Protein AF-0000000070206834 (afdb_homodimer)

Solvent-accessible surface area (backbone atoms only — not comparable to full-atom values): 23716 Å² total; per-residue (Å²): 130,81,77,75,75,77,73,76,48,59,49,72,49,73,28,61,36,50,74,66,52,49,50,52,51,53,52,44,51,50,52,51,44,54,54,47,24,67,75,68,72,43,91,69,55,54,39,55,49,50,52,51,34,44,48,56,50,52,51,48,48,48,26,37,64,65,35,57,58,58,77,47,66,47,73,37,70,48,45,49,89,51,64,81,55,55,39,31,39,29,30,53,70,26,56,42,44,48,32,44,49,50,34,56,47,37,54,41,37,90,42,33,49,36,78,74,45,80,43,76,58,26,35,23,34,41,31,37,31,27,28,74,73,41,72,84,42,52,31,49,41,30,28,31,32,23,36,74,90,72,38,47,44,58,40,52,31,46,51,48,2,43,71,44,18,71,58,47,72,68,31,49,50,35,23,25,61,43,38,49,35,43,57,72,50,72,66,53,49,50,55,52,43,60,58,40,50,66,48,48,71,63,49,73,73,56,82,60,85,53,66,46,58,47,45,40,51,51,44,54,52,42,50,34,54,52,36,96,131,80,76,74,75,77,73,76,48,59,47,73,48,74,28,60,38,50,74,66,52,49,51,53,51,53,52,44,52,50,52,50,44,52,52,48,23,66,74,67,72,44,90,70,56,53,39,55,50,51,51,50,34,45,47,56,49,52,51,45,47,48,36,31,63,69,34,52,63,57,78,47,64,48,72,36,70,46,44,49,88,51,65,80,54,55,39,31,40,29,29,54,69,27,54,44,41,49,32,45,48,50,35,56,47,38,53,31,36,90,43,33,50,37,79,72,45,80,43,75,58,26,33,23,34,41,31,37,30,27,28,76,72,42,72,83,40,51,33,49,42,32,28,32,33,23,38,84,88,70,39,45,45,57,41,52,32,43,49,48,2,42,70,44,18,74,57,46,72,68,30,50,51,35,24,25,62,42,38,49,35,41,56,72,49,73,68,54,50,50,54,50,43,59,57,41,51,62,48,48,71,64,50,70,77,56,81,61,84,54,67,48,60,46,44,40,50,52,45,54,52,40,50,32,53,56,36,98

Secondary structure (DSSP, 8-state):
---------EEEEEEE--HHHHHHHHHHHHHHHHHHHHHHTS---HHHHHHHHHHHHHHHHHHHHS------B---BPPGGGTT--EEEEEHHHHHHHHHHHHHHHTT-SSPEEEEEEEEETTEEEEEEEESS-TT-EEEEESS-EETTTEEHHHHHHHHHHHHHT--HHHHHHHHHHHTB----HHHHHHHHHHHHHHHHHHTTS--SSHHHHHHHHHHHHHHHHH-/---------EEEEEEE--HHHHHHHHHHHHHHHHHHHHHHSS---HHHHHHHHHHHHHHHHHHHHS------B---BPPGGGTT--EEEEEHHHHHHHHHHHHHHHTT-SSPEEEEEEEEETTEEEEEEEESS-TT-EEEEESS-B-TTS-BHHHHHHHHHHHHHT--HHHHHHHHHHHTB----HHHHHHHHHHHHHHHHHHTT---SSHHHHHHHHHHHHHHHHH-

Organism: Mizuhopecten yessoensis (NCBI:txid6573)

Radius of gyration: 29.91 Å; Cα contacts (8 Å, |Δi|>4): 744; chains: 2; bounding box: 56×99×61 Å

Nearest PDB structures (foldseek):
  6dcf-assembly1_F  TM=2.349E-01  e=7.722E+00  Mycolicibacterium smegmatis MC2 155
  6dcf-assembly1_F  TM=2.349E-01  e=6.683E+00  Mycolicibacterium smegmatis MC2 155

pLDDT: mean 78.11, std 15.44, range [38.94, 97.62]

Sequence (456 aa):
MEKARKKTPNFRIQIPGDENAKRNILDGLQKVRDILCRNLRHPVNNCDIMESLLHNYLHDKEKEKDNTIPNFCTFKQTEKKDVDQKIFLTAESSVTRLCEVAGDHSKICEGKLAMKKITLKGHATSIRLSCTKDKHHSIFWSSSPYLPDNYFFVNYRVFHGKECSGILPIQYKRFTEGTGLGQLTKDKRKTYFDKYKNLVSMKTKCPLPMRWMRNVLAMNNKMKELTSMEKARKKTPNFRIQIPGDENAKRNILDGLQKVRDILCRNLRHPVNNCDIMESLLHNYLHDKEKEKDNTIPNFCTFKQTEKKDVDQKIFLTAESSVTRLCEVAGDHSKICEGKLAMKKITLKGHATSIRLSCTKDKHHSIFWSSSPYLPDNYFFVNYRVFHGKECSGILPIQYKRFTEGTGLGQLTKDKRKTYFDKYKNLVSMKTKCPLPMRWMRNVLAMNNKMKELTS

Foldseek 3Di:
DPPPPPPDDDDDDDDDDDPVVVVVVVVVLVVLQVVCCVVVVHGDDPVRSVVVVVCVVVVVVVCVVVPPVPVPPPDDDDDPVCPLPAAAAADPVLVVVVVVVQVVVVVPDVFGWDWDDWADDARKIWTWIATPVDRVRIDIGIRADAFPVGHGPVNLVVLLCCVLVPQDPVNQVVVCVVVNGGHDDPVRSVVSVVVVVVQCVVQVVPPDPDSSVSSVVSVVVVSVVRRD/DPPPPPPDDDDDDDDDDDPVVVVVVVVVLVVLQVVCCVVVVHGDDPVRSVVVVVCVVVVVVVCVVVPPVPVPPVDDDDDPVCPLPADAAADPVLVVVVVVVQVVVVVPDVFGWDWDDWADDARKIWTWIATPVDRVRIDIGIRADAFPVRHGPVNLVVLLCCVLVPQDPVNQVVVCVVVNGGHDDPVRSVVSVVVLVVQCVVQVVDPDDDSSVSSVVSVVVVSVVRRD

Structure (mmCIF, N/CA/C/O backbone):
data_AF-0000000070206834-model_v1
#
loop_
_entity.id
_entity.type
_entity.pdbx_description
1 polymer 'Uncharacterized protein'
#
loop_
_atom_site.group_PDB
_atom_site.id
_atom_site.type_symbol
_atom_site.label_atom_id
_atom_site.label_alt_id
_atom_site.label_comp_id
_atom_site.label_asym_id
_atom_site.label_entity_id
_atom_site.label_seq_id
_atom_site.pdbx_PDB_ins_code
_atom_site.Cartn_x
_atom_site.Cartn_y
_atom_site.Cartn_z
_atom_site.occupancy
_atom_site.B_iso_or_equiv
_atom_site.auth_seq_id
_atom_site.auth_comp_id
_atom_site.auth_asym_id
_atom_site.auth_atom_id
_atom_site.pdbx_PDB_model_num
ATOM 1 N N . MET A 1 1 ? -32.125 59.125 25.828 1 41.66 1 MET A N 1
ATOM 2 C CA . MET A 1 1 ? -31.094 58.25 26.406 1 41.66 1 MET A CA 1
ATOM 3 C C . MET A 1 1 ? -30.5 57.344 25.344 1 41.66 1 MET A C 1
ATOM 5 O O . MET A 1 1 ? -31.188 56.5 24.797 1 41.66 1 MET A O 1
ATOM 9 N N . GLU A 1 2 ? -29.531 57.812 24.594 1 49.88 2 GLU A N 1
ATOM 10 C CA . GLU A 1 2 ? -28.875 57.094 23.484 1 49.88 2 GLU A CA 1
ATOM 11 C C . GLU A 1 2 ? -28.297 55.781 23.953 1 49.88 2 GLU A C 1
ATOM 13 O O . GLU A 1 2 ? -27.609 55.719 24.969 1 49.88 2 GLU A O 1
ATOM 18 N N . LYS A 1 3 ? -29 54.75 23.703 1 54.59 3 LYS A N 1
ATOM 19 C CA . LYS A 1 3 ? -28.578 53.375 24.031 1 54.59 3 LYS A CA 1
ATOM 20 C C . LYS A 1 3 ? -27.078 53.188 23.781 1 54.59 3 LYS A C 1
ATOM 22 O O . LYS A 1 3 ? -26.609 53.438 22.656 1 54.59 3 LYS A O 1
ATOM 27 N N . ALA A 1 4 ? -26.219 53.312 24.75 1 56.44 4 ALA A N 1
ATOM 28 C CA . ALA A 1 4 ? -24.766 53.094 24.734 1 56.44 4 ALA A CA 1
ATOM 29 C C . ALA A 1 4 ? -24.422 51.812 23.953 1 56.44 4 ALA A C 1
ATOM 31 O O . ALA A 1 4 ? -25 50.75 24.188 1 56.44 4 ALA A O 1
ATOM 32 N N . ARG A 1 5 ? -24.109 51.906 22.797 1 57.12 5 ARG A N 1
ATOM 33 C CA . ARG A 1 5 ? -23.672 50.812 21.922 1 57.12 5 ARG A CA 1
ATOM 34 C C . ARG A 1 5 ? -22.672 49.938 22.656 1 57.12 5 ARG A C 1
ATOM 36 O O . ARG A 1 5 ? -21.641 50.406 23.141 1 57.12 5 ARG A O 1
ATOM 43 N N . LYS A 1 6 ? -23.078 48.875 23.266 1 57.34 6 LYS A N 1
ATOM 44 C CA . LYS A 1 6 ? -22.266 47.906 24 1 57.34 6 LYS A CA 1
ATOM 45 C C . LYS A 1 6 ? -21.031 47.531 23.203 1 57.34 6 LYS A C 1
ATOM 47 O O . LYS A 1 6 ? -21.125 47.094 22.047 1 57.34 6 LYS A O 1
ATOM 52 N N . LYS A 1 7 ? -19.922 48.188 23.484 1 66.56 7 LYS A N 1
ATOM 53 C CA . LYS A 1 7 ? -18.641 47.938 22.844 1 66.56 7 LYS A CA 1
ATOM 54 C C . LYS A 1 7 ? -18.281 46.469 22.891 1 66.56 7 LYS A C 1
ATOM 56 O O . LYS A 1 7 ? -18.406 45.812 23.938 1 66.56 7 LYS A O 1
ATOM 61 N N . THR A 1 8 ? -18.234 45.844 21.766 1 72.31 8 THR A N 1
ATOM 62 C CA . THR A 1 8 ? -17.828 44.438 21.672 1 72.31 8 THR A CA 1
ATOM 63 C C . THR A 1 8 ? -16.5 44.188 22.375 1 72.31 8 THR A C 1
ATOM 65 O O . THR A 1 8 ? -15.523 44.906 22.125 1 72.31 8 THR A O 1
ATOM 68 N N . PRO A 1 9 ? -16.469 43.5 23.5 1 84.38 9 PRO A N 1
ATOM 69 C CA . PRO A 1 9 ? -15.227 43.219 24.219 1 84.38 9 PRO A CA 1
ATOM 70 C C . PRO A 1 9 ? -14.086 42.844 23.281 1 84.38 9 PRO A C 1
ATOM 72 O O . PRO A 1 9 ? -14.312 42.188 22.25 1 84.38 9 PRO A O 1
ATOM 75 N N . ASN A 1 10 ? -12.961 43.562 23.391 1 86.62 10 ASN A N 1
ATOM 76 C CA . ASN A 1 10 ? -11.758 43.219 22.641 1 86.62 10 ASN A CA 1
ATOM 77 C C . ASN A 1 10 ? -10.523 43.188 23.531 1 86.62 10 ASN A C 1
ATOM 79 O O . ASN A 1 10 ? -10.562 43.656 24.672 1 86.62 10 ASN A O 1
ATOM 83 N N . PHE A 1 11 ? -9.562 42.469 23.266 1 88.88 11 PHE A N 1
ATOM 84 C CA . PHE A 1 11 ? -8.258 42.438 23.906 1 88.88 11 PHE A CA 1
ATOM 85 C C . PHE A 1 11 ? -7.141 42.562 22.875 1 88.88 11 PHE A C 1
ATOM 87 O O . PHE A 1 11 ? -7.398 42.5 21.672 1 88.88 11 PHE A O 1
ATOM 94 N N . ARG A 1 12 ? -5.918 42.938 23.344 1 90.81 12 ARG A N 1
ATOM 95 C CA . ARG A 1 12 ? -4.797 43.188 22.438 1 90.81 12 ARG A CA 1
ATOM 96 C C . ARG A 1 12 ? -3.633 42.25 22.75 1 90.81 12 ARG A C 1
ATOM 98 O O . ARG A 1 12 ? -3.375 41.938 23.922 1 90.81 12 ARG A O 1
ATOM 105 N N . ILE A 1 13 ? -3.023 41.75 21.703 1 90.25 13 ILE A N 1
ATOM 106 C CA . ILE A 1 13 ? -1.771 41 21.828 1 90.25 13 ILE A CA 1
ATOM 107 C C . ILE A 1 13 ? -0.612 41.875 21.328 1 90.25 13 ILE A C 1
ATOM 109 O O . ILE A 1 13 ? -0.645 42.375 20.203 1 90.25 13 ILE A O 1
ATOM 113 N N . GLN A 1 14 ? 0.398 42.156 22.281 1 91 14 GLN A N 1
ATOM 114 C CA . GLN A 1 14 ? 1.595 42.906 21.922 1 91 14 GLN A CA 1
ATOM 115 C C . GLN A 1 14 ? 2.627 42 21.234 1 91 14 GLN A C 1
ATOM 117 O O . GLN A 1 14 ? 2.947 40.938 21.734 1 91 14 GLN A O 1
ATOM 122 N N . ILE A 1 15 ? 3.115 42.406 20.062 1 89.5 15 ILE A N 1
ATOM 123 C CA . ILE A 1 15 ? 4.094 41.656 19.297 1 89.5 15 ILE A CA 1
ATOM 124 C C . ILE A 1 15 ? 5.352 42.5 19.094 1 89.5 15 ILE A C 1
ATOM 126 O O . ILE A 1 15 ? 5.305 43.562 18.469 1 89.5 15 ILE A O 1
ATOM 130 N N . PRO A 1 16 ? 6.457 42.094 19.719 1 87.06 16 PRO A N 1
ATOM 131 C CA . PRO A 1 16 ? 7.703 42.812 19.438 1 87.06 16 PRO A CA 1
ATOM 132 C C . PRO A 1 16 ? 8.156 42.625 17.984 1 87.06 16 PRO A C 1
ATOM 134 O O . PRO A 1 16 ? 7.988 41.562 17.391 1 87.06 16 PRO A O 1
ATOM 137 N N . GLY A 1 17 ? 8.609 43.656 17.25 1 84.69 17 GLY A N 1
ATOM 138 C CA . GLY A 1 17 ? 9.086 43.562 15.875 1 84.69 17 GLY A CA 1
ATOM 139 C C . GLY A 1 17 ? 9.164 44.906 15.18 1 84.69 17 GLY A C 1
ATOM 140 O O . GLY A 1 17 ? 8.461 45.844 15.555 1 84.69 17 GLY A O 1
ATOM 141 N N . ASP A 1 18 ? 10.07 44.969 14.234 1 87 18 ASP A N 1
ATOM 142 C CA . ASP A 1 18 ? 10.203 46.188 13.43 1 87 18 ASP A CA 1
ATOM 143 C C . ASP A 1 18 ? 9.125 46.25 12.359 1 87 18 ASP A C 1
ATOM 145 O O . ASP A 1 18 ? 8.172 45.469 12.375 1 87 18 ASP A O 1
ATOM 149 N N . GLU A 1 19 ? 9.203 47.312 11.555 1 88.75 19 GLU A N 1
ATOM 150 C CA . GLU A 1 19 ? 8.172 47.531 10.547 1 88.75 19 GLU A CA 1
ATOM 151 C C . GLU A 1 19 ? 8.086 46.375 9.57 1 88.75 19 GLU A C 1
ATOM 153 O O . GLU A 1 19 ? 7 46.031 9.07 1 88.75 19 GLU A O 1
ATOM 158 N N . ASN A 1 20 ? 9.219 45.719 9.289 1 85.38 20 ASN A N 1
ATOM 159 C CA . ASN A 1 20 ? 9.219 44.562 8.398 1 85.38 20 ASN A CA 1
ATOM 160 C C . ASN A 1 20 ? 8.484 43.375 9.023 1 85.38 20 ASN A C 1
ATOM 162 O O . ASN A 1 20 ? 7.684 42.719 8.359 1 85.38 20 ASN A O 1
ATOM 166 N N . ALA A 1 21 ? 8.742 43.156 10.32 1 85.25 21 ALA A N 1
ATOM 167 C CA . ALA A 1 21 ? 8.055 42.062 11.031 1 85.25 21 ALA A CA 1
ATOM 168 C C . ALA A 1 21 ? 6.547 42.344 11.086 1 85.25 21 ALA A C 1
ATOM 170 O O . ALA A 1 21 ? 5.75 41.406 10.891 1 85.25 21 ALA A O 1
ATOM 171 N N . LYS A 1 22 ? 6.258 43.562 11.352 1 92 22 LYS A N 1
ATOM 172 C CA . LYS A 1 22 ? 4.855 43.969 11.375 1 92 22 LYS A CA 1
ATOM 173 C C . LYS A 1 22 ? 4.176 43.688 10.039 1 92 22 LYS A C 1
ATOM 175 O O . LYS A 1 22 ? 3.098 43.094 10 1 92 22 LYS A O 1
ATOM 180 N N . ARG A 1 23 ? 4.758 44.094 8.945 1 90.06 23 ARG A N 1
ATOM 181 C CA . ARG A 1 23 ? 4.203 43.875 7.613 1 90.06 23 ARG A CA 1
ATOM 182 C C . ARG A 1 23 ? 4.035 42.406 7.312 1 90.06 23 ARG A C 1
ATOM 184 O O . ARG A 1 23 ? 3.002 41.969 6.789 1 90.06 23 ARG A O 1
ATOM 191 N N . ASN A 1 24 ? 5.016 41.625 7.625 1 87 24 ASN A N 1
ATOM 192 C CA . ASN A 1 24 ? 4.977 40.188 7.359 1 87 24 ASN A CA 1
ATOM 193 C C . ASN A 1 24 ? 3.834 39.5 8.102 1 87 24 ASN A C 1
ATOM 195 O O . ASN A 1 24 ? 3.105 38.688 7.531 1 87 24 ASN A O 1
ATOM 199 N N . ILE A 1 25 ? 3.643 39.812 9.367 1 91 25 ILE A N 1
ATOM 200 C CA . ILE A 1 25 ? 2.623 39.188 10.195 1 91 25 ILE A CA 1
ATOM 201 C C . ILE A 1 25 ? 1.236 39.625 9.734 1 91 25 ILE A C 1
ATOM 203 O O . ILE A 1 25 ? 0.329 38.781 9.602 1 91 25 ILE A O 1
ATOM 207 N N . LEU A 1 26 ? 1.144 40.969 9.477 1 94.5 26 LEU A N 1
ATOM 208 C CA . LEU A 1 26 ? -0.154 41.469 9.039 1 94.5 26 LEU A CA 1
ATOM 209 C C . LEU A 1 26 ? -0.529 40.875 7.684 1 94.5 26 LEU A C 1
ATOM 211 O O . LEU A 1 26 ? -1.691 40.531 7.449 1 94.5 26 LEU A O 1
ATOM 215 N N . ASP A 1 27 ? 0.457 40.75 6.754 1 91.56 27 ASP A N 1
ATOM 216 C CA . ASP A 1 27 ? 0.228 40.094 5.465 1 91.56 27 ASP A CA 1
ATOM 217 C C . ASP A 1 27 ? -0.183 38.625 5.652 1 91.56 27 ASP A C 1
ATOM 219 O O . ASP A 1 27 ? -1.087 38.156 4.969 1 91.56 27 ASP A O 1
ATOM 223 N N . GLY A 1 28 ? 0.488 37.938 6.543 1 92 28 GLY A N 1
ATOM 224 C CA . GLY A 1 28 ? 0.123 36.594 6.848 1 92 28 GLY A CA 1
ATOM 225 C C . GLY A 1 28 ? -1.292 36.438 7.375 1 92 28 GLY A C 1
ATOM 226 O O . GLY A 1 28 ? -2.039 35.562 6.941 1 92 28 GLY A O 1
ATOM 227 N N . LEU A 1 29 ? -1.668 37.312 8.281 1 93.5 29 LEU A N 1
ATOM 228 C CA . LEU A 1 29 ? -3.01 37.281 8.852 1 93.5 29 LEU A CA 1
ATOM 229 C C . LEU A 1 29 ? -4.062 37.531 7.777 1 93.5 29 LEU A C 1
ATOM 231 O O . LEU A 1 29 ? -5.133 36.906 7.793 1 93.5 29 LEU A O 1
ATOM 235 N N . GLN A 1 30 ? -3.688 38.438 6.844 1 93.81 30 GLN A N 1
ATOM 236 C CA . GLN A 1 30 ? -4.613 38.719 5.75 1 93.81 30 GLN A CA 1
ATOM 237 C C . GLN A 1 30 ? -4.805 37.5 4.863 1 93.81 30 GLN A C 1
ATOM 239 O O . GLN A 1 30 ? -5.922 37.188 4.441 1 93.81 30 GLN A O 1
ATOM 244 N N . LYS A 1 31 ? -3.75 36.812 4.559 1 91 31 LYS A N 1
ATOM 245 C CA . LYS A 1 31 ? -3.84 35.594 3.773 1 91 31 LYS A CA 1
ATOM 246 C C . LYS A 1 31 ? -4.715 34.562 4.473 1 91 31 LYS A C 1
ATOM 248 O O . LYS A 1 31 ? -5.551 33.906 3.834 1 91 31 LYS A O 1
ATOM 253 N N . VAL A 1 32 ? -4.551 34.344 5.75 1 89.19 32 VAL A N 1
ATOM 254 C CA . VAL A 1 32 ? -5.344 33.406 6.523 1 89.19 32 VAL A CA 1
ATOM 255 C C . VAL A 1 32 ? -6.812 33.812 6.508 1 89.19 32 VAL A C 1
ATOM 257 O O . VAL A 1 32 ? -7.703 32.969 6.352 1 89.19 32 VAL A O 1
ATOM 260 N N . ARG A 1 33 ? -6.992 35.125 6.645 1 90.75 33 ARG A N 1
ATOM 261 C CA . ARG A 1 33 ? -8.352 35.656 6.586 1 90.75 33 ARG A CA 1
ATOM 262 C C . ARG A 1 33 ? -9.031 35.281 5.273 1 90.75 33 ARG A C 1
ATOM 264 O O . ARG A 1 33 ? -10.164 34.812 5.273 1 90.75 33 ARG A O 1
ATOM 271 N N . ASP A 1 34 ? -8.328 35.406 4.137 1 87.81 34 ASP A N 1
ATOM 272 C CA . ASP A 1 34 ? -8.883 35.094 2.82 1 87.81 34 ASP A CA 1
ATOM 273 C C . ASP A 1 34 ? -9.227 33.625 2.701 1 87.81 34 ASP A C 1
ATOM 275 O O . ASP A 1 34 ? -10.289 33.281 2.182 1 87.81 34 ASP A O 1
ATOM 279 N N . ILE A 1 35 ? -8.367 32.875 3.213 1 81.06 35 ILE A N 1
ATOM 280 C CA . ILE A 1 35 ? -8.562 31.422 3.158 1 81.06 35 ILE A CA 1
ATOM 281 C C . ILE A 1 35 ? -9.781 31.031 3.994 1 81.06 35 ILE A C 1
ATOM 283 O O . ILE A 1 35 ? -10.648 30.281 3.535 1 81.06 35 ILE A O 1
ATOM 287 N N . LEU A 1 36 ? -9.891 31.531 5.188 1 80.88 36 LEU A N 1
ATOM 288 C CA . LEU A 1 36 ? -10.977 31.203 6.098 1 80.88 36 LEU A CA 1
ATOM 289 C C . LEU A 1 36 ? -12.312 31.703 5.562 1 80.88 36 LEU A C 1
ATOM 291 O O . LEU A 1 36 ? -13.32 31 5.629 1 80.88 36 LEU A O 1
ATOM 295 N N . CYS A 1 37 ? -12.258 32.938 5.012 1 81.75 37 CYS A N 1
ATOM 296 C CA . CYS A 1 37 ? -13.477 33.5 4.449 1 81.75 37 CYS A CA 1
ATOM 297 C C . CYS A 1 37 ? -13.984 32.656 3.297 1 81.75 37 CYS A C 1
ATOM 299 O O . CYS A 1 37 ? -15.195 32.406 3.176 1 81.75 37 CYS A O 1
ATOM 301 N N . ARG A 1 38 ? -13.062 32.156 2.449 1 77 38 ARG A N 1
ATOM 302 C CA . ARG A 1 38 ? -13.414 31.312 1.327 1 77 38 ARG A CA 1
ATOM 303 C C . ARG A 1 38 ? -13.992 29.984 1.816 1 77 38 ARG A C 1
ATOM 305 O O . ARG A 1 38 ? -14.984 29.5 1.28 1 77 38 ARG A O 1
ATOM 312 N N . ASN A 1 39 ? -13.445 29.453 2.822 1 67.94 39 ASN A N 1
ATOM 313 C CA . ASN A 1 39 ? -13.844 28.141 3.324 1 67.94 39 ASN A CA 1
ATOM 314 C C . ASN A 1 39 ? -15.156 28.203 4.086 1 67.94 39 ASN A C 1
ATOM 316 O O . ASN A 1 39 ? -15.984 27.297 3.979 1 67.94 39 ASN A O 1
ATOM 320 N N . LEU A 1 40 ? -15.25 29.281 4.914 1 65.75 40 LEU A N 1
ATOM 321 C CA . LEU A 1 40 ? -16.391 29.375 5.812 1 65.75 40 LEU A CA 1
ATOM 322 C C . LEU A 1 40 ? -17.531 30.156 5.16 1 65.75 40 LEU A C 1
ATOM 324 O O . LEU A 1 40 ? -18.672 30.109 5.637 1 65.75 40 LEU A O 1
ATOM 328 N N . ARG A 1 41 ? -17.281 30.891 4.102 1 70.25 41 ARG A N 1
ATOM 329 C CA . ARG A 1 41 ? -18.266 31.656 3.32 1 70.25 41 ARG A CA 1
ATOM 330 C C . ARG A 1 41 ? -18.891 32.75 4.156 1 70.25 41 ARG A C 1
ATOM 332 O O . ARG A 1 41 ? -20.078 33.062 4.012 1 70.25 41 ARG A O 1
ATOM 339 N N . HIS A 1 42 ? -18.188 33.156 5.172 1 74 42 HIS A N 1
ATOM 340 C CA . HIS A 1 42 ? -18.578 34.312 5.953 1 74 42 HIS A CA 1
ATOM 341 C C . HIS A 1 42 ? -17.344 35.094 6.422 1 74 42 HIS A C 1
ATOM 343 O O . HIS A 1 42 ? -16.234 34.562 6.469 1 74 42 HIS A O 1
ATOM 349 N N . PRO A 1 43 ? -17.516 36.375 6.648 1 82.25 43 PRO A N 1
ATOM 350 C CA . PRO A 1 43 ? -16.375 37.156 7.129 1 82.25 43 PRO A CA 1
ATOM 351 C C . PRO A 1 43 ? -15.852 36.688 8.477 1 82.25 43 PRO A C 1
ATOM 353 O O . PRO A 1 43 ? -16.625 36.219 9.312 1 82.25 43 PRO A O 1
ATOM 356 N N . VAL A 1 44 ? -14.531 36.656 8.609 1 86.06 44 VAL A N 1
ATOM 357 C CA . VAL A 1 44 ? -13.898 36.219 9.852 1 86.06 44 VAL A CA 1
ATOM 358 C C . VAL A 1 44 ? -13.133 37.375 10.484 1 86.06 44 VAL A C 1
ATOM 360 O O . VAL A 1 44 ? -12.688 38.281 9.781 1 86.06 44 VAL A O 1
ATOM 363 N N . ASN A 1 45 ? -13.102 37.469 11.844 1 86.19 45 ASN A N 1
ATOM 364 C CA . ASN A 1 45 ? -12.336 38.469 12.57 1 86.19 45 ASN A CA 1
ATOM 365 C C . ASN A 1 45 ? -11.047 37.875 13.141 1 86.19 45 ASN A C 1
ATOM 367 O O . ASN A 1 45 ? -10.734 36.719 12.914 1 86.19 45 ASN A O 1
ATOM 371 N N . ASN A 1 46 ? -10.234 38.625 13.781 1 89.5 46 ASN A N 1
ATOM 372 C CA . ASN A 1 46 ? -8.93 38.219 14.281 1 89.5 46 ASN A CA 1
ATOM 373 C C . ASN A 1 46 ? -9.062 37.094 15.32 1 89.5 46 ASN A C 1
ATOM 375 O O . ASN A 1 46 ? -8.141 36.312 15.5 1 89.5 46 ASN A O 1
ATOM 379 N N . CYS A 1 47 ? -10.203 37.062 16.062 1 86.94 47 CYS A N 1
ATOM 380 C CA . CYS A 1 47 ? -10.422 36 17 1 86.94 47 CYS A CA 1
ATOM 381 C C . CYS A 1 47 ? -10.523 34.656 16.281 1 86.94 47 CYS A C 1
ATOM 383 O O . CYS A 1 47 ? -9.875 33.688 16.672 1 86.94 47 CYS A O 1
ATOM 385 N N . ASP A 1 48 ? -11.305 34.656 15.242 1 84.25 48 ASP A N 1
ATOM 386 C CA . ASP A 1 48 ? -11.461 33.469 14.414 1 84.25 48 ASP A CA 1
ATOM 387 C C . ASP A 1 48 ? -10.117 33 13.867 1 84.25 48 ASP A C 1
ATOM 389 O O . ASP A 1 48 ? -9.82 31.797 13.867 1 84.25 48 ASP A O 1
ATOM 393 N N . ILE A 1 49 ? -9.367 33.906 13.359 1 89.81 49 ILE A N 1
ATOM 394 C CA . ILE A 1 49 ? -8.07 33.625 12.75 1 89.81 49 ILE A CA 1
ATOM 395 C C . ILE A 1 49 ? -7.141 33 13.781 1 89.81 49 ILE A C 1
ATOM 397 O O . ILE A 1 49 ? -6.547 31.938 13.531 1 89.81 49 ILE A O 1
ATOM 401 N N . MET A 1 50 ? -7.043 33.656 14.977 1 91.44 50 MET A N 1
ATOM 402 C CA . MET A 1 50 ? -6.156 33.156 16.031 1 91.44 50 MET A CA 1
ATOM 403 C C . MET A 1 50 ? -6.566 31.766 16.484 1 91.44 50 MET A C 1
ATOM 405 O O . MET A 1 50 ? -5.715 30.906 16.688 1 91.44 50 MET A O 1
ATOM 409 N N . GLU A 1 51 ? -7.852 31.578 16.656 1 86.25 51 GLU A N 1
ATOM 410 C CA . GLU A 1 51 ? -8.344 30.266 17.062 1 86.25 51 GLU A CA 1
ATOM 411 C C . GLU A 1 51 ? -8.008 29.203 16.016 1 86.25 51 GLU A C 1
ATOM 413 O O . GLU A 1 51 ? -7.594 28.094 16.359 1 86.25 51 GLU A O 1
ATOM 418 N N . SER A 1 52 ? -8.133 29.562 14.742 1 85.56 52 SER A N 1
ATOM 419 C CA . SER A 1 52 ? -7.82 28.641 13.664 1 85.56 52 SER A CA 1
ATOM 420 C C . SER A 1 52 ? -6.328 28.312 13.625 1 85.56 52 SER A C 1
ATOM 422 O O . SER A 1 52 ? -5.941 27.156 13.445 1 85.56 52 SER A O 1
ATOM 424 N N . LEU A 1 53 ? -5.543 29.328 13.773 1 89.75 53 LEU A N 1
ATOM 425 C CA . LEU A 1 53 ? -4.098 29.156 13.781 1 89.75 53 LEU A CA 1
ATOM 426 C C . LEU A 1 53 ? -3.666 28.266 14.945 1 89.75 53 LEU A C 1
ATOM 428 O O . LEU A 1 53 ? -2.891 27.328 14.758 1 89.75 53 LEU A O 1
ATOM 432 N N . LEU A 1 54 ? -4.18 28.562 16.141 1 89.62 54 LEU A N 1
ATOM 433 C CA . LEU A 1 54 ? -3.84 27.812 17.344 1 89.62 54 LEU A CA 1
ATOM 434 C C . LEU A 1 54 ? -4.316 26.375 17.234 1 89.62 54 LEU A C 1
ATOM 436 O O . LEU A 1 54 ? -3.574 25.438 17.547 1 89.62 54 LEU A O 1
ATOM 440 N N . HIS A 1 55 ? -5.508 26.234 16.797 1 85 55 HIS A N 1
ATOM 441 C CA . HIS A 1 55 ? -6.055 24.891 16.641 1 85 55 HIS A CA 1
ATOM 442 C C . HIS A 1 55 ? -5.211 24.078 15.672 1 85 55 HIS A C 1
ATOM 444 O O . HIS A 1 55 ? -4.828 22.938 15.977 1 85 55 HIS A O 1
ATOM 450 N N . ASN A 1 56 ? -4.941 24.609 14.477 1 82.38 56 ASN A N 1
ATOM 451 C CA . ASN A 1 56 ? -4.148 23.922 13.461 1 82.38 56 ASN A CA 1
ATOM 452 C C . ASN A 1 56 ? -2.779 23.516 14 1 82.38 56 ASN A C 1
ATOM 454 O O . ASN A 1 56 ? -2.355 22.375 13.836 1 82.38 56 ASN A O 1
ATOM 458 N N . TYR A 1 57 ? -2.105 24.406 14.664 1 86.56 57 TYR A N 1
ATOM 459 C CA . TYR A 1 57 ? -0.758 24.188 15.172 1 86.56 57 TYR A CA 1
ATOM 460 C C . TYR A 1 57 ? -0.761 23.141 16.281 1 86.56 57 TYR A C 1
ATOM 462 O O . TYR A 1 57 ? 0.037 22.188 16.266 1 86.56 57 TYR A O 1
ATOM 470 N N . LEU A 1 58 ? -1.599 23.328 17.312 1 82.06 58 LEU A N 1
ATOM 471 C CA . LEU A 1 58 ? -1.623 22.438 18.469 1 82.06 58 LEU A CA 1
ATOM 472 C C . LEU A 1 58 ? -2.111 21.047 18.078 1 82.06 58 LEU A C 1
ATOM 474 O O . LEU A 1 58 ? -1.635 20.047 18.609 1 82.06 58 LEU A O 1
ATOM 478 N N . HIS A 1 59 ? -3.062 21.047 17.188 1 76.38 59 HIS A N 1
ATOM 479 C CA . HIS A 1 59 ? -3.521 19.766 16.656 1 76.38 59 HIS A CA 1
ATOM 480 C C . HIS A 1 59 ? -2.387 19.016 15.969 1 76.38 59 HIS A C 1
ATOM 482 O O . HIS A 1 59 ? -2.223 17.812 16.172 1 76.38 59 HIS A O 1
ATOM 488 N N . ASP A 1 60 ? -1.615 19.719 15.188 1 67.06 60 ASP A N 1
ATOM 489 C CA . ASP A 1 60 ? -0.468 19.141 14.492 1 67.06 60 ASP A CA 1
ATOM 490 C C . ASP A 1 60 ? 0.561 18.609 15.484 1 67.06 60 ASP A C 1
ATOM 492 O O . ASP A 1 60 ? 1.11 17.516 15.297 1 67.06 60 ASP A O 1
ATOM 496 N N . LYS A 1 61 ? 0.794 19.344 16.531 1 72.5 61 LYS A N 1
ATOM 497 C CA . LYS A 1 61 ? 1.81 18.969 17.516 1 72.5 61 LYS A CA 1
ATOM 498 C C . LYS A 1 61 ? 1.339 17.797 18.375 1 72.5 61 LYS A C 1
ATOM 500 O O . LYS A 1 61 ? 2.148 16.984 18.812 1 72.5 61 LYS A O 1
ATOM 505 N N . GLU A 1 62 ? 0.062 17.781 18.781 1 62.66 62 GLU A N 1
ATOM 506 C CA . GLU A 1 62 ? -0.491 16.641 19.5 1 62.66 62 GLU A CA 1
ATOM 507 C C . GLU A 1 62 ? -0.354 15.359 18.672 1 62.66 62 GLU A C 1
ATOM 509 O O . GLU A 1 62 ? -0.041 14.297 19.203 1 62.66 62 GLU A O 1
ATOM 514 N N . LYS A 1 63 ? -0.641 15.57 17.5 1 57.88 63 LYS A N 1
ATOM 515 C CA . LYS A 1 63 ? -0.468 14.438 16.594 1 57.88 63 LYS A CA 1
ATOM 516 C C . LYS A 1 63 ? 0.981 13.953 16.594 1 57.88 63 LYS A C 1
ATOM 518 O O . LYS A 1 63 ? 1.244 12.758 16.484 1 57.88 63 LYS A O 1
ATOM 523 N N . GLU A 1 64 ? 1.804 14.93 16.719 1 54.41 64 GLU A N 1
ATOM 524 C CA . GLU A 1 64 ? 3.227 14.609 16.781 1 54.41 64 GLU A CA 1
ATOM 525 C C . GLU A 1 64 ? 3.568 13.836 18.047 1 54.41 64 GLU A C 1
ATOM 527 O O . GLU A 1 64 ? 4.422 12.953 18.031 1 54.41 64 GLU A O 1
ATOM 532 N N . LYS A 1 65 ? 3.105 14.344 19.234 1 52.59 65 LYS A N 1
ATOM 533 C CA . LYS A 1 65 ? 3.355 13.688 20.516 1 52.59 65 LYS A CA 1
ATOM 534 C C . LYS A 1 65 ? 2.775 12.281 20.531 1 52.59 65 LYS A C 1
ATOM 536 O O . LYS A 1 65 ? 3.363 11.367 21.109 1 52.59 65 LYS A O 1
ATOM 541 N N . ASP A 1 66 ? 1.489 12.375 20.406 1 45.19 66 ASP A N 1
ATOM 542 C CA . ASP A 1 66 ? 0.827 11.078 20.391 1 45.19 66 ASP A CA 1
ATOM 543 C C . ASP A 1 66 ? 1.456 10.156 19.359 1 45.19 66 ASP A C 1
ATOM 545 O O . ASP A 1 66 ? 1.038 9.008 19.203 1 45.19 66 ASP A O 1
ATOM 549 N N . ASN A 1 67 ? 2.154 10.75 18.719 1 44.44 67 ASN A N 1
ATOM 550 C CA . ASN A 1 67 ? 2.68 10.047 17.562 1 44.44 67 ASN A CA 1
ATOM 551 C C . ASN A 1 67 ? 3.604 8.906 17.969 1 44.44 67 ASN A C 1
ATOM 553 O O . ASN A 1 67 ? 4.723 8.797 17.469 1 44.44 67 ASN A O 1
ATOM 557 N N . THR A 1 68 ? 3.611 8.68 19.219 1 41.72 68 THR A N 1
ATOM 558 C CA . THR A 1 68 ? 4.133 7.32 19.328 1 41.72 68 THR A CA 1
ATOM 559 C C . THR A 1 68 ? 3.533 6.422 18.25 1 41.72 68 THR A C 1
ATOM 561 O O . THR A 1 68 ? 2.309 6.336 18.125 1 41.72 68 THR A O 1
ATOM 564 N N . ILE A 1 69 ? 4.086 6.539 17.219 1 45.78 69 ILE A N 1
ATOM 565 C CA . ILE A 1 69 ? 3.717 5.609 16.156 1 45.78 69 ILE A CA 1
ATOM 566 C C . ILE A 1 69 ? 3.256 4.289 16.766 1 45.78 69 ILE A C 1
ATOM 568 O O . ILE A 1 69 ? 4.039 3.588 17.406 1 45.78 69 ILE A O 1
ATOM 572 N N . PRO A 1 70 ? 2.068 4.234 17.156 1 45.06 70 PRO A N 1
ATOM 573 C CA . PRO A 1 70 ? 1.663 2.891 17.578 1 45.06 70 PRO A CA 1
ATOM 574 C C . PRO A 1 70 ? 2.299 1.791 16.734 1 45.06 70 PRO A C 1
ATOM 576 O O . PRO A 1 70 ? 2.654 2.025 15.57 1 45.06 70 PRO A O 1
ATOM 579 N N . ASN A 1 71 ? 3.066 1.004 17.375 1 44.78 71 ASN A N 1
ATOM 580 C CA . ASN A 1 71 ? 3.398 -0.243 16.688 1 44.78 71 ASN A CA 1
ATOM 581 C C . ASN A 1 71 ? 2.281 -0.677 15.742 1 44.78 71 ASN A C 1
ATOM 583 O O . ASN A 1 71 ? 1.28 -1.25 16.172 1 44.78 71 ASN A O 1
ATOM 587 N N . PHE A 1 72 ? 2.094 0.14 14.719 1 48.44 72 PHE A N 1
ATOM 588 C CA . PHE A 1 72 ? 1.031 -0.158 13.766 1 48.44 72 PHE A CA 1
ATOM 589 C C . PHE A 1 72 ? 1.16 -1.583 13.234 1 48.44 72 PHE A C 1
ATOM 591 O O . PHE A 1 72 ? 2.053 -1.878 12.438 1 48.44 72 PHE A O 1
ATOM 598 N N . CYS A 1 73 ? 1.014 -2.592 14.148 1 48.31 73 CYS A N 1
ATOM 599 C CA . CYS A 1 73 ? 0.966 -3.957 13.641 1 48.31 73 CYS A CA 1
ATOM 600 C C . CYS A 1 73 ? -0.141 -4.113 12.602 1 48.31 73 CYS A C 1
ATOM 602 O O . CYS A 1 73 ? -1.297 -3.781 12.867 1 48.31 73 CYS A O 1
ATOM 604 N N . THR A 1 74 ? 0.266 -4.109 11.344 1 62.12 74 THR A N 1
ATOM 605 C CA . THR A 1 74 ? -0.655 -4.285 10.227 1 62.12 74 THR A CA 1
ATOM 606 C C . THR A 1 74 ? -1.126 -5.734 10.141 1 62.12 74 THR A C 1
ATOM 608 O O . THR A 1 74 ? -1.848 -6.102 9.211 1 62.12 74 THR A O 1
ATOM 611 N N . PHE A 1 75 ? -0.767 -6.59 11.273 1 60.62 75 PHE A N 1
ATOM 612 C CA . PHE A 1 75 ? -1.173 -7.984 11.172 1 60.62 75 PHE A CA 1
ATOM 613 C C . PHE A 1 75 ? -2.629 -8.156 11.586 1 60.62 75 PHE A C 1
ATOM 615 O O . PHE A 1 75 ? -3.037 -7.699 12.648 1 60.62 75 PHE A O 1
ATOM 622 N N . LYS A 1 76 ? -3.381 -8.5 10.672 1 70.75 76 LYS A N 1
ATOM 623 C CA . LYS A 1 76 ? -4.777 -8.766 11.008 1 70.75 76 LYS A CA 1
ATOM 624 C C . LYS A 1 76 ? -5.145 -10.219 10.719 1 70.75 76 LYS A C 1
ATOM 626 O O . LYS A 1 76 ? -4.656 -10.805 9.742 1 70.75 76 LYS A O 1
ATOM 631 N N . GLN A 1 77 ? -5.863 -10.727 11.625 1 75.5 77 GLN A N 1
ATOM 632 C CA . GLN A 1 77 ? -6.41 -12.055 11.375 1 75.5 77 GLN A CA 1
ATOM 633 C C . GLN A 1 77 ? -7.535 -12 10.344 1 75.5 77 GLN A C 1
ATOM 635 O O . GLN A 1 77 ? -8.336 -11.062 10.336 1 75.5 77 GLN A O 1
ATOM 640 N N . THR A 1 78 ? -7.566 -12.977 9.539 1 78 78 THR A N 1
ATOM 641 C CA . THR A 1 78 ? -8.633 -13.062 8.547 1 78 78 THR A CA 1
ATOM 642 C C . THR A 1 78 ? -9.977 -13.328 9.219 1 78 78 THR A C 1
ATOM 644 O O . THR A 1 78 ? -10.086 -14.195 10.094 1 78 78 THR A O 1
ATOM 647 N N . GLU A 1 79 ? -10.883 -12.555 8.828 1 75.5 79 GLU A N 1
ATOM 648 C CA . GLU A 1 79 ? -12.25 -12.773 9.289 1 75.5 79 GLU A CA 1
ATOM 649 C C . GLU A 1 79 ? -13.023 -13.664 8.32 1 75.5 79 GLU A C 1
ATOM 651 O O . GLU A 1 79 ? -12.664 -13.773 7.148 1 75.5 79 GLU A O 1
ATOM 656 N N . LYS A 1 80 ? -14.062 -14.328 8.797 1 75.94 80 LYS A N 1
ATOM 657 C CA . LYS A 1 80 ? -14.883 -15.227 7.988 1 75.94 80 LYS A CA 1
ATOM 658 C C . LYS A 1 80 ? -15.391 -14.523 6.73 1 75.94 80 LYS A C 1
ATOM 660 O O . LYS A 1 80 ? -15.406 -15.117 5.648 1 75.94 80 LYS A O 1
ATOM 665 N N . LYS A 1 81 ? -15.727 -13.305 6.934 1 75.88 81 LYS A N 1
ATOM 666 C CA . LYS A 1 81 ? -16.312 -12.555 5.828 1 75.88 81 LYS A CA 1
ATOM 667 C C . LYS A 1 81 ? -15.258 -12.219 4.773 1 75.88 81 LYS A C 1
ATOM 669 O O . LYS A 1 81 ? -15.594 -11.875 3.639 1 75.88 81 LYS A O 1
ATOM 674 N N . ASP A 1 82 ? -13.969 -12.453 5.148 1 78.75 82 ASP A N 1
ATOM 675 C CA . ASP A 1 82 ? -12.898 -12.016 4.262 1 78.75 82 ASP A CA 1
ATOM 676 C C . ASP A 1 82 ? -12.211 -13.211 3.605 1 78.75 82 ASP A C 1
ATOM 678 O O . ASP A 1 82 ? -11.164 -13.055 2.963 1 78.75 82 ASP A O 1
ATOM 682 N N . VAL A 1 83 ? -12.797 -14.422 3.727 1 79.38 83 VAL A N 1
ATOM 683 C CA . VAL A 1 83 ? -12.164 -15.617 3.191 1 79.38 83 VAL A CA 1
ATOM 684 C C . VAL A 1 83 ? -12.195 -15.586 1.666 1 79.38 83 VAL A C 1
ATOM 686 O O . VAL A 1 83 ? -11.312 -16.141 1.006 1 79.38 83 VAL A O 1
ATOM 689 N N . ASP A 1 84 ? -13.211 -14.859 1.101 1 81.38 84 ASP A N 1
ATOM 690 C CA . ASP A 1 84 ? -13.367 -14.836 -0.351 1 81.38 84 ASP A CA 1
ATOM 691 C C . ASP A 1 84 ? -12.727 -13.578 -0.945 1 81.38 84 ASP A C 1
ATOM 693 O O . ASP A 1 84 ? -12.953 -13.258 -2.113 1 81.38 84 ASP A O 1
ATOM 697 N N . GLN A 1 85 ? -11.945 -12.984 -0.181 1 87.94 85 GLN A N 1
ATOM 698 C CA . GLN A 1 85 ? -11.312 -11.766 -0.676 1 87.94 85 GLN A CA 1
ATOM 699 C C . GLN A 1 85 ? -10.391 -12.062 -1.855 1 87.94 85 GLN A C 1
ATOM 701 O O . GLN A 1 85 ? -9.867 -13.172 -1.973 1 87.94 85 GLN A O 1
ATOM 706 N N . LYS A 1 86 ? -10.172 -11.055 -2.604 1 90.75 86 LYS A N 1
ATOM 707 C CA . LYS A 1 86 ? -9.312 -11.195 -3.775 1 90.75 86 LYS A CA 1
ATOM 708 C C . LYS A 1 86 ? -7.84 -11.203 -3.381 1 90.75 86 LYS A C 1
ATOM 710 O O . LYS A 1 86 ? -7.453 -10.555 -2.406 1 90.75 86 LYS A O 1
ATOM 715 N N . ILE A 1 87 ? -7.148 -12.016 -4.066 1 94.75 87 ILE A N 1
ATOM 716 C CA . ILE A 1 87 ? -5.691 -12.008 -3.955 1 94.75 87 ILE A CA 1
ATOM 717 C C . ILE A 1 87 ? -5.07 -11.766 -5.328 1 94.75 87 ILE A C 1
ATOM 719 O O . ILE A 1 87 ? -5.66 -12.117 -6.355 1 94.75 87 ILE A O 1
ATOM 723 N N . PHE A 1 88 ? -3.971 -11.094 -5.363 1 96.94 88 PHE A N 1
ATOM 724 C CA . PHE A 1 88 ? -3.293 -10.734 -6.602 1 96.94 88 PHE A CA 1
ATOM 725 C C . PHE A 1 88 ? -1.792 -10.602 -6.379 1 96.94 88 PHE A C 1
ATOM 727 O O . PHE A 1 88 ? -1.324 -10.617 -5.238 1 96.94 88 PHE A O 1
ATOM 734 N N . LEU A 1 89 ? -1.087 -10.523 -7.41 1 97.62 89 LEU A N 1
ATOM 735 C CA . LEU A 1 89 ? 0.359 -10.352 -7.328 1 97.62 89 LEU A CA 1
ATOM 736 C C . LEU A 1 89 ? 0.721 -8.867 -7.227 1 97.62 89 LEU A C 1
ATOM 738 O O . LEU A 1 89 ? 0.123 -8.031 -7.906 1 97.62 89 LEU A O 1
ATOM 742 N N . THR A 1 90 ? 1.69 -8.641 -6.422 1 97 90 THR A N 1
ATOM 743 C CA . THR A 1 90 ? 2.178 -7.281 -6.219 1 97 90 THR A CA 1
ATOM 744 C C . THR A 1 90 ? 3.695 -7.227 -6.355 1 97 90 THR A C 1
ATOM 746 O O . THR A 1 90 ? 4.402 -8.102 -5.848 1 97 90 THR A O 1
ATOM 749 N N . ALA A 1 91 ? 4.152 -6.238 -7.09 1 94.88 91 ALA A N 1
ATOM 750 C CA . ALA A 1 91 ? 5.586 -5.973 -7.172 1 94.88 91 ALA A CA 1
ATOM 751 C C . ALA A 1 91 ? 6.043 -5.062 -6.035 1 94.88 91 ALA A C 1
ATOM 753 O O . ALA A 1 91 ? 5.293 -4.195 -5.586 1 94.88 91 ALA A O 1
ATOM 754 N N . GLU A 1 92 ? 7.203 -5.234 -5.652 1 93.38 92 GLU A N 1
ATOM 755 C CA . GLU A 1 92 ? 7.785 -4.438 -4.574 1 93.38 92 GLU A CA 1
ATOM 756 C C . GLU A 1 92 ? 7.703 -2.947 -4.887 1 93.38 92 GLU A C 1
ATOM 758 O O . GLU A 1 92 ? 7.371 -2.145 -4.012 1 93.38 92 GLU A O 1
ATOM 763 N N . SER A 1 93 ? 8.031 -2.555 -6.082 1 90.88 93 SER A N 1
ATOM 764 C CA . SER A 1 93 ? 8.016 -1.149 -6.473 1 90.88 93 SER A CA 1
ATOM 765 C C . SER A 1 93 ? 6.613 -0.564 -6.371 1 90.88 93 SER A C 1
ATOM 767 O O . SER A 1 93 ? 6.449 0.633 -6.129 1 90.88 93 SER A O 1
ATOM 769 N N . SER A 1 94 ? 5.637 -1.375 -6.562 1 93.19 94 SER A N 1
ATOM 770 C CA . SER A 1 94 ? 4.258 -0.9 -6.477 1 93.19 94 SER A CA 1
ATOM 771 C C . SER A 1 94 ? 3.875 -0.571 -5.039 1 93.19 94 SER A C 1
ATOM 773 O O . SER A 1 94 ? 3.062 0.322 -4.797 1 93.19 94 SER A O 1
ATOM 775 N N . VAL A 1 95 ? 4.402 -1.35 -4.074 1 93.25 95 VAL A N 1
ATOM 776 C CA . VAL A 1 95 ? 4.168 -1.034 -2.67 1 93.25 95 VAL A CA 1
ATOM 777 C C . VAL A 1 95 ? 4.785 0.321 -2.334 1 93.25 95 VAL A C 1
ATOM 779 O O . VAL A 1 95 ? 4.156 1.151 -1.674 1 93.25 95 VAL A O 1
ATOM 782 N N . THR A 1 96 ? 5.957 0.51 -2.824 1 89.75 96 THR A N 1
ATOM 783 C CA . THR A 1 96 ? 6.637 1.782 -2.619 1 89.75 96 THR A CA 1
ATOM 784 C C . THR A 1 96 ? 5.816 2.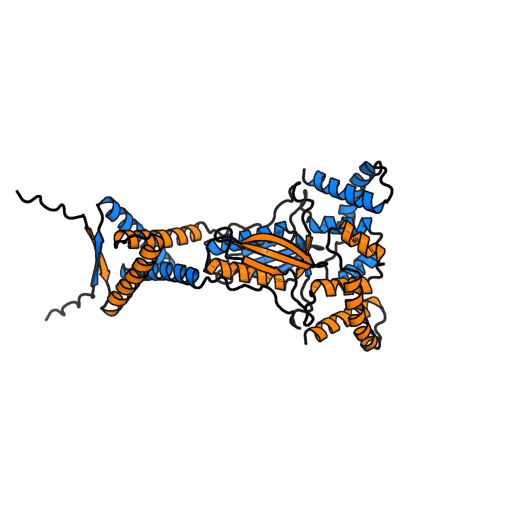938 -3.184 1 89.75 96 THR A C 1
ATOM 786 O O . THR A 1 96 ? 5.664 3.973 -2.533 1 89.75 96 THR A O 1
ATOM 789 N N . ARG A 1 97 ? 5.355 2.707 -4.309 1 90.12 97 ARG A N 1
ATOM 790 C CA . ARG A 1 97 ? 4.559 3.744 -4.957 1 90.12 97 ARG A CA 1
ATOM 791 C C . ARG A 1 97 ? 3.301 4.051 -4.152 1 90.12 97 ARG A C 1
ATOM 793 O O . ARG A 1 97 ? 2.885 5.207 -4.059 1 90.12 97 ARG A O 1
ATOM 800 N N . LEU A 1 98 ? 2.682 3.041 -3.604 1 91.94 98 LEU A N 1
ATOM 801 C CA . LEU A 1 98 ? 1.489 3.254 -2.791 1 91.94 98 LEU A CA 1
ATOM 802 C C . LEU A 1 98 ? 1.812 4.09 -1.559 1 91.94 98 LEU A C 1
ATOM 804 O O . LEU A 1 98 ? 1.066 5.008 -1.214 1 91.94 98 LEU A O 1
ATOM 808 N N . CYS A 1 99 ? 2.865 3.77 -0.94 1 89.81 99 CYS A N 1
ATOM 809 C CA . CYS A 1 99 ? 3.293 4.531 0.228 1 89.81 99 CYS A CA 1
ATOM 810 C C . CYS A 1 99 ? 3.57 5.984 -0.138 1 89.81 99 CYS A C 1
ATOM 812 O O . CYS A 1 99 ? 3.207 6.895 0.606 1 89.81 99 CYS A O 1
ATOM 814 N N . GLU A 1 100 ? 4.207 6.18 -1.258 1 86.31 100 GLU A N 1
ATOM 815 C CA . GLU A 1 100 ? 4.508 7.531 -1.727 1 86.31 100 GLU A CA 1
ATOM 816 C C . GLU A 1 100 ? 3.23 8.336 -1.953 1 86.31 100 GLU A C 1
ATOM 818 O O . GLU A 1 100 ? 3.125 9.484 -1.515 1 86.31 100 GLU A O 1
ATOM 823 N N . VAL A 1 101 ? 2.361 7.707 -2.633 1 86.12 101 VAL A N 1
ATOM 824 C CA . VAL A 1 101 ? 1.116 8.391 -2.977 1 86.12 101 VAL A CA 1
ATOM 825 C C . VAL A 1 101 ? 0.316 8.672 -1.708 1 86.12 101 VAL A C 1
ATOM 827 O O . VAL A 1 101 ? -0.302 9.734 -1.584 1 86.12 101 VAL A O 1
ATOM 830 N N . ALA A 1 102 ? 0.229 7.738 -0.818 1 86.88 102 ALA A N 1
ATOM 831 C CA . ALA A 1 102 ? -0.453 7.961 0.454 1 86.88 102 ALA A CA 1
ATOM 832 C C . ALA A 1 102 ? 0.181 9.117 1.221 1 86.88 102 ALA A C 1
ATOM 834 O O . ALA A 1 102 ? -0.524 9.938 1.807 1 86.88 102 ALA A O 1
ATOM 835 N N . GLY A 1 103 ? 1.525 9.07 1.211 1 84.12 103 GLY A N 1
ATOM 836 C CA . GLY A 1 103 ? 2.232 10.172 1.842 1 84.12 103 GLY A CA 1
ATOM 837 C C . GLY A 1 103 ? 1.938 11.516 1.2 1 84.12 103 GLY A C 1
ATOM 838 O O . GLY A 1 103 ? 1.743 12.516 1.897 1 84.12 103 GLY A O 1
ATOM 839 N N . ASP A 1 104 ? 1.947 11.508 -0.086 1 83.44 104 ASP A N 1
ATOM 840 C CA . ASP A 1 104 ? 1.64 12.742 -0.81 1 83.44 104 ASP A CA 1
ATOM 841 C C . ASP A 1 104 ? 0.221 13.219 -0.506 1 83.44 104 ASP A C 1
ATOM 843 O O . ASP A 1 104 ? -0.017 14.414 -0.349 1 83.44 104 ASP A O 1
ATOM 847 N N . HIS A 1 105 ? -0.741 12.305 -0.529 1 84.94 105 HIS A N 1
ATOM 848 C CA . HIS A 1 105 ? -2.123 12.625 -0.191 1 84.94 105 HIS A CA 1
ATOM 849 C C . HIS A 1 105 ? -2.221 13.25 1.197 1 84.94 105 HIS A C 1
ATOM 851 O O . HIS A 1 105 ? -2.969 14.211 1.401 1 84.94 105 HIS A O 1
ATOM 857 N N . SER A 1 106 ? -1.466 12.695 2.104 1 79.56 106 SER A N 1
ATOM 858 C CA . SER A 1 106 ? -1.556 13.125 3.494 1 79.56 106 SER A CA 1
ATOM 859 C C . SER A 1 106 ? -1.051 14.555 3.666 1 79.56 106 SER A C 1
ATOM 861 O O . SER A 1 106 ? -1.332 15.203 4.676 1 79.56 106 SER A O 1
ATOM 863 N N . LYS A 1 107 ? -0.325 15.008 2.762 1 76.69 107 LYS A N 1
ATOM 864 C CA . LYS A 1 107 ? 0.168 16.391 2.807 1 76.69 107 LYS A CA 1
ATOM 865 C C . LYS A 1 107 ? -0.955 17.375 2.537 1 76.69 107 LYS A C 1
ATOM 867 O O . LYS A 1 107 ? -0.875 18.547 2.947 1 76.69 107 LYS A O 1
ATOM 872 N N . ILE A 1 108 ? -1.951 16.922 1.869 1 74.31 108 ILE A N 1
ATOM 873 C CA . ILE A 1 108 ? -2.953 17.875 1.419 1 74.31 108 ILE A CA 1
ATOM 874 C C . ILE A 1 108 ? -4.285 17.594 2.113 1 74.31 108 ILE A C 1
ATOM 876 O O . ILE A 1 108 ? -5.195 18.422 2.076 1 74.31 108 ILE A O 1
ATOM 880 N N . CYS A 1 109 ? -4.492 16.453 2.6 1 76.06 109 CYS A N 1
ATOM 881 C CA . CYS A 1 109 ? -5.766 16.047 3.186 1 76.06 109 CYS A CA 1
ATOM 882 C C . CYS A 1 109 ? -5.547 15.117 4.379 1 76.06 109 CYS A C 1
ATOM 884 O O . CYS A 1 109 ? -4.691 14.234 4.332 1 76.06 109 CYS A O 1
ATOM 886 N N . GLU A 1 110 ? -6.328 15.328 5.434 1 76.62 110 GLU A N 1
ATOM 887 C CA . GLU A 1 110 ? -6.199 14.516 6.641 1 76.62 110 GLU A CA 1
ATOM 888 C C . GLU A 1 110 ? -6.98 13.211 6.512 1 76.62 110 GLU A C 1
ATOM 890 O O . GLU A 1 110 ? -6.949 12.375 7.418 1 76.62 110 GLU A O 1
ATOM 895 N N . GLY A 1 111 ? -7.668 13.133 5.465 1 80.88 111 GLY A N 1
ATOM 896 C CA . GLY A 1 111 ? -8.422 11.906 5.234 1 80.88 111 GLY A CA 1
ATOM 897 C C . GLY A 1 111 ? -7.543 10.719 4.898 1 80.88 111 GLY A C 1
ATOM 898 O O . GLY A 1 111 ? -6.363 10.883 4.582 1 80.88 111 GLY A O 1
ATOM 899 N N . LYS A 1 112 ? -8.055 9.547 5.086 1 84.19 112 LYS A N 1
ATOM 900 C CA . LYS A 1 112 ? -7.367 8.312 4.727 1 84.19 112 LYS A CA 1
ATOM 901 C C . LYS A 1 112 ? -7.809 7.82 3.352 1 84.19 112 LYS A C 1
ATOM 903 O O . LYS A 1 112 ? -8.898 8.156 2.887 1 84.19 112 LYS A O 1
ATOM 908 N N . LEU A 1 113 ? -6.895 7.145 2.748 1 89 113 LEU A N 1
ATOM 909 C CA . LEU A 1 113 ? -7.277 6.48 1.507 1 89 113 LEU A CA 1
ATOM 910 C C . LEU A 1 113 ? -7.957 5.148 1.793 1 89 113 LEU A C 1
ATOM 912 O O . LEU A 1 113 ? -7.543 4.414 2.691 1 89 113 LEU A O 1
ATOM 916 N N . ALA A 1 114 ? -9.008 4.941 1.107 1 90.19 114 ALA A N 1
ATOM 917 C CA . ALA A 1 114 ? -9.742 3.684 1.213 1 90.19 114 ALA A CA 1
ATOM 918 C C . ALA A 1 114 ? -9.969 3.064 -0.162 1 90.19 114 ALA A C 1
ATOM 920 O O . ALA A 1 114 ? -10.148 3.781 -1.15 1 90.19 114 ALA A O 1
ATOM 921 N N . MET A 1 115 ? -9.961 1.748 -0.125 1 90.62 115 MET A N 1
ATOM 922 C CA . MET A 1 115 ? -10.211 1.038 -1.377 1 90.62 115 MET A CA 1
ATOM 923 C C . MET A 1 115 ? -11.664 1.173 -1.805 1 90.62 115 MET A C 1
ATOM 925 O O . MET A 1 115 ? -12.57 0.882 -1.025 1 90.62 115 MET A O 1
ATOM 929 N N . LYS A 1 116 ? -11.867 1.569 -3.053 1 85.88 116 LYS A N 1
ATOM 930 C CA . LYS A 1 116 ? -13.219 1.74 -3.572 1 85.88 116 LYS A CA 1
ATOM 931 C C . LYS A 1 116 ? -13.57 0.636 -4.566 1 85.88 116 LYS A C 1
ATOM 933 O O . LYS A 1 116 ? -14.703 0.155 -4.594 1 85.88 116 LYS A O 1
ATOM 938 N N . LYS A 1 117 ? -12.625 0.352 -5.383 1 85.94 117 LYS A N 1
ATOM 939 C CA . LYS A 1 117 ? -12.867 -0.627 -6.438 1 85.94 117 LYS A CA 1
ATOM 940 C C . LYS A 1 117 ? -11.586 -1.38 -6.797 1 85.94 117 LYS A C 1
ATOM 942 O O . LYS A 1 117 ? -10.516 -0.779 -6.91 1 85.94 117 LYS A O 1
ATOM 947 N N . ILE A 1 118 ? -11.758 -2.662 -6.875 1 91.44 118 ILE A N 1
ATOM 948 C CA . ILE A 1 118 ? -10.656 -3.525 -7.277 1 91.44 118 ILE A CA 1
ATOM 949 C C . ILE A 1 118 ? -10.969 -4.168 -8.625 1 91.44 118 ILE A C 1
ATOM 951 O O . ILE A 1 118 ? -12.062 -4.703 -8.828 1 91.44 118 ILE A O 1
ATOM 955 N N . THR A 1 119 ? -10.07 -4.031 -9.594 1 86.75 119 THR A N 1
ATOM 956 C CA . THR A 1 119 ? -10.203 -4.645 -10.906 1 86.75 119 THR A CA 1
ATOM 957 C C . THR A 1 119 ? -9.023 -5.562 -11.203 1 86.75 119 THR A C 1
ATOM 959 O O . THR A 1 119 ? -7.898 -5.098 -11.391 1 86.75 119 THR A O 1
ATOM 962 N N . LEU A 1 120 ? -9.336 -6.84 -11.312 1 90.25 120 LEU A N 1
ATOM 963 C CA . LEU A 1 120 ? -8.289 -7.801 -11.633 1 90.25 120 LEU A CA 1
ATOM 964 C C . LEU A 1 120 ? -7.938 -7.742 -13.117 1 90.25 120 LEU A C 1
ATOM 966 O O . LEU A 1 120 ? -8.828 -7.707 -13.969 1 90.25 120 LEU A O 1
ATOM 970 N N . LYS A 1 121 ? -6.734 -7.637 -13.43 1 88.56 121 LYS A N 1
ATOM 971 C CA . LYS A 1 121 ? -6.168 -7.68 -14.773 1 88.56 121 LYS A CA 1
ATOM 972 C C . LYS A 1 121 ? -5.133 -8.789 -14.906 1 88.56 121 LYS A C 1
ATOM 974 O O . LYS A 1 121 ? -3.932 -8.523 -14.945 1 88.56 121 LYS A O 1
ATOM 979 N N . GLY A 1 122 ? -5.656 -10.039 -15.117 1 93.69 122 GLY A N 1
ATOM 980 C CA . GLY A 1 122 ? -4.801 -11.211 -14.945 1 93.69 122 GLY A CA 1
ATOM 981 C C . GLY A 1 122 ? -4.387 -11.438 -13.508 1 93.69 122 GLY A C 1
ATOM 982 O O . GLY A 1 122 ? -5.234 -11.523 -12.617 1 93.69 122 GLY A O 1
ATOM 983 N N . HIS A 1 123 ? -3.094 -11.453 -13.32 1 96.56 123 HIS A N 1
ATOM 984 C CA . HIS A 1 123 ? -2.57 -11.672 -11.977 1 96.56 123 HIS A CA 1
ATOM 985 C C . HIS A 1 123 ? -2.338 -10.352 -11.25 1 96.56 123 HIS A C 1
ATOM 987 O O . HIS A 1 123 ? -2.104 -10.336 -10.047 1 96.56 123 HIS A O 1
ATOM 993 N N . ALA A 1 124 ? -2.381 -9.266 -11.969 1 95.06 124 ALA A N 1
ATOM 994 C CA . ALA A 1 124 ? -2.252 -7.918 -11.422 1 95.06 124 ALA A CA 1
ATOM 995 C C . ALA A 1 124 ? -3.621 -7.309 -11.125 1 95.06 124 ALA A C 1
ATOM 997 O O . ALA A 1 124 ? -4.652 -7.914 -11.43 1 95.06 124 ALA A O 1
ATOM 998 N N . THR A 1 125 ? -3.602 -6.215 -10.438 1 93.31 125 THR A N 1
ATOM 999 C CA . THR A 1 125 ? -4.855 -5.516 -10.18 1 93.31 125 THR A CA 1
ATOM 1000 C C . THR A 1 125 ? -4.664 -4.004 -10.281 1 93.31 125 THR A C 1
ATOM 1002 O O . THR A 1 125 ? -3.543 -3.506 -10.164 1 93.31 125 THR A O 1
ATOM 1005 N N . SER A 1 126 ? -5.684 -3.371 -10.664 1 88.38 126 SER A N 1
ATOM 1006 C CA . SER A 1 126 ? -5.84 -1.929 -10.508 1 88.38 126 SER A CA 1
ATOM 1007 C C . SER A 1 126 ? -6.879 -1.595 -9.445 1 88.38 126 SER A C 1
ATOM 1009 O O . SER A 1 126 ? -7.984 -2.143 -9.453 1 88.38 126 SER A O 1
ATOM 1011 N N . ILE A 1 127 ? -6.473 -0.747 -8.555 1 90.94 127 ILE A N 1
ATOM 1012 C CA . ILE A 1 127 ? -7.355 -0.397 -7.445 1 90.94 127 ILE A CA 1
ATOM 1013 C C . ILE A 1 127 ? -7.633 1.104 -7.461 1 90.94 127 I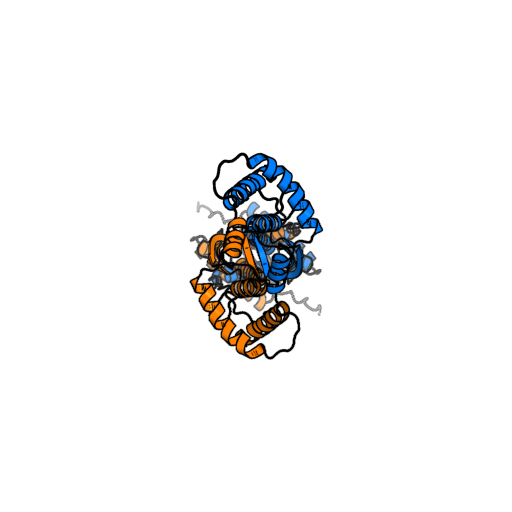LE A C 1
ATOM 1015 O O . ILE A 1 127 ? -6.703 1.911 -7.562 1 90.94 127 ILE A O 1
ATOM 1019 N N . ARG A 1 128 ? -8.883 1.389 -7.406 1 88.12 128 ARG A N 1
ATOM 1020 C CA . ARG A 1 128 ? -9.258 2.779 -7.164 1 88.12 128 ARG A CA 1
ATOM 1021 C C . ARG A 1 128 ? -9.328 3.074 -5.668 1 88.12 128 ARG A C 1
ATOM 1023 O O . ARG A 1 128 ? -10.094 2.441 -4.941 1 88.12 128 ARG A O 1
ATOM 1030 N N . LEU A 1 129 ? -8.461 3.977 -5.258 1 89.31 129 LEU A N 1
ATOM 1031 C CA . LEU A 1 129 ? -8.453 4.469 -3.885 1 89.31 129 LEU A CA 1
ATOM 1032 C C . LEU A 1 129 ? -9.102 5.848 -3.797 1 89.31 129 LEU A C 1
ATOM 1034 O O . LEU A 1 129 ? -8.93 6.676 -4.695 1 89.31 129 LEU A O 1
ATOM 1038 N N . SER A 1 130 ? -9.852 6.016 -2.783 1 86.06 130 SER A N 1
ATOM 1039 C CA . SER A 1 130 ? -10.477 7.32 -2.584 1 86.06 130 SER A CA 1
ATOM 1040 C C . SER A 1 130 ? -10.312 7.801 -1.147 1 86.06 130 SER A C 1
ATOM 1042 O O . SER A 1 130 ? -10.32 7 -0.213 1 86.06 130 SER A O 1
ATOM 1044 N N . CYS A 1 131 ? -10.203 9.086 -1.067 1 86.56 131 CYS A N 1
ATOM 1045 C CA . CYS A 1 131 ? -10.094 9.711 0.249 1 86.56 131 CYS A CA 1
ATOM 1046 C C . CYS A 1 131 ? -11.406 9.586 1.015 1 86.56 131 CYS A C 1
ATOM 1048 O O . CYS A 1 131 ? -12.484 9.758 0.442 1 86.56 131 CYS A O 1
ATOM 1050 N N . THR A 1 132 ? -11.336 9.305 2.299 1 86.75 132 THR A N 1
ATOM 1051 C CA . THR A 1 132 ? -12.523 9.133 3.129 1 86.75 132 THR A CA 1
ATOM 1052 C C . THR A 1 132 ? -13.156 10.477 3.463 1 86.75 132 THR A C 1
ATOM 1054 O O . THR A 1 132 ? -14.32 10.539 3.869 1 86.75 132 THR A O 1
ATOM 1057 N N . LYS A 1 133 ? -12.453 11.562 3.289 1 82.5 133 LYS A N 1
ATOM 1058 C CA . LYS A 1 133 ? -12.945 12.891 3.635 1 82.5 133 LYS A CA 1
ATOM 1059 C C . LYS A 1 133 ? -13.367 13.664 2.389 1 82.5 133 LYS A C 1
ATOM 1061 O O . LYS A 1 133 ? -14.297 14.469 2.438 1 82.5 133 LYS A O 1
ATOM 1066 N N . ASP A 1 134 ? -12.719 13.445 1.323 1 79.81 134 ASP A N 1
ATOM 1067 C CA . ASP A 1 134 ? -12.977 14.133 0.063 1 79.81 134 ASP A CA 1
ATOM 1068 C C . ASP A 1 134 ? -12.969 13.156 -1.109 1 79.81 134 ASP A C 1
ATOM 1070 O O . ASP A 1 134 ? -11.906 12.75 -1.582 1 79.81 134 ASP A O 1
ATOM 1074 N N . LYS A 1 135 ? -14.062 12.906 -1.589 1 76.06 135 LYS A N 1
ATOM 1075 C CA . LYS A 1 135 ? -14.219 11.914 -2.646 1 76.06 135 LYS A CA 1
ATOM 1076 C C . LYS A 1 135 ? -13.5 12.344 -3.92 1 76.06 135 LYS A C 1
ATOM 1078 O O . LYS A 1 135 ? -13.281 11.531 -4.82 1 76.06 135 LYS A O 1
ATOM 1083 N N . HIS A 1 136 ? -13.227 13.57 -3.965 1 76.19 136 HIS A N 1
ATOM 1084 C CA . HIS A 1 136 ? -12.562 14.07 -5.16 1 76.19 136 HIS A CA 1
ATOM 1085 C C . HIS A 1 136 ? -11.086 13.695 -5.168 1 76.19 136 HIS A C 1
ATOM 1087 O O . HIS A 1 136 ? -10.43 13.75 -6.211 1 76.19 136 HIS A O 1
ATOM 1093 N N . HIS A 1 137 ? -10.625 13.336 -3.99 1 83.06 137 HIS A N 1
ATOM 1094 C CA . HIS A 1 137 ? -9.281 12.766 -3.924 1 83.06 137 HIS A CA 1
ATOM 1095 C C . HIS A 1 137 ? -9.297 11.281 -4.262 1 83.06 137 HIS A C 1
ATOM 1097 O O . HIS A 1 137 ? -9.633 10.453 -3.41 1 83.06 137 HIS A O 1
ATOM 1103 N N . SER A 1 138 ? -9.102 11.023 -5.586 1 81.31 138 SER A N 1
ATOM 1104 C CA . SER A 1 138 ? -9.133 9.648 -6.066 1 81.31 138 SER A CA 1
ATOM 1105 C C . SER A 1 138 ? -7.824 9.273 -6.758 1 81.31 138 SER A C 1
ATOM 1107 O O . SER A 1 138 ? -7.27 10.07 -7.52 1 81.31 138 SER A O 1
ATOM 1109 N N . ILE A 1 139 ? -7.367 8.094 -6.395 1 82.75 139 ILE A N 1
ATOM 1110 C CA . ILE A 1 139 ? -6.086 7.613 -6.902 1 82.75 139 ILE A CA 1
ATOM 1111 C C . ILE A 1 139 ? -6.258 6.215 -7.492 1 82.75 139 ILE A C 1
ATOM 1113 O O . ILE A 1 139 ? -7.004 5.395 -6.957 1 82.75 139 ILE A O 1
ATOM 1117 N N . PHE A 1 140 ? -5.578 6.062 -8.648 1 85.81 140 PHE A N 1
ATOM 1118 C CA . PHE A 1 140 ? -5.492 4.715 -9.195 1 85.81 140 PHE A CA 1
ATOM 1119 C C . PHE A 1 140 ? -4.125 4.102 -8.914 1 85.81 140 PHE A C 1
ATOM 1121 O O . PHE A 1 140 ? -3.098 4.676 -9.281 1 85.81 140 PHE A O 1
ATOM 1128 N N . TRP A 1 141 ? -4.211 2.988 -8.211 1 90.62 141 TRP A N 1
ATOM 1129 C CA . TRP A 1 141 ? -2.99 2.256 -7.898 1 90.62 141 TRP A CA 1
ATOM 1130 C C . TRP A 1 141 ? -2.961 0.91 -8.617 1 90.62 141 TRP A C 1
ATOM 1132 O O . TRP A 1 141 ? -3.975 0.21 -8.672 1 90.62 141 TRP A O 1
ATOM 1142 N N . SER A 1 142 ? -1.77 0.632 -9.172 1 90.12 142 SER A N 1
ATOM 1143 C CA . SER A 1 142 ? -1.566 -0.672 -9.797 1 90.12 142 SER A CA 1
ATOM 1144 C C . SER A 1 142 ? -0.604 -1.529 -8.977 1 90.12 142 SER A C 1
ATOM 1146 O O . SER A 1 142 ? 0.42 -1.038 -8.5 1 90.12 142 SER A O 1
ATOM 1148 N N . SER A 1 143 ? -0.973 -2.805 -8.844 1 94.81 143 SER A N 1
ATOM 1149 C CA . SER A 1 143 ? -0.136 -3.725 -8.078 1 94.81 143 SER A CA 1
ATOM 1150 C C . SER A 1 143 ? 1.134 -4.082 -8.844 1 94.81 143 SER A C 1
ATOM 1152 O O . SER A 1 143 ? 2.025 -4.742 -8.305 1 94.81 143 SER A O 1
ATOM 1154 N N . SER A 1 144 ? 1.188 -3.689 -10.062 1 93.56 144 SER A N 1
ATOM 1155 C CA . SER A 1 144 ? 2.328 -3.982 -10.922 1 93.56 144 SER A CA 1
ATOM 1156 C C . SER A 1 144 ? 2.742 -2.758 -11.727 1 93.56 144 SER A C 1
ATOM 1158 O O . SER A 1 144 ? 1.89 -2.006 -12.211 1 93.56 144 SER A O 1
ATOM 1160 N N . PRO A 1 145 ? 4.059 -2.566 -11.781 1 89.5 145 PRO A N 1
ATOM 1161 C CA . PRO A 1 145 ? 4.48 -1.642 -12.836 1 89.5 145 PRO A CA 1
ATOM 1162 C C . PRO A 1 145 ? 4.227 -2.189 -14.242 1 89.5 145 PRO A C 1
ATOM 1164 O O . PRO A 1 145 ? 3.768 -3.324 -14.391 1 89.5 145 PRO A O 1
ATOM 1167 N N . TYR A 1 146 ? 4.52 -1.358 -15.211 1 83.44 146 TYR A N 1
ATOM 1168 C CA . TYR A 1 146 ? 4.223 -1.73 -16.594 1 83.44 146 TYR A CA 1
ATOM 1169 C C . TYR A 1 146 ? 5.504 -1.946 -17.391 1 83.44 146 TYR A C 1
ATOM 1171 O O . TYR A 1 146 ? 6.512 -1.28 -17.141 1 83.44 146 TYR A O 1
ATOM 1179 N N . LEU A 1 147 ? 5.492 -2.979 -18.234 1 81.38 147 LEU A N 1
ATOM 1180 C CA . LEU A 1 147 ? 6.523 -3.152 -19.25 1 81.38 147 LEU A CA 1
ATOM 1181 C C . LEU A 1 147 ? 6.258 -2.248 -20.453 1 81.38 147 LEU A C 1
ATOM 1183 O O . LEU A 1 147 ? 5.176 -1.671 -20.578 1 81.38 147 LEU A O 1
ATOM 1187 N N . PRO A 1 148 ? 7.383 -2.238 -21.328 1 67.5 148 PRO A N 1
ATOM 1188 C CA . PRO A 1 148 ? 7.109 -1.495 -22.562 1 67.5 148 PRO A CA 1
ATOM 1189 C C . PRO A 1 148 ? 5.918 -2.051 -23.344 1 67.5 148 PRO A C 1
ATOM 1191 O O . PRO A 1 148 ? 5.656 -3.256 -23.297 1 67.5 148 PRO A O 1
ATOM 1194 N N . ASP A 1 149 ? 4.863 -1.317 -23.703 1 68.31 149 ASP A N 1
ATOM 1195 C CA . ASP A 1 149 ? 3.646 -1.637 -24.453 1 68.31 149 ASP A CA 1
ATOM 1196 C C . ASP A 1 149 ? 2.449 -1.771 -23.516 1 68.31 149 ASP A C 1
ATOM 1198 O O . ASP A 1 149 ? 1.443 -2.387 -23.859 1 68.31 149 ASP A O 1
ATOM 1202 N N . ASN A 1 150 ? 2.693 -1.62 -22.297 1 72.81 150 ASN A N 1
ATOM 1203 C CA . ASN A 1 150 ? 1.618 -1.441 -21.328 1 72.81 150 ASN A CA 1
ATOM 1204 C C . ASN A 1 150 ? 1.162 -2.775 -20.734 1 72.81 150 ASN A C 1
ATOM 1206 O O . ASN A 1 150 ? -0.012 -2.943 -20.406 1 72.81 150 ASN A O 1
ATOM 1210 N N . TYR A 1 151 ? 2.154 -3.674 -20.719 1 79.5 151 TYR A N 1
ATOM 1211 C CA . TYR A 1 151 ? 1.872 -4.934 -20.047 1 79.5 151 TYR A CA 1
ATOM 1212 C C . TYR A 1 151 ? 2.277 -4.863 -18.578 1 79.5 151 TYR A C 1
ATOM 1214 O O . TYR A 1 151 ? 3.299 -4.266 -18.234 1 79.5 151 TYR A O 1
ATOM 1222 N N . PHE A 1 152 ? 1.455 -5.484 -17.844 1 88.31 152 PHE A N 1
ATOM 1223 C CA . PHE A 1 152 ? 1.841 -5.57 -16.438 1 88.31 152 PHE A CA 1
ATOM 1224 C C . PHE A 1 152 ? 3.059 -6.473 -16.266 1 88.31 152 PHE A C 1
ATOM 1226 O O . PHE A 1 152 ? 3.068 -7.609 -16.75 1 88.31 152 PHE A O 1
ATOM 1233 N N . PHE A 1 153 ? 4.035 -6.016 -15.562 1 89.62 153 PHE A N 1
ATOM 1234 C CA . PHE A 1 153 ? 5.273 -6.738 -15.289 1 89.62 153 PHE A CA 1
ATOM 1235 C C . PHE A 1 153 ? 4.98 -8.086 -14.641 1 89.62 153 PHE A C 1
ATOM 1237 O O . PHE A 1 153 ? 5.5 -9.117 -15.07 1 89.62 153 PHE A O 1
ATOM 1244 N N . VAL A 1 154 ? 4.105 -8.156 -13.703 1 93.25 154 VAL A N 1
ATOM 1245 C CA . VAL A 1 154 ? 3.854 -9.375 -12.938 1 93.25 154 VAL A CA 1
ATOM 1246 C C . VAL A 1 154 ? 3.152 -10.398 -13.828 1 93.25 154 VAL A C 1
ATOM 1248 O O . VAL A 1 154 ? 3.381 -11.602 -13.695 1 93.25 154 VAL A O 1
ATOM 1251 N N . ASN A 1 155 ? 2.285 -9.938 -14.703 1 92 155 ASN A N 1
ATOM 1252 C CA . ASN A 1 155 ? 1.635 -10.852 -15.633 1 92 155 ASN A CA 1
ATOM 1253 C C . ASN A 1 155 ? 2.648 -11.555 -16.531 1 92 155 ASN A C 1
ATOM 1255 O O . ASN A 1 155 ? 2.553 -12.758 -16.781 1 92 155 ASN A O 1
ATOM 1259 N N . TYR A 1 156 ? 3.508 -10.789 -16.938 1 87.69 156 TYR A N 1
ATOM 1260 C CA . TYR A 1 156 ? 4.539 -11.336 -17.812 1 87.69 156 TYR A CA 1
ATOM 1261 C C . TYR A 1 156 ? 5.422 -12.328 -17.062 1 87.69 156 TYR A C 1
ATOM 1263 O O . TYR A 1 156 ? 5.793 -13.375 -17.594 1 87.69 156 TYR A O 1
ATOM 1271 N N . ARG A 1 157 ? 5.762 -12.031 -15.891 1 89.06 157 ARG A N 1
ATOM 1272 C CA . ARG A 1 157 ? 6.566 -12.914 -15.047 1 89.06 157 ARG A CA 1
ATOM 1273 C C . ARG A 1 157 ? 5.863 -14.242 -14.82 1 89.06 157 ARG A C 1
ATOM 1275 O O . ARG A 1 157 ? 6.5 -15.297 -14.852 1 89.06 157 ARG A O 1
ATOM 1282 N N . VAL A 1 158 ? 4.566 -14.172 -14.562 1 92.19 158 VAL A N 1
ATOM 1283 C CA . VAL A 1 158 ? 3.801 -15.391 -14.328 1 92.19 158 VAL A CA 1
ATOM 1284 C C . VAL A 1 158 ? 3.732 -16.219 -15.617 1 92.19 158 VAL A C 1
ATOM 1286 O O . VAL A 1 158 ? 3.854 -17.438 -15.578 1 92.19 158 VAL A O 1
ATOM 1289 N N . PHE A 1 159 ? 3.527 -15.492 -16.656 1 90.06 159 PHE A N 1
ATOM 1290 C CA . PHE A 1 159 ? 3.512 -16.188 -17.938 1 90.06 159 PHE A CA 1
ATOM 1291 C C . PHE A 1 159 ? 4.82 -16.938 -18.172 1 90.06 159 PHE A C 1
ATOM 1293 O O . PHE A 1 159 ? 4.82 -18.094 -18.578 1 90.06 159 PHE A O 1
ATOM 1300 N N . HIS A 1 160 ? 5.824 -16.266 -17.891 1 86.38 160 HIS A N 1
ATOM 1301 C CA . HIS A 1 160 ? 7.145 -16.875 -18.016 1 86.38 160 HIS A CA 1
ATOM 1302 C C . HIS A 1 160 ? 7.266 -18.125 -17.141 1 86.38 160 HIS A C 1
ATOM 1304 O O . HIS A 1 160 ? 7.723 -19.172 -17.594 1 86.38 160 HIS A O 1
ATOM 1310 N N . GLY A 1 161 ? 6.926 -18 -15.922 1 88.25 161 GLY A N 1
ATOM 1311 C CA . GLY A 1 161 ? 6.965 -19.141 -15.008 1 88.25 161 GLY A CA 1
ATOM 1312 C C . GLY A 1 161 ? 6.133 -20.312 -15.484 1 88.25 161 GLY A C 1
ATOM 1313 O O . GLY A 1 161 ? 6.562 -21.469 -15.391 1 88.25 161 GLY A O 1
ATOM 1314 N N . LYS A 1 162 ? 5.023 -20 -16 1 89.69 162 LYS A N 1
ATOM 1315 C CA . LYS A 1 162 ? 4.145 -21.047 -16.516 1 89.69 162 LYS A CA 1
ATOM 1316 C C . LYS A 1 162 ? 4.793 -21.797 -17.688 1 89.69 162 LYS A C 1
ATOM 1318 O O . LYS A 1 162 ? 4.801 -23.031 -17.719 1 89.69 162 LYS A O 1
ATOM 1323 N N . GLU A 1 163 ? 5.414 -21.094 -18.531 1 84.19 163 GLU A N 1
ATOM 1324 C CA . GLU A 1 163 ? 5.992 -21.688 -19.734 1 84.19 163 GLU A CA 1
ATOM 1325 C C . GLU A 1 163 ? 7.23 -22.516 -19.391 1 84.19 163 GLU A C 1
ATOM 1327 O O . GLU A 1 163 ? 7.516 -23.516 -20.062 1 84.19 163 GLU A O 1
ATOM 1332 N N . CYS A 1 164 ? 7.898 -22.156 -18.359 1 81.12 164 CYS A N 1
ATOM 1333 C CA . CYS A 1 164 ? 9.133 -22.844 -17.984 1 81.12 164 CYS A CA 1
ATOM 1334 C C . CYS A 1 164 ? 8.852 -24 -17.047 1 81.12 164 CYS A C 1
ATOM 1336 O O . CYS A 1 164 ? 9.719 -24.859 -16.828 1 81.12 164 CYS A O 1
ATOM 1338 N N . SER A 1 165 ? 7.719 -24.094 -16.562 1 88.5 165 SER A N 1
ATOM 1339 C CA . SER A 1 165 ? 7.461 -25 -15.445 1 88.5 165 SER A CA 1
ATOM 1340 C C . SER A 1 165 ? 6.992 -26.375 -15.945 1 88.5 165 SER A C 1
ATOM 1342 O O . SER A 1 165 ? 7.047 -27.359 -15.211 1 88.5 165 SER A O 1
ATOM 1344 N N . GLY A 1 166 ? 6.457 -26.422 -17.203 1 87.75 166 GLY A N 1
ATOM 1345 C CA . GLY A 1 166 ? 5.859 -27.656 -17.703 1 87.75 166 GLY A CA 1
ATOM 1346 C C . GLY A 1 166 ? 4.402 -27.812 -17.312 1 87.75 166 GLY A C 1
ATOM 1347 O O . GLY A 1 166 ? 3.791 -28.844 -17.562 1 87.75 166 GLY A O 1
ATOM 1348 N N . ILE A 1 167 ? 3.852 -26.812 -16.688 1 91.62 167 ILE A N 1
ATOM 1349 C CA . ILE A 1 167 ? 2.443 -26.828 -16.312 1 91.62 167 ILE A CA 1
ATOM 1350 C C . ILE A 1 167 ? 1.573 -26.75 -17.562 1 91.62 167 ILE A C 1
ATOM 1352 O O . ILE A 1 167 ? 1.806 -25.922 -18.438 1 91.62 167 ILE A O 1
ATOM 1356 N N . LEU A 1 168 ? 0.588 -27.594 -17.609 1 91 168 LEU A N 1
ATOM 1357 C CA . LEU A 1 168 ? -0.335 -27.625 -18.75 1 91 168 LEU A CA 1
ATOM 1358 C C . LEU A 1 168 ? -1.364 -26.5 -18.625 1 91 168 LEU A C 1
ATOM 1360 O O . LEU A 1 168 ? -1.652 -26.031 -17.531 1 91 168 LEU A O 1
ATOM 1364 N N . PRO A 1 169 ? -1.941 -26.094 -19.766 1 88.81 169 PRO A N 1
ATOM 1365 C CA . PRO A 1 169 ? -2.938 -25.031 -19.734 1 88.81 169 PRO A CA 1
ATOM 1366 C C . PRO A 1 169 ? -4.102 -25.328 -18.797 1 88.81 169 PRO A C 1
ATOM 1368 O O . PRO A 1 169 ? -4.562 -24.453 -18.062 1 88.81 169 PRO A O 1
ATOM 1371 N N . ILE A 1 170 ? -4.523 -26.562 -18.781 1 90.31 170 ILE A N 1
ATOM 1372 C CA . ILE A 1 170 ? -5.656 -26.922 -17.938 1 90.31 170 ILE A CA 1
ATOM 1373 C C . ILE A 1 170 ? -5.246 -26.875 -16.469 1 90.31 170 ILE A C 1
ATOM 1375 O O . ILE A 1 170 ? -6.043 -26.5 -15.602 1 90.31 170 ILE A O 1
ATOM 1379 N N . GLN A 1 171 ? -4.047 -27.312 -16.109 1 92.12 171 GLN A N 1
ATOM 1380 C CA . GLN A 1 171 ? -3.529 -27.234 -14.758 1 92.12 171 GLN A CA 1
ATOM 1381 C C . GLN A 1 171 ? -3.408 -25.781 -14.289 1 92.12 171 GLN A C 1
ATOM 1383 O O . GLN A 1 171 ? -3.732 -25.469 -13.141 1 92.12 171 GLN A O 1
ATOM 1388 N N . TYR A 1 172 ? -2.943 -24.969 -15.273 1 92.81 172 TYR A N 1
ATOM 1389 C CA . TYR A 1 172 ? -2.84 -23.547 -14.992 1 92.81 172 TYR A CA 1
ATOM 1390 C C . TYR A 1 172 ? -4.207 -22.953 -14.664 1 92.81 172 TYR A C 1
ATOM 1392 O O . TYR A 1 172 ? -4.348 -22.203 -13.703 1 92.81 172 TYR A O 1
ATOM 1400 N N . LYS A 1 173 ? -5.164 -23.266 -15.469 1 90.62 173 LYS A N 1
ATOM 1401 C CA . LYS A 1 173 ? -6.523 -22.797 -15.242 1 90.62 173 LYS A CA 1
ATOM 1402 C C . LYS A 1 173 ? -7.051 -23.25 -13.891 1 90.62 173 LYS A C 1
ATOM 1404 O O . LYS A 1 173 ? -7.617 -22.453 -13.133 1 90.62 173 LYS A O 1
ATOM 1409 N N . ARG A 1 174 ? -6.883 -24.469 -13.539 1 87.88 174 ARG A N 1
ATOM 1410 C CA . ARG A 1 174 ? -7.355 -25.016 -12.273 1 87.88 174 ARG A CA 1
ATOM 1411 C C . ARG A 1 174 ? -6.633 -24.375 -11.094 1 87.88 174 ARG A C 1
ATOM 1413 O O . ARG A 1 174 ? -7.238 -24.109 -10.055 1 87.88 174 ARG A O 1
ATOM 1420 N N . PHE A 1 175 ? -5.332 -24.172 -11.32 1 92.38 175 PHE A N 1
ATOM 1421 C CA . PHE A 1 175 ? -4.527 -23.547 -10.273 1 92.38 175 PHE A CA 1
ATOM 1422 C C . PHE A 1 175 ? -5.047 -22.141 -9.969 1 92.38 175 PHE A C 1
ATOM 1424 O O . PHE A 1 175 ? -5.254 -21.797 -8.805 1 92.38 175 PHE A O 1
ATOM 1431 N N . THR A 1 176 ? -5.211 -21.328 -10.984 1 92.81 176 THR A N 1
ATOM 1432 C CA . THR A 1 176 ? -5.652 -19.953 -10.789 1 92.81 176 THR A CA 1
ATOM 1433 C C . THR A 1 176 ? -7.082 -19.906 -10.258 1 92.81 176 THR A C 1
ATOM 1435 O O . THR A 1 176 ? -7.41 -19.078 -9.414 1 92.81 176 THR A O 1
ATOM 1438 N N . GLU A 1 177 ? -7.918 -20.828 -10.695 1 87.44 177 GLU A N 1
ATOM 1439 C CA . GLU A 1 177 ? -9.281 -20.906 -10.18 1 87.44 177 GLU A CA 1
ATOM 1440 C C . GLU A 1 177 ? -9.297 -21.328 -8.719 1 87.44 177 GLU A C 1
ATOM 1442 O O . GLU A 1 177 ? -10.031 -20.766 -7.906 1 87.44 177 GLU A O 1
ATOM 1447 N N . GLY A 1 178 ? -8.539 -22.312 -8.391 1 85.19 178 GLY A N 1
ATOM 1448 C CA . GLY A 1 178 ? -8.461 -22.797 -7.02 1 85.19 178 GLY A CA 1
ATOM 1449 C C . GLY A 1 178 ? -7.895 -21.781 -6.051 1 85.19 178 GLY A C 1
ATOM 1450 O O . GLY A 1 178 ? -8.297 -21.719 -4.887 1 85.19 178 GLY A O 1
ATOM 1451 N N . THR A 1 179 ? -6.902 -21.062 -6.5 1 89.19 179 THR A N 1
ATOM 1452 C CA . THR A 1 179 ? -6.258 -20.062 -5.656 1 89.19 179 THR A CA 1
ATOM 1453 C C . THR A 1 179 ? -7.098 -18.797 -5.594 1 89.19 179 THR A C 1
ATOM 1455 O O . THR A 1 179 ? -6.98 -18.016 -4.648 1 89.19 179 THR A O 1
ATOM 1458 N N . GLY A 1 180 ? -7.91 -18.531 -6.578 1 87 180 GLY A N 1
ATOM 1459 C CA . GLY A 1 180 ? -8.594 -17.266 -6.719 1 87 180 GLY A CA 1
ATOM 1460 C C . GLY A 1 180 ? -7.707 -16.172 -7.297 1 87 180 GLY A C 1
ATOM 1461 O O . GLY A 1 180 ? -8.016 -14.984 -7.168 1 87 180 GLY A O 1
ATOM 1462 N N . LEU A 1 181 ? -6.676 -16.625 -7.895 1 89.75 181 LEU A N 1
ATOM 1463 C CA . LEU A 1 181 ? -5.773 -15.695 -8.562 1 89.75 181 LEU A CA 1
ATOM 1464 C C . LEU A 1 181 ? -6.281 -15.344 -9.953 1 89.75 181 LEU A C 1
ATOM 1466 O O . LEU A 1 181 ? -6.879 -16.188 -10.633 1 89.75 181 LEU A O 1
ATOM 1470 N N . GLY A 1 182 ? -6.422 -14.086 -10.344 1 88.62 182 GLY A N 1
ATOM 1471 C CA . GLY A 1 182 ? -6.742 -13.734 -11.719 1 88.62 182 GLY A CA 1
ATOM 1472 C C . GLY A 1 182 ? -6 -14.578 -12.734 1 88.62 182 GLY A C 1
ATOM 1473 O O . GLY A 1 182 ? -5.047 -15.289 -12.391 1 88.62 182 GLY A O 1
ATOM 1474 N N . GLN A 1 183 ? -6.523 -14.695 -13.891 1 91.75 183 GLN A N 1
ATOM 1475 C CA . GLN A 1 183 ? -5.969 -15.539 -14.945 1 91.75 183 GLN A CA 1
ATOM 1476 C C . GLN A 1 183 ? -5.668 -14.727 -16.203 1 91.75 183 GLN A C 1
ATOM 1478 O O . GLN A 1 183 ? -6.41 -13.805 -16.547 1 91.75 183 GLN A O 1
ATOM 1483 N N . LEU A 1 184 ? -4.551 -15.078 -16.75 1 91.94 184 LEU A N 1
ATOM 1484 C CA . LEU A 1 184 ? -4.309 -14.516 -18.078 1 91.94 184 LEU A CA 1
ATOM 1485 C C . LEU A 1 184 ? -5.223 -15.148 -19.125 1 91.94 184 LEU A C 1
ATOM 1487 O O . LEU A 1 184 ? -5.344 -16.375 -19.188 1 91.94 184 LEU A O 1
ATOM 1491 N N . THR A 1 185 ? -5.863 -14.312 -19.891 1 85.19 185 THR A N 1
ATOM 1492 C CA . THR A 1 185 ? -6.719 -14.828 -20.953 1 85.19 185 THR A CA 1
ATOM 1493 C C . THR A 1 185 ? -5.887 -15.555 -22.016 1 85.19 185 THR A C 1
ATOM 1495 O O . THR A 1 185 ? -4.672 -15.367 -22.078 1 85.19 185 THR A O 1
ATOM 1498 N N . LYS A 1 186 ? -6.598 -16.375 -22.781 1 87 186 LYS A N 1
ATOM 1499 C CA . LYS A 1 186 ? -5.918 -17.094 -23.844 1 87 186 LYS A CA 1
ATOM 1500 C C . LYS A 1 186 ? -5.242 -16.125 -24.812 1 87 186 LYS A C 1
ATOM 1502 O O . LYS A 1 186 ? -4.113 -16.359 -25.25 1 87 186 LYS A O 1
ATOM 1507 N N . ASP A 1 187 ? -5.926 -15.031 -25.094 1 80.69 187 ASP A N 1
ATOM 1508 C CA . ASP A 1 187 ? -5.406 -14.039 -26.031 1 80.69 187 ASP A CA 1
ATOM 1509 C C . ASP A 1 187 ? -4.148 -13.375 -25.5 1 80.69 187 ASP A C 1
ATOM 1511 O O . ASP A 1 187 ? -3.174 -13.18 -26.234 1 80.69 187 ASP A O 1
ATOM 1515 N N . LYS A 1 188 ? -4.164 -13.125 -24.297 1 85 188 LYS A N 1
ATOM 1516 C CA . LYS A 1 188 ? -2.988 -12.5 -23.688 1 85 188 LYS A CA 1
ATOM 1517 C C . LYS A 1 188 ? -1.811 -13.469 -23.656 1 85 188 LYS A C 1
ATOM 1519 O O . LYS A 1 188 ? -0.668 -13.078 -23.891 1 85 188 LYS A O 1
ATOM 1524 N N . ARG A 1 189 ? -2.107 -14.648 -23.359 1 86.69 189 ARG A N 1
ATOM 1525 C CA . ARG A 1 189 ? -1.043 -15.641 -23.344 1 86.69 189 ARG A CA 1
ATOM 1526 C C . ARG A 1 189 ? -0.429 -15.812 -24.734 1 86.69 189 ARG A C 1
ATOM 1528 O O . ARG A 1 189 ? 0.791 -15.922 -24.875 1 86.69 189 ARG A O 1
ATOM 1535 N N . LYS A 1 190 ? -1.288 -15.789 -25.688 1 83.75 190 LYS A N 1
ATOM 1536 C CA . LYS A 1 190 ? -0.79 -15.883 -27.062 1 83.75 190 LYS A CA 1
ATOM 1537 C C . LYS A 1 190 ? 0.097 -14.688 -27.406 1 83.75 190 LYS A C 1
ATOM 1539 O O . LYS A 1 190 ? 1.164 -14.852 -28 1 83.75 190 LYS A O 1
ATOM 1544 N N . THR A 1 191 ? -0.359 -13.57 -27.047 1 78.69 191 THR A N 1
ATOM 1545 C CA . THR A 1 191 ? 0.4 -12.344 -27.281 1 78.69 191 THR A CA 1
ATOM 1546 C C . THR A 1 191 ? 1.769 -12.414 -26.609 1 78.69 191 THR A C 1
ATOM 1548 O O . THR A 1 191 ? 2.783 -12.07 -27.219 1 78.69 191 THR A O 1
ATOM 1551 N N . TYR A 1 192 ? 1.761 -12.891 -25.359 1 81 192 TYR A N 1
ATOM 1552 C CA . TYR A 1 192 ? 3.023 -13 -24.641 1 81 192 TYR A CA 1
ATOM 1553 C C . TYR A 1 192 ? 3.932 -14.039 -25.297 1 81 192 TYR A C 1
ATOM 1555 O O . TYR A 1 192 ? 5.145 -13.828 -25.391 1 81 192 TYR A O 1
ATOM 1563 N N . PHE A 1 193 ? 3.348 -15.094 -25.703 1 79.94 193 PHE A N 1
ATOM 1564 C CA . PHE A 1 193 ? 4.109 -16.172 -26.328 1 79.94 193 PHE A CA 1
ATOM 1565 C C . PHE A 1 193 ? 4.793 -15.68 -27.609 1 79.94 193 PHE A C 1
ATOM 1567 O O . PHE A 1 193 ? 5.957 -16 -27.844 1 79.94 193 PHE A O 1
ATOM 1574 N N . ASP A 1 194 ? 4.113 -14.992 -28.344 1 74.88 194 ASP A N 1
ATOM 1575 C CA . ASP A 1 194 ? 4.66 -14.477 -29.594 1 74.88 194 ASP A CA 1
ATOM 1576 C C . ASP A 1 194 ? 5.848 -13.555 -29.344 1 74.88 194 ASP A C 1
ATOM 1578 O O . ASP A 1 194 ? 6.809 -13.539 -30.109 1 74.88 194 ASP A O 1
ATOM 1582 N N . LYS A 1 195 ? 5.758 -12.938 -28.281 1 68.69 195 LYS A N 1
ATOM 1583 C CA . LYS A 1 195 ? 6.875 -12.078 -27.906 1 68.69 195 LYS A CA 1
ATOM 1584 C C . LYS A 1 195 ? 8.039 -12.898 -27.344 1 68.69 195 LYS A C 1
ATOM 1586 O O . LYS A 1 195 ? 9.203 -12.523 -27.516 1 68.69 195 LYS A O 1
ATOM 1591 N N . TYR A 1 196 ? 7.605 -13.945 -26.781 1 64.56 196 TYR A N 1
ATOM 1592 C CA . TYR A 1 196 ? 8.586 -14.844 -26.156 1 64.56 196 TYR A CA 1
ATOM 1593 C C . TYR A 1 196 ? 9.328 -15.648 -27.219 1 64.56 196 TYR A C 1
ATOM 1595 O O . TYR A 1 1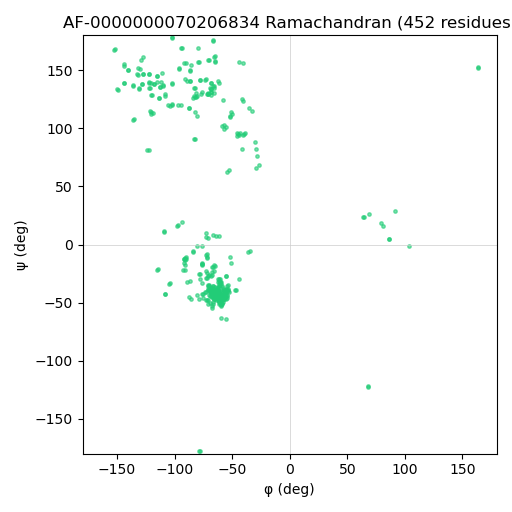96 ? 10.539 -15.844 -27.125 1 64.56 196 TYR A O 1
ATOM 1603 N N . LYS A 1 197 ? 8.555 -16.172 -28.141 1 61.81 197 LYS A N 1
ATOM 1604 C CA . LYS A 1 197 ? 9.141 -17 -29.188 1 61.81 197 LYS A CA 1
ATOM 1605 C C . LYS A 1 197 ? 10.281 -16.281 -29.891 1 61.81 197 LYS A C 1
ATOM 1607 O O . LYS A 1 197 ? 11.312 -16.891 -30.203 1 61.81 197 LYS A O 1
ATOM 1612 N N . ASN A 1 198 ? 10.031 -15.102 -30.094 1 57.34 198 ASN A N 1
ATOM 1613 C CA . ASN A 1 198 ? 11.062 -14.336 -30.781 1 57.34 198 ASN A CA 1
ATOM 1614 C C . ASN A 1 198 ? 12.32 -14.195 -29.938 1 57.34 198 ASN A C 1
ATOM 1616 O O . ASN A 1 198 ? 13.43 -14.117 -30.453 1 57.34 198 ASN A O 1
ATOM 1620 N N . LEU A 1 199 ? 12.031 -14.344 -28.703 1 50.5 199 LEU A N 1
ATOM 1621 C CA . LEU A 1 199 ? 13.148 -14.172 -27.766 1 50.5 199 LEU A CA 1
ATOM 1622 C C . LEU A 1 199 ? 13.883 -15.484 -27.562 1 50.5 199 LEU A C 1
ATOM 1624 O O . LEU A 1 199 ? 15.117 -15.508 -27.469 1 50.5 199 LEU A O 1
ATOM 1628 N N . VAL A 1 200 ? 13.172 -16.578 -27.359 1 50.09 200 VAL A N 1
ATOM 1629 C CA . VAL A 1 200 ? 13.742 -17.906 -27.141 1 50.09 200 VAL A CA 1
ATOM 1630 C C . VAL A 1 200 ? 14.539 -18.328 -28.375 1 50.09 200 VAL A C 1
ATOM 1632 O O . VAL A 1 200 ? 15.617 -18.922 -28.25 1 50.09 200 VAL A O 1
ATOM 1635 N N . SER A 1 201 ? 14.062 -18.156 -29.531 1 49.34 201 SER A N 1
ATOM 1636 C CA . SER A 1 201 ? 14.805 -18.562 -30.719 1 49.34 201 SER A CA 1
ATOM 1637 C C . SER A 1 201 ? 16.188 -17.922 -30.734 1 49.34 201 SER A C 1
ATOM 1639 O O . SER A 1 201 ? 17.141 -18.516 -31.234 1 49.34 201 SER A O 1
ATOM 1641 N N . MET A 1 202 ? 16.234 -16.875 -30.125 1 42.81 202 MET A N 1
ATOM 1642 C CA . MET A 1 202 ? 17.531 -16.234 -30.156 1 42.81 202 MET A CA 1
ATOM 1643 C C . MET A 1 202 ? 18.484 -16.891 -29.156 1 42.81 202 MET A C 1
ATOM 1645 O O . MET A 1 202 ? 19.672 -17.031 -29.422 1 42.81 202 MET A O 1
ATOM 1649 N N . LYS A 1 203 ? 18.125 -17.172 -27.875 1 44.09 203 LYS A N 1
ATOM 1650 C CA . LYS A 1 203 ? 19.047 -17.578 -26.828 1 44.09 203 LYS A CA 1
ATOM 1651 C C . LYS A 1 203 ? 19.25 -19.094 -26.844 1 44.09 203 LYS A C 1
ATOM 1653 O O . LYS A 1 203 ? 20.078 -19.625 -26.094 1 44.09 203 LYS A O 1
ATOM 1658 N N . THR A 1 204 ? 18.312 -19.984 -27.219 1 44.56 204 THR A N 1
ATOM 1659 C CA . THR A 1 204 ? 18.578 -21.422 -27.297 1 44.56 204 THR A CA 1
ATOM 1660 C C . THR A 1 204 ? 20 -21.672 -27.781 1 44.56 204 THR A C 1
ATOM 1662 O O . THR A 1 204 ? 20.469 -22.812 -27.781 1 44.56 204 THR A O 1
ATOM 1665 N N . LYS A 1 205 ? 20.656 -20.672 -28.141 1 43.19 205 LYS A N 1
ATOM 1666 C CA . LYS A 1 205 ? 22.031 -21.078 -28.422 1 43.19 205 LYS A CA 1
ATOM 1667 C C . LYS A 1 205 ? 22.844 -21.203 -27.141 1 43.19 205 LYS A C 1
ATOM 1669 O O . LYS A 1 205 ? 24.062 -21.375 -27.188 1 43.19 205 LYS A O 1
ATOM 1674 N N . CYS A 1 206 ? 22.188 -20.891 -25.953 1 38.94 206 CYS A N 1
ATOM 1675 C CA . CYS A 1 206 ? 23.031 -20.969 -24.766 1 38.94 206 CYS A CA 1
ATOM 1676 C C . CYS A 1 206 ? 23.094 -22.406 -24.25 1 38.94 206 CYS A C 1
ATOM 1678 O O . CYS A 1 206 ? 22.062 -23.094 -24.172 1 38.94 206 CYS A O 1
ATOM 1680 N N . PRO A 1 207 ? 24.266 -23.047 -24.047 1 43.03 207 PRO A N 1
ATOM 1681 C CA . PRO A 1 207 ? 24.578 -24.422 -23.656 1 43.03 207 PRO A CA 1
ATOM 1682 C C . PRO A 1 207 ? 24.031 -24.797 -22.297 1 43.03 207 PRO A C 1
ATOM 1684 O O . PRO A 1 207 ? 24.453 -25.797 -21.703 1 43.03 207 PRO A O 1
ATOM 1687 N N . LEU A 1 208 ? 23.266 -24.016 -21.672 1 46.5 208 LEU A N 1
ATOM 1688 C CA . LEU A 1 208 ? 23 -24.469 -20.312 1 46.5 208 LEU A CA 1
ATOM 1689 C C . LEU A 1 208 ? 22.203 -25.766 -20.328 1 46.5 208 LEU A C 1
ATOM 1691 O O . LEU A 1 208 ? 21.297 -25.938 -21.156 1 46.5 208 LEU A O 1
ATOM 1695 N N . PRO A 1 209 ? 22.594 -26.734 -19.516 1 46.66 209 PRO A N 1
ATOM 1696 C CA . PRO A 1 209 ? 22.125 -28.125 -19.562 1 46.66 209 PRO A CA 1
ATOM 1697 C C . PRO A 1 209 ? 20.625 -28.234 -19.328 1 46.66 209 PRO A C 1
ATOM 1699 O O . PRO A 1 209 ? 19.969 -29.109 -19.922 1 46.66 209 PRO A O 1
ATOM 1702 N N . MET A 1 210 ? 20.078 -27.516 -18.203 1 49.94 210 MET A N 1
ATOM 1703 C CA . MET A 1 210 ? 18.688 -27.828 -17.953 1 49.94 210 MET A CA 1
ATOM 1704 C C . MET A 1 210 ? 17.766 -26.781 -18.594 1 49.94 210 MET A C 1
ATOM 1706 O O . MET A 1 210 ? 17.969 -25.578 -18.422 1 49.94 210 MET A O 1
ATOM 1710 N N . ARG A 1 211 ? 16.938 -27.188 -19.453 1 49.94 211 ARG A N 1
ATOM 1711 C CA . ARG A 1 211 ? 16.047 -26.406 -20.297 1 49.94 211 ARG A CA 1
ATOM 1712 C C . ARG A 1 211 ? 15.32 -25.344 -19.484 1 49.94 211 ARG A C 1
ATOM 1714 O O . ARG A 1 211 ? 15.203 -24.203 -19.906 1 49.94 211 ARG A O 1
ATOM 1721 N N . TRP A 1 212 ? 14.953 -25.797 -18.25 1 50.19 212 TRP A N 1
ATOM 1722 C CA . TRP A 1 212 ? 14.148 -24.875 -17.438 1 50.19 212 TRP A CA 1
ATOM 1723 C C . TRP A 1 212 ? 14.969 -23.672 -17 1 50.19 212 TRP A C 1
ATOM 1725 O O . TRP A 1 212 ? 14.5 -22.531 -17.062 1 50.19 212 TRP A O 1
ATOM 1735 N N . MET A 1 213 ? 16.125 -23.797 -16.641 1 52.97 213 MET A N 1
ATOM 1736 C CA . MET A 1 213 ? 16.984 -22.719 -16.188 1 52.97 213 MET A CA 1
ATOM 1737 C C . MET A 1 213 ? 17.328 -21.766 -17.344 1 52.97 213 MET A C 1
ATOM 1739 O O . MET A 1 213 ? 17.359 -20.547 -17.156 1 52.97 213 MET A O 1
ATOM 1743 N N . ARG A 1 214 ? 17.5 -22.406 -18.5 1 55.53 214 ARG A N 1
ATOM 1744 C CA . ARG A 1 214 ? 17.766 -21.594 -19.688 1 55.53 214 ARG A CA 1
ATOM 1745 C C . ARG A 1 214 ? 16.609 -20.656 -19.969 1 55.53 214 ARG A C 1
ATOM 1747 O O . ARG A 1 214 ? 16.812 -19.484 -20.312 1 55.53 214 ARG A O 1
ATOM 1754 N N . ASN A 1 215 ? 15.484 -21.188 -19.719 1 52.25 215 ASN A N 1
ATOM 1755 C CA . ASN A 1 215 ? 14.289 -20.406 -19.969 1 52.25 215 ASN A CA 1
ATOM 1756 C C . ASN A 1 215 ? 14.148 -19.25 -18.984 1 52.25 215 ASN A C 1
ATOM 1758 O O . ASN A 1 215 ? 13.812 -18.125 -1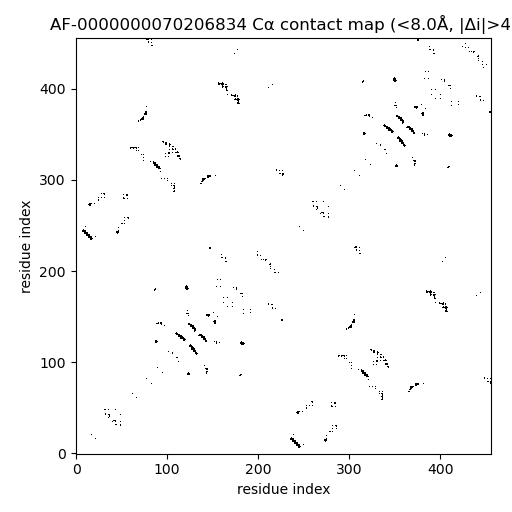9.375 1 52.25 215 ASN A O 1
ATOM 1762 N N . VAL A 1 216 ? 14.5 -19.547 -17.75 1 55.47 216 VAL A N 1
ATOM 1763 C CA . VAL A 1 216 ? 14.43 -18.516 -16.719 1 55.47 216 VAL A CA 1
ATOM 1764 C C . VAL A 1 216 ? 15.398 -17.391 -17.047 1 55.47 216 VAL A C 1
ATOM 1766 O O . VAL A 1 216 ? 15.039 -16.219 -16.984 1 55.47 216 VAL A O 1
ATOM 1769 N N . LEU A 1 217 ? 16.547 -17.719 -17.391 1 58.53 217 LEU A N 1
ATOM 1770 C CA . LEU A 1 217 ? 17.562 -16.734 -17.688 1 58.53 217 LEU A CA 1
ATOM 1771 C C . LEU A 1 217 ? 17.203 -15.938 -18.938 1 58.53 217 LEU A C 1
ATOM 1773 O O . LEU A 1 217 ? 17.375 -14.719 -18.984 1 58.53 217 LEU A O 1
ATOM 1777 N N . ALA A 1 218 ? 16.828 -16.625 -19.859 1 57.44 218 ALA A N 1
ATOM 1778 C CA . ALA A 1 218 ? 16.438 -15.969 -21.109 1 57.44 218 ALA A CA 1
ATOM 1779 C C . ALA A 1 218 ? 15.32 -14.961 -20.859 1 57.44 218 ALA A C 1
ATOM 1781 O O . ALA A 1 218 ? 15.336 -13.859 -21.422 1 57.44 218 ALA A O 1
ATOM 1782 N N . MET A 1 219 ? 14.562 -15.336 -20.062 1 57.94 219 MET A N 1
ATOM 1783 C CA . MET A 1 219 ? 13.43 -14.461 -19.781 1 57.94 219 MET A CA 1
ATOM 1784 C C . MET A 1 219 ? 13.883 -13.219 -19 1 57.94 219 MET A C 1
ATOM 1786 O O . MET A 1 219 ? 13.445 -12.109 -19.312 1 57.94 219 MET A O 1
ATOM 1790 N N . ASN A 1 220 ? 14.625 -13.539 -18.016 1 60.12 220 ASN A N 1
ATOM 1791 C CA . ASN A 1 220 ? 15.148 -12.391 -17.281 1 60.12 220 ASN A CA 1
ATOM 1792 C C . ASN A 1 220 ? 15.875 -11.422 -18.203 1 60.12 220 ASN A C 1
ATOM 1794 O O . ASN A 1 220 ? 15.719 -10.203 -18.078 1 60.12 220 ASN A O 1
ATOM 1798 N N . ASN A 1 221 ? 16.641 -11.953 -19.031 1 61.84 221 ASN A N 1
ATOM 1799 C CA . ASN A 1 221 ? 17.344 -11.125 -20 1 61.84 221 ASN A CA 1
ATOM 1800 C C . ASN A 1 221 ? 16.375 -10.383 -20.906 1 61.84 221 ASN A C 1
ATOM 1802 O O . ASN A 1 221 ? 16.594 -9.211 -21.234 1 61.84 221 ASN A O 1
ATOM 1806 N N . LYS A 1 222 ? 15.336 -11.078 -21.125 1 59.84 222 LYS A N 1
ATOM 1807 C CA . LYS A 1 222 ? 14.336 -10.461 -21.984 1 59.84 222 LYS A CA 1
ATOM 1808 C C . LYS A 1 222 ? 13.656 -9.281 -21.297 1 59.84 222 LYS A C 1
ATOM 1810 O O . LYS A 1 222 ? 13.43 -8.242 -21.906 1 59.84 222 LYS A O 1
ATOM 1815 N N . MET A 1 223 ? 13.305 -9.602 -20.266 1 61.75 223 MET A N 1
ATOM 1816 C CA . MET A 1 223 ? 12.664 -8.523 -19.516 1 61.75 223 MET A CA 1
ATOM 1817 C C . MET A 1 223 ? 13.578 -7.309 -19.422 1 61.75 223 MET A C 1
ATOM 1819 O O . MET A 1 223 ? 13.125 -6.172 -19.531 1 61.75 223 MET A O 1
ATOM 1823 N N . LYS A 1 224 ? 14.812 -7.609 -19.312 1 64.31 224 LYS A N 1
ATOM 1824 C CA . LYS A 1 224 ? 15.781 -6.52 -19.281 1 64.31 224 LYS A CA 1
ATOM 1825 C C . LYS A 1 224 ? 15.852 -5.809 -20.641 1 64.31 224 LYS A C 1
ATOM 1827 O O . LYS A 1 224 ? 15.969 -4.582 -20.688 1 64.31 224 LYS A O 1
ATOM 1832 N N . GLU A 1 225 ? 15.742 -6.555 -21.641 1 65.62 225 GLU A N 1
ATOM 1833 C CA . GLU A 1 225 ? 15.75 -5.988 -22.984 1 65.62 225 GLU A CA 1
ATOM 1834 C C . GLU A 1 225 ? 14.508 -5.137 -23.219 1 65.62 225 GLU A C 1
ATOM 1836 O O . GLU A 1 225 ? 14.586 -4.082 -23.859 1 65.62 225 GLU A O 1
ATOM 1841 N N . LEU A 1 226 ? 13.461 -5.645 -22.719 1 58.81 226 LEU A N 1
ATOM 1842 C CA . LEU A 1 226 ? 12.195 -4.941 -22.938 1 58.81 226 LEU A CA 1
ATOM 1843 C C . LEU A 1 226 ? 12.18 -3.621 -22.172 1 58.81 226 LEU A C 1
ATOM 1845 O O . LEU A 1 226 ? 11.414 -2.715 -22.516 1 58.81 226 LEU A O 1
ATOM 1849 N N . THR A 1 227 ? 12.875 -3.539 -21.141 1 56.66 227 THR A N 1
ATOM 1850 C CA . THR A 1 227 ? 12.898 -2.328 -20.328 1 56.66 227 THR A CA 1
ATOM 1851 C C . THR A 1 227 ? 14.016 -1.394 -20.781 1 56.66 227 THR A C 1
ATOM 1853 O O . THR A 1 227 ? 14.18 -0.304 -20.234 1 56.66 227 THR A O 1
ATOM 1856 N N . SER A 1 228 ? 14.898 -1.823 -21.594 1 54.22 228 SER A N 1
ATOM 1857 C CA . SER A 1 228 ? 15.922 -0.979 -22.203 1 54.22 228 SER A CA 1
ATOM 1858 C C . SER A 1 228 ? 15.352 -0.194 -23.391 1 54.22 228 SER A C 1
ATOM 1860 O O . SER A 1 228 ? 14.516 -0.706 -24.141 1 54.22 228 SER A O 1
ATOM 1862 N N . MET B 1 1 ? 23.562 62.188 30.578 1 43.03 1 MET B N 1
ATOM 1863 C CA . MET B 1 1 ? 22.688 61.938 29.438 1 43.03 1 MET B CA 1
ATOM 1864 C C . MET B 1 1 ? 22.297 60.438 29.375 1 43.03 1 MET B C 1
ATOM 1866 O O . MET B 1 1 ? 23.156 59.594 29.125 1 43.03 1 MET B O 1
ATOM 1870 N N . GLU B 1 2 ? 21.297 60.031 30.109 1 51.38 2 GLU B N 1
ATOM 1871 C CA . GLU B 1 2 ? 20.828 58.656 30.234 1 51.38 2 GLU B CA 1
ATOM 1872 C C . GLU B 1 2 ? 20.469 58.094 28.875 1 51.38 2 GLU B C 1
ATOM 1874 O O . GLU B 1 2 ? 19.766 58.719 28.094 1 51.38 2 GLU B O 1
ATOM 1879 N N . LYS B 1 3 ? 21.328 57.281 28.344 1 55.38 3 LYS B N 1
ATOM 1880 C CA . LYS B 1 3 ? 21.109 56.594 27.078 1 55.38 3 LYS B CA 1
ATOM 1881 C C . LYS B 1 3 ? 19.672 56.094 26.953 1 55.38 3 LYS B C 1
ATOM 1883 O O . LYS B 1 3 ? 19.203 55.344 27.828 1 55.38 3 LYS B O 1
ATOM 1888 N N . ALA B 1 4 ? 18.781 56.812 26.344 1 57.31 4 ALA B N 1
ATOM 1889 C CA . ALA B 1 4 ? 17.406 56.438 26.031 1 57.31 4 ALA B CA 1
ATOM 1890 C C . ALA B 1 4 ? 17.297 55 25.578 1 57.31 4 ALA B C 1
ATOM 1892 O O . ALA B 1 4 ? 18.016 54.594 24.656 1 57.31 4 ALA B O 1
ATOM 1893 N N . ARG B 1 5 ? 17.016 54.125 26.391 1 58.44 5 ARG B N 1
ATOM 1894 C CA . ARG B 1 5 ? 16.797 52.688 26.078 1 58.44 5 ARG B CA 1
ATOM 1895 C C . ARG B 1 5 ? 15.938 52.531 24.828 1 58.44 5 ARG B C 1
ATOM 1897 O O . ARG B 1 5 ? 14.836 53.062 24.766 1 58.44 5 ARG B O 1
ATOM 1904 N N . LYS B 1 6 ? 16.484 52.375 23.688 1 57.84 6 LYS B N 1
ATOM 1905 C CA . LYS B 1 6 ? 15.82 52.188 22.406 1 57.84 6 LYS B CA 1
ATOM 1906 C C . LYS B 1 6 ? 14.695 51.156 22.516 1 57.84 6 LYS B C 1
ATOM 1908 O O . LYS B 1 6 ? 14.914 50.031 22.953 1 57.84 6 LYS B O 1
ATOM 1913 N N . LYS B 1 7 ? 13.5 51.656 22.766 1 66.56 7 LYS B N 1
ATOM 1914 C CA . LYS B 1 7 ? 12.297 50.812 22.875 1 66.56 7 LYS B CA 1
ATOM 1915 C C . LYS B 1 7 ? 12.18 49.875 21.688 1 66.56 7 LYS B C 1
ATOM 1917 O O . LYS B 1 7 ? 12.336 50.281 20.531 1 66.56 7 LYS B O 1
ATOM 1922 N N . THR B 1 8 ? 12.336 48.594 21.938 1 72.19 8 THR B N 1
ATOM 1923 C CA . THR B 1 8 ? 12.172 47.594 20.906 1 72.19 8 THR B CA 1
ATOM 1924 C C . THR B 1 8 ? 10.844 47.75 20.172 1 72.19 8 THR B C 1
ATOM 1926 O O . THR B 1 8 ? 9.789 47.875 20.812 1 72.19 8 THR B O 1
ATOM 1929 N N . PRO B 1 9 ? 10.852 48.156 18.906 1 84.06 9 PRO B N 1
ATOM 1930 C CA . PRO B 1 9 ? 9.617 48.312 18.141 1 84.06 9 PRO B CA 1
ATOM 1931 C C . PRO B 1 9 ? 8.609 47.188 18.391 1 84.06 9 PRO B C 1
ATOM 1933 O O . PRO B 1 9 ? 9 46.062 18.594 1 84.06 9 PRO B O 1
ATOM 1936 N N . ASN B 1 10 ? 7.402 47.562 18.812 1 86.75 10 ASN B N 1
ATOM 1937 C CA . ASN B 1 10 ? 6.32 46.625 18.969 1 86.75 10 ASN B CA 1
ATOM 1938 C C . ASN B 1 10 ? 5.039 47.094 18.281 1 86.75 10 ASN B C 1
ATOM 1940 O O . ASN B 1 10 ? 4.926 48.25 17.906 1 86.75 10 ASN B O 1
ATOM 1944 N N . PHE B 1 11 ? 4.23 46.281 17.844 1 88.94 11 PHE B N 1
ATOM 1945 C CA . PHE B 1 11 ? 2.896 46.562 17.312 1 88.94 11 PHE B CA 1
ATOM 1946 C C . PHE B 1 11 ? 1.856 45.656 17.984 1 88.94 11 PHE B C 1
ATOM 1948 O O . PHE B 1 11 ? 2.205 44.75 18.734 1 88.94 11 PHE B O 1
ATOM 1955 N N . ARG B 1 12 ? 0.571 46.094 17.938 1 90.88 12 ARG B N 1
ATOM 1956 C CA . ARG B 1 12 ? -0.508 45.375 18.625 1 90.88 12 ARG B CA 1
ATOM 1957 C C . ARG B 1 12 ? -1.536 44.875 17.625 1 90.88 12 ARG B C 1
ATOM 1959 O O . ARG B 1 12 ? -1.829 45.5 16.625 1 90.88 12 ARG B O 1
ATOM 1966 N N . ILE B 1 13 ? -1.994 43.625 17.859 1 90.5 13 ILE B N 1
ATOM 1967 C CA . ILE B 1 13 ? -3.127 43.062 17.141 1 90.5 13 ILE B CA 1
ATOM 1968 C C . ILE B 1 13 ? -4.363 43.062 18.031 1 90.5 13 ILE B C 1
ATOM 1970 O O . ILE B 1 13 ? -4.324 42.531 19.141 1 90.5 13 ILE B O 1
ATOM 1974 N N . GLN B 1 14 ? -5.465 43.812 17.562 1 91.19 14 GLN B N 1
ATOM 1975 C CA . GLN B 1 14 ? -6.73 43.812 18.281 1 91.19 14 GLN B CA 1
ATOM 1976 C C . GLN B 1 14 ? -7.566 42.594 17.969 1 91.19 14 GLN B C 1
ATOM 1978 O O . GLN B 1 14 ? -7.75 42.219 16.797 1 91.19 14 GLN B O 1
ATOM 1983 N N . ILE B 1 15 ? -8.023 41.844 18.984 1 90.12 15 ILE B N 1
ATOM 1984 C CA . ILE B 1 15 ? -8.82 40.656 18.844 1 90.12 15 ILE B CA 1
ATOM 1985 C C . ILE B 1 15 ? -10.18 40.844 19.531 1 90.12 15 ILE B C 1
ATOM 1987 O O . ILE B 1 15 ? -10.25 41.031 20.75 1 90.12 15 ILE B O 1
ATOM 1991 N N . PRO B 1 16 ? -11.258 40.875 18.719 1 87.62 16 PRO B N 1
ATOM 1992 C CA . PRO B 1 16 ? -12.578 40.938 19.359 1 87.62 16 PRO B CA 1
ATOM 1993 C C . PRO B 1 16 ? -12.898 39.656 20.141 1 87.62 16 PRO B C 1
ATOM 1995 O O . PRO B 1 16 ? -12.523 38.562 19.719 1 87.62 16 PRO B O 1
ATOM 1998 N N . GLY B 1 17 ? -13.445 39.688 21.359 1 85.12 17 GLY B N 1
ATOM 1999 C CA . GLY B 1 17 ? -13.812 38.5 22.141 1 85.12 17 GLY B CA 1
ATOM 2000 C C . GLY B 1 17 ? -14.039 38.812 23.609 1 85.12 17 GLY B C 1
ATOM 2001 O O . GLY B 1 17 ? -13.508 39.812 24.125 1 85.12 17 GLY B O 1
ATOM 2002 N N . ASP B 1 18 ? -14.867 38 24.203 1 87 18 ASP B N 1
ATOM 2003 C CA . ASP B 1 18 ? -15.125 38.125 25.641 1 87 18 ASP B CA 1
ATOM 2004 C C . ASP B 1 18 ? -13.984 37.531 26.453 1 87 18 ASP B C 1
ATOM 2006 O O . ASP B 1 18 ? -12.938 37.188 25.906 1 87 18 ASP B O 1
ATOM 2010 N N . GLU B 1 19 ? -14.164 37.562 27.781 1 88.62 19 GLU B N 1
ATOM 2011 C CA . GLU B 1 19 ? -13.109 37.094 28.672 1 88.62 19 GLU B CA 1
ATOM 2012 C C . GLU B 1 19 ? -12.773 35.625 28.422 1 88.62 19 GLU B C 1
ATOM 2014 O O . GLU B 1 19 ? -11.625 35.219 28.578 1 88.62 19 GLU B O 1
ATOM 2019 N N . ASN B 1 20 ? -13.789 34.844 28.031 1 85.56 20 ASN B N 1
ATOM 2020 C CA . ASN B 1 20 ? -13.547 33.438 27.734 1 85.56 20 ASN B CA 1
ATOM 2021 C C . ASN B 1 20 ? -12.688 33.281 26.484 1 85.56 20 ASN B C 1
ATOM 2023 O O . ASN B 1 20 ? -11.75 32.469 26.469 1 85.56 20 ASN B O 1
ATOM 2027 N N . ALA B 1 21 ? -12.984 34.062 25.469 1 85.38 21 ALA B N 1
ATOM 2028 C CA . ALA B 1 21 ? -12.203 34.031 24.234 1 85.38 21 ALA B CA 1
ATOM 2029 C C . ALA B 1 21 ? -10.758 34.469 24.5 1 85.38 21 ALA B C 1
ATOM 2031 O O . ALA B 1 21 ? -9.82 33.844 23.984 1 85.38 21 ALA B O 1
ATOM 2032 N N . LYS B 1 22 ? -10.672 35.5 25.297 1 91.81 22 LYS B N 1
ATOM 2033 C CA . LYS B 1 22 ? -9.352 35.969 25.672 1 91.81 22 LYS B CA 1
ATOM 2034 C C . LYS B 1 22 ? -8.539 34.906 26.375 1 91.81 22 LYS B C 1
ATOM 2036 O O . LYS B 1 22 ? -7.387 34.656 26.016 1 91.81 22 LYS B O 1
ATOM 2041 N N . ARG B 1 23 ? -9.117 34.25 27.328 1 89.69 23 ARG B N 1
ATOM 2042 C CA . ARG B 1 23 ? -8.438 33.188 28.078 1 89.69 23 ARG B CA 1
ATOM 2043 C C . ARG B 1 23 ? -8.023 32.031 27.172 1 89.69 23 ARG B C 1
ATOM 2045 O O . ARG B 1 23 ? -6.902 31.547 27.25 1 89.69 23 ARG B O 1
ATOM 2052 N N . ASN B 1 24 ? -8.906 31.641 26.312 1 86.62 24 ASN B N 1
ATOM 2053 C CA . ASN B 1 24 ? -8.633 30.531 25.406 1 86.62 24 ASN B CA 1
ATOM 2054 C C . ASN B 1 24 ? -7.453 30.844 24.484 1 86.62 24 ASN B C 1
ATOM 2056 O O . ASN B 1 24 ? -6.57 30.016 24.297 1 86.62 24 ASN B O 1
ATOM 2060 N N . ILE B 1 25 ? -7.379 32 23.906 1 91 25 ILE B N 1
ATOM 2061 C CA . ILE B 1 25 ? -6.336 32.375 22.969 1 91 25 ILE B CA 1
ATOM 2062 C C . ILE B 1 25 ? -5 32.531 23.688 1 91 25 ILE B C 1
ATOM 2064 O O . ILE B 1 25 ? -3.973 32.031 23.203 1 91 25 ILE B O 1
ATOM 2068 N N . LEU B 1 26 ? -5.094 33.219 24.891 1 94.5 26 LEU B N 1
ATOM 2069 C CA . LEU B 1 26 ? -3.857 33.406 25.641 1 94.5 26 LEU B CA 1
ATOM 2070 C C . LEU B 1 26 ? -3.299 32.062 26.094 1 94.5 26 LEU B C 1
ATOM 2072 O O . LEU B 1 26 ? -2.086 31.844 26.078 1 94.5 26 LEU B O 1
ATOM 2076 N N . ASP B 1 27 ? -4.203 31.094 26.531 1 91.5 27 ASP B N 1
ATOM 2077 C CA . ASP B 1 27 ? -3.783 29.75 26.891 1 91.5 27 ASP B CA 1
ATOM 2078 C C . ASP B 1 27 ? -3.17 29.016 25.703 1 91.5 27 ASP B C 1
ATOM 2080 O O . ASP B 1 27 ? -2.156 28.328 25.828 1 91.5 27 ASP B O 1
ATOM 2084 N N . GLY B 1 28 ? -3.779 29.172 24.562 1 91.94 28 GLY B N 1
ATOM 2085 C CA . GLY B 1 28 ? -3.232 28.594 23.344 1 91.94 28 GLY B CA 1
ATOM 2086 C C . GLY B 1 28 ? -1.854 29.125 23 1 91.94 28 GLY B C 1
ATOM 2087 O O . GLY B 1 28 ? -0.953 28.344 22.656 1 91.94 28 GLY B O 1
ATOM 2088 N N . LEU B 1 29 ? -1.683 30.438 23.094 1 93.75 29 LEU B N 1
ATOM 2089 C CA . LEU B 1 29 ? -0.396 31.062 22.797 1 93.75 29 LEU B CA 1
ATOM 2090 C C . LEU B 1 29 ? 0.681 30.562 23.75 1 93.75 29 LEU B C 1
ATOM 2092 O O . LEU B 1 29 ? 1.826 30.344 23.344 1 93.75 29 LEU B O 1
ATOM 2096 N N . GLN B 1 30 ? 0.245 30.359 25 1 93.88 30 GLN B N 1
ATOM 2097 C CA . GLN B 1 30 ? 1.193 29.859 25.984 1 93.88 30 GLN B CA 1
ATOM 2098 C C . GLN B 1 30 ? 1.629 28.438 25.656 1 93.88 30 GLN B C 1
ATOM 2100 O O . GLN B 1 30 ? 2.807 28.094 25.781 1 93.88 30 GLN B O 1
ATOM 2105 N N . LYS B 1 31 ? 0.708 27.609 25.266 1 91.19 31 LYS B N 1
ATOM 2106 C CA . LYS B 1 31 ? 1.038 26.25 24.859 1 91.19 31 LYS B CA 1
ATOM 2107 C C . LYS B 1 31 ? 2.012 26.25 23.672 1 91.19 31 LYS B C 1
ATOM 2109 O O . LYS B 1 31 ? 2.98 25.484 23.672 1 91.19 31 LYS B O 1
ATOM 2114 N N . VAL B 1 32 ? 1.795 27.062 22.688 1 89.19 32 VAL B N 1
ATOM 2115 C CA . VAL B 1 32 ? 2.668 27.172 21.531 1 89.19 32 VAL B CA 1
ATOM 2116 C C . VAL B 1 32 ? 4.055 27.641 21.969 1 89.19 32 VAL B C 1
ATOM 2118 O O . VAL B 1 32 ? 5.07 27.125 21.484 1 89.19 32 VAL B O 1
ATOM 2121 N N . ARG B 1 33 ? 4.031 28.609 22.875 1 91 33 ARG B N 1
ATOM 2122 C CA . ARG B 1 33 ? 5.293 29.109 23.422 1 91 33 ARG B CA 1
ATOM 2123 C C . ARG B 1 33 ? 6.113 27.969 24.031 1 91 33 ARG B C 1
ATOM 2125 O O . ARG B 1 33 ? 7.305 27.844 23.734 1 91 33 ARG B O 1
ATOM 2132 N N . ASP B 1 34 ? 5.465 27.094 24.812 1 88.44 34 ASP B N 1
ATOM 2133 C CA . ASP B 1 34 ? 6.145 25.984 25.469 1 88.44 34 ASP B CA 1
ATOM 2134 C C . ASP B 1 34 ? 6.723 25.016 24.438 1 88.44 34 ASP B C 1
ATOM 2136 O O . ASP B 1 34 ? 7.859 24.547 24.578 1 88.44 34 ASP B O 1
ATOM 2140 N N . ILE B 1 35 ? 5.953 24.766 23.469 1 81.62 35 ILE B N 1
ATOM 2141 C CA . ILE B 1 35 ? 6.375 23.844 22.422 1 81.62 35 ILE B CA 1
ATOM 2142 C C . ILE B 1 35 ? 7.574 24.422 21.688 1 81.62 35 ILE B C 1
ATOM 2144 O O . ILE B 1 35 ? 8.57 23.734 21.469 1 81.62 35 ILE B O 1
ATOM 2148 N N . LEU B 1 36 ? 7.527 25.688 21.281 1 81.81 36 LEU B N 1
ATOM 2149 C CA . LEU B 1 36 ? 8.586 26.328 20.516 1 81.81 36 LEU B CA 1
ATOM 2150 C C . LEU B 1 36 ? 9.859 26.438 21.344 1 81.81 36 LEU B C 1
ATOM 2152 O O . LEU B 1 36 ? 10.961 26.203 20.844 1 81.81 36 LEU B O 1
ATOM 2156 N N . CYS B 1 37 ? 9.648 26.812 22.641 1 82 37 CYS B N 1
ATOM 2157 C CA . CYS B 1 37 ? 10.812 26.922 23.516 1 82 37 CYS B CA 1
ATOM 2158 C C . CYS B 1 37 ? 11.523 25.578 23.641 1 82 37 CYS B C 1
ATOM 2160 O O . CYS B 1 37 ? 12.758 25.516 23.641 1 82 37 CYS B O 1
ATOM 2162 N N . ARG B 1 38 ? 10.742 24.469 23.781 1 77.75 38 ARG B N 1
ATOM 2163 C CA . ARG B 1 38 ? 11.305 23.125 23.875 1 77.75 38 ARG B CA 1
ATOM 2164 C C . ARG B 1 38 ? 12.039 22.75 22.594 1 77.75 38 ARG B C 1
ATOM 2166 O O . ARG B 1 38 ? 13.141 22.188 22.641 1 77.75 38 ARG B O 1
ATOM 2173 N N . ASN B 1 39 ? 11.508 23.094 21.469 1 69.56 39 ASN B N 1
ATOM 2174 C CA . ASN B 1 39 ? 12.062 22.719 20.188 1 69.56 39 ASN B CA 1
ATOM 2175 C C . ASN B 1 39 ? 13.305 23.531 19.828 1 69.56 39 ASN B C 1
ATOM 2177 O O . ASN B 1 39 ? 14.273 23.016 19.281 1 69.56 39 ASN B O 1
ATOM 2181 N N . LEU B 1 40 ? 13.195 24.844 20.109 1 67.44 40 LEU B N 1
ATOM 2182 C CA . LEU B 1 40 ? 14.242 25.766 19.688 1 67.44 40 LEU B CA 1
ATOM 2183 C C . LEU B 1 40 ? 15.297 25.922 20.781 1 67.44 40 LEU B C 1
ATOM 2185 O O . LEU B 1 40 ? 16.391 26.422 20.516 1 67.44 40 LEU B O 1
ATOM 2189 N N . ARG B 1 41 ? 15.008 25.547 22.016 1 71.69 41 ARG B N 1
ATOM 2190 C CA . ARG B 1 41 ? 15.906 25.562 23.172 1 71.69 41 ARG B CA 1
ATOM 2191 C C . ARG B 1 41 ? 16.297 27 23.516 1 71.69 41 ARG B C 1
ATOM 2193 O O . ARG B 1 41 ? 17.438 27.25 23.906 1 71.69 41 ARG B O 1
ATOM 2200 N N . HIS B 1 42 ? 15.461 27.984 23.125 1 75.06 42 HIS B N 1
ATOM 2201 C CA . HIS B 1 42 ? 15.594 29.375 23.547 1 75.06 42 HIS B CA 1
ATOM 2202 C C . HIS B 1 42 ? 14.227 30.016 23.734 1 75.06 42 HIS B C 1
ATOM 2204 O O . HIS B 1 42 ? 13.227 29.547 23.203 1 75.06 42 HIS B O 1
ATOM 2210 N N . PRO B 1 43 ? 14.188 31.047 24.578 1 82.81 43 PRO B N 1
ATOM 2211 C CA . PRO B 1 43 ? 12.906 31.719 24.781 1 82.81 43 PRO B CA 1
ATOM 2212 C C . PRO B 1 43 ? 12.367 32.344 23.5 1 82.81 43 PRO B C 1
ATOM 2214 O O . PRO B 1 43 ? 13.141 32.812 22.656 1 82.81 43 PRO B O 1
ATOM 2217 N N . VAL B 1 44 ? 11.047 32.25 23.281 1 86 44 VAL B N 1
ATOM 2218 C CA . VAL B 1 44 ? 10.406 32.812 22.094 1 86 44 VAL B CA 1
ATOM 2219 C C . VAL B 1 44 ? 9.438 33.938 22.531 1 86 44 VAL B C 1
ATOM 2221 O O . VAL B 1 44 ? 8.898 33.875 23.625 1 86 44 VAL B O 1
ATOM 2224 N N . ASN B 1 45 ? 9.312 35 21.703 1 86 45 ASN B N 1
ATOM 2225 C CA . ASN B 1 45 ? 8.352 36.062 21.938 1 86 45 ASN B CA 1
ATOM 2226 C C . ASN B 1 45 ? 7.121 35.938 21.047 1 86 45 ASN B C 1
ATOM 2228 O O . ASN B 1 45 ? 7 34.969 20.297 1 86 45 ASN B O 1
ATOM 2232 N N . ASN B 1 46 ? 6.156 36.75 21.141 1 89.56 46 ASN B N 1
ATOM 2233 C CA . ASN B 1 46 ? 4.902 36.688 20.406 1 89.56 46 ASN B CA 1
ATOM 2234 C C . ASN B 1 46 ? 5.129 36.781 18.906 1 89.56 46 ASN B C 1
ATOM 2236 O O . ASN B 1 46 ? 4.328 36.281 18.109 1 89.56 46 ASN B O 1
ATOM 2240 N N . CYS B 1 47 ? 6.191 37.531 18.484 1 86.62 47 CYS B N 1
ATOM 2241 C CA . CYS B 1 47 ? 6.508 37.594 17.062 1 86.62 47 CYS B CA 1
ATOM 2242 C C . CYS B 1 47 ? 6.863 36.219 16.516 1 86.62 47 CYS B C 1
ATOM 2244 O O . CYS B 1 47 ? 6.336 35.781 15.484 1 86.62 47 CYS B O 1
ATOM 2246 N N . ASP B 1 48 ? 7.73 35.531 17.266 1 83.69 48 ASP B N 1
ATOM 2247 C CA . ASP B 1 48 ? 8.125 34.156 16.906 1 83.69 48 ASP B CA 1
ATOM 2248 C C . ASP B 1 48 ? 6.902 33.25 16.797 1 83.69 48 ASP B C 1
ATOM 2250 O O . ASP B 1 48 ? 6.793 32.438 15.859 1 83.69 48 ASP B O 1
ATOM 2254 N N . ILE B 1 49 ? 6.059 33.344 17.781 1 89.69 49 ILE B N 1
ATOM 2255 C CA . ILE B 1 49 ? 4.871 32.469 17.859 1 89.69 49 ILE B CA 1
ATOM 2256 C C . ILE B 1 49 ? 3.977 32.719 16.641 1 89.69 49 ILE B C 1
ATOM 2258 O O . ILE B 1 49 ? 3.566 31.781 15.969 1 89.69 49 ILE B O 1
ATOM 2262 N N . MET B 1 50 ? 3.695 34.031 16.375 1 91.69 50 MET B N 1
ATOM 2263 C CA . MET B 1 50 ? 2.82 34.406 15.258 1 91.69 50 MET B CA 1
ATOM 2264 C C . MET B 1 50 ? 3.404 33.938 13.93 1 91.69 50 MET B C 1
ATOM 2266 O O . MET B 1 50 ? 2.684 33.406 13.086 1 91.69 50 MET B O 1
ATOM 2270 N N . GLU B 1 51 ? 4.688 34.156 13.75 1 86.06 51 GLU B N 1
ATOM 2271 C CA . GLU B 1 51 ? 5.348 33.688 12.531 1 86.06 51 GLU B CA 1
ATOM 2272 C C . GLU B 1 51 ? 5.25 32.188 12.375 1 86.06 51 GLU B C 1
ATOM 2274 O O . GLU B 1 51 ? 4.984 31.672 11.281 1 86.06 51 GLU B O 1
ATOM 2279 N N . SER B 1 52 ? 5.418 31.438 13.5 1 85.88 52 SER B N 1
ATOM 2280 C CA . SER B 1 52 ? 5.328 29.984 13.477 1 85.88 52 SER B CA 1
ATOM 2281 C C . SER B 1 52 ? 3.912 29.531 13.141 1 85.88 52 SER B C 1
ATOM 2283 O O . SER B 1 52 ? 3.723 28.609 12.352 1 85.88 52 SER B O 1
ATOM 2285 N N . LEU B 1 53 ? 2.967 30.156 13.758 1 89.81 53 LEU B N 1
ATOM 2286 C CA . LEU B 1 53 ? 1.567 29.828 13.508 1 89.81 53 LEU B CA 1
ATOM 2287 C C . LEU B 1 53 ? 1.201 30.078 12.047 1 89.81 53 LEU B C 1
ATOM 2289 O O . LEU B 1 53 ? 0.6 29.234 11.398 1 89.81 53 LEU B O 1
ATOM 2293 N N . LEU B 1 54 ? 1.575 31.266 11.539 1 89.38 54 LEU B N 1
ATOM 2294 C CA . LEU B 1 54 ? 1.275 31.656 10.172 1 89.38 54 LEU B CA 1
ATOM 2295 C C . LEU B 1 54 ? 1.977 30.734 9.18 1 89.38 54 LEU B C 1
ATOM 2297 O O . LEU B 1 54 ? 1.366 30.281 8.211 1 89.38 54 LEU B O 1
ATOM 2301 N N . HIS B 1 55 ? 3.189 30.484 9.438 1 85 55 HIS B N 1
ATOM 2302 C CA . HIS B 1 55 ? 3.943 29.594 8.562 1 85 55 HIS B CA 1
ATOM 2303 C C . HIS B 1 55 ? 3.307 28.219 8.5 1 85 55 HIS B C 1
ATOM 2305 O O . HIS B 1 55 ? 3.082 27.672 7.414 1 85 55 HIS B O 1
ATOM 2311 N N . ASN B 1 56 ? 3.062 27.609 9.688 1 83.44 56 ASN B N 1
ATOM 2312 C CA . ASN B 1 56 ? 2.459 26.281 9.766 1 83.44 56 ASN B CA 1
ATOM 2313 C C . ASN B 1 56 ? 1.135 26.234 9.008 1 83.44 56 ASN B C 1
ATOM 2315 O O . ASN B 1 56 ? 0.908 25.312 8.219 1 83.44 56 ASN B O 1
ATOM 2319 N N . TYR B 1 57 ? 0.297 27.188 9.18 1 86.12 57 TYR B N 1
ATOM 2320 C CA . TYR B 1 57 ? -1.033 27.234 8.578 1 86.12 57 TYR B CA 1
ATOM 2321 C C . TYR B 1 57 ? -0.949 27.406 7.07 1 86.12 57 TYR B C 1
ATOM 2323 O O . TYR B 1 57 ? -1.589 26.672 6.312 1 86.12 57 TYR B O 1
ATOM 2331 N N . LEU B 1 58 ? -0.238 28.469 6.609 1 80.69 58 LEU B N 1
ATOM 2332 C CA . LEU B 1 58 ? -0.157 28.781 5.191 1 80.69 58 LEU B CA 1
ATOM 2333 C C . LEU B 1 58 ? 0.571 27.688 4.426 1 80.69 58 LEU B C 1
ATOM 2335 O O . LEU B 1 58 ? 0.223 27.375 3.283 1 80.69 58 LEU B O 1
ATOM 2339 N N . HIS B 1 59 ? 1.559 27.141 5.07 1 76.44 59 HIS B N 1
ATOM 2340 C CA . HIS B 1 59 ? 2.25 26 4.477 1 76.44 59 HIS B CA 1
ATOM 2341 C C . HIS B 1 59 ? 1.3 24.828 4.262 1 76.44 59 HIS B C 1
ATO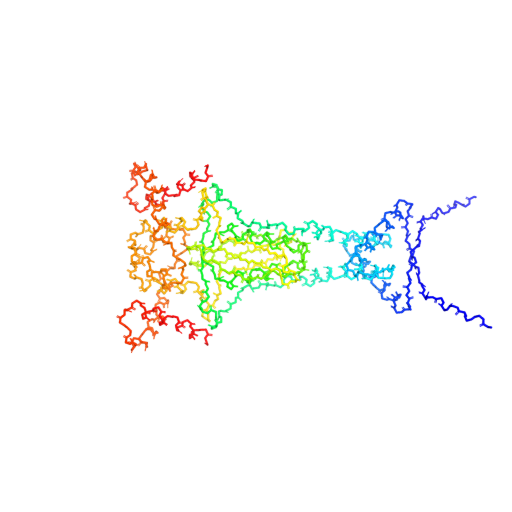M 2343 O O . HIS B 1 59 ? 1.316 24.188 3.205 1 76.44 59 HIS B O 1
ATOM 2349 N N . ASP B 1 60 ? 0.501 24.562 5.246 1 67.69 60 ASP B N 1
ATOM 2350 C CA . ASP B 1 60 ? -0.488 23.5 5.172 1 67.69 60 ASP B CA 1
ATOM 2351 C C . ASP B 1 60 ? -1.489 23.75 4.047 1 67.69 60 ASP B C 1
ATOM 2353 O O . ASP B 1 60 ? -1.847 22.844 3.305 1 67.69 60 ASP B O 1
ATOM 2357 N N . LYS B 1 61 ? -1.925 24.984 3.932 1 70.62 61 LYS B N 1
ATOM 2358 C CA . LYS B 1 61 ? -2.939 25.328 2.939 1 70.62 61 LYS B CA 1
ATOM 2359 C C . LYS B 1 61 ? -2.357 25.328 1.529 1 70.62 61 LYS B C 1
ATOM 2361 O O . LYS B 1 61 ? -3.059 25 0.566 1 70.62 61 LYS B O 1
ATOM 2366 N N . GLU B 1 62 ? -1.134 25.844 1.351 1 62.12 62 GLU B N 1
ATOM 2367 C CA . GLU B 1 62 ? -0.463 25.734 0.059 1 62.12 62 GLU B CA 1
ATOM 2368 C C . GLU B 1 62 ? -0.348 24.281 -0.383 1 62.12 62 GLU B C 1
ATOM 2370 O O . GLU B 1 62 ? -0.54 23.969 -1.56 1 62.12 62 GLU B O 1
ATOM 2375 N N . LYS B 1 63 ? -0.011 23.594 0.565 1 56.59 63 LYS B N 1
ATOM 2376 C CA . LYS B 1 63 ? 0.056 22.156 0.274 1 56.59 63 LYS B CA 1
ATOM 2377 C C . LYS B 1 63 ? -1.303 21.625 -0.166 1 56.59 63 LYS B C 1
ATOM 2379 O O . LYS B 1 63 ? -1.38 20.734 -1.021 1 56.59 63 LYS B O 1
ATOM 2384 N N . GLU B 1 64 ? -2.268 22.203 0.427 1 54.09 64 GLU B N 1
ATOM 2385 C CA . GLU B 1 64 ? -3.635 21.828 0.07 1 54.09 64 GLU B CA 1
ATOM 2386 C C . GLU B 1 64 ? -3.965 22.25 -1.358 1 54.09 64 GLU B C 1
ATOM 2388 O O . GLU B 1 64 ? -4.688 21.547 -2.068 1 54.09 64 GLU B O 1
ATOM 2393 N N . LYS B 1 65 ? -3.703 23.578 -1.703 1 51.94 65 LYS B N 1
ATOM 2394 C CA . LYS B 1 65 ? -3.947 24.078 -3.051 1 51.94 65 LYS B CA 1
ATOM 2395 C C . LYS B 1 65 ? -3.205 23.234 -4.094 1 51.94 65 LYS B C 1
ATOM 2397 O O . LYS B 1 65 ? -3.719 23 -5.188 1 51.94 65 LYS B O 1
ATOM 2402 N N . ASP B 1 66 ? -1.945 23.391 -3.85 1 44.66 66 ASP B N 1
ATOM 2403 C CA . ASP B 1 66 ? -1.148 22.578 -4.77 1 44.66 66 ASP B CA 1
ATOM 2404 C C . ASP B 1 66 ? -1.629 21.141 -4.789 1 44.66 66 ASP B C 1
ATOM 2406 O O . ASP B 1 66 ? -1.115 20.312 -5.551 1 44.66 66 ASP B O 1
ATOM 2410 N N . ASN B 1 67 ? -2.285 21 -3.877 1 43.12 67 ASN B N 1
ATOM 2411 C CA . ASN B 1 67 ? -2.717 19.625 -3.668 1 43.12 67 ASN B CA 1
ATOM 2412 C C . ASN B 1 67 ? -3.742 19.188 -4.711 1 43.12 67 ASN B C 1
ATOM 2414 O O . ASN B 1 67 ? -4.891 18.891 -4.375 1 43.12 67 ASN B O 1
ATOM 2418 N N . THR B 1 68 ? -3.971 20.031 -5.633 1 40.66 68 THR B N 1
ATOM 2419 C CA . THR B 1 68 ? -4.543 19.234 -6.711 1 40.66 68 THR B CA 1
ATOM 2420 C C . THR B 1 68 ? -3.984 17.812 -6.691 1 40.66 68 THR B C 1
ATOM 2422 O O . THR B 1 68 ? -2.768 17.625 -6.629 1 40.66 68 THR B O 1
ATOM 2425 N N . ILE B 1 69 ? -4.645 17.125 -5.988 1 45.25 69 ILE B N 1
ATOM 2426 C CA . ILE B 1 69 ? -4.336 15.695 -6.008 1 45.25 69 ILE B CA 1
ATOM 2427 C C . ILE B 1 69 ? -3.752 15.312 -7.363 1 45.25 69 ILE B C 1
ATOM 2429 O O . ILE B 1 69 ? -4.438 15.383 -8.383 1 45.25 69 ILE B O 1
ATOM 2433 N N . PRO B 1 70 ? -2.557 15.648 -7.566 1 44.5 70 PRO B N 1
ATOM 2434 C CA . PRO B 1 70 ? -2.037 15.117 -8.828 1 44.5 70 PRO B CA 1
ATOM 2435 C C . PRO B 1 70 ? -2.629 13.758 -9.188 1 44.5 70 PRO B C 1
ATOM 2437 O O . PRO B 1 70 ? -3.059 13.016 -8.297 1 44.5 70 PRO B O 1
ATOM 2440 N N . ASN B 1 71 ? -3.33 13.766 -10.211 1 45.16 71 ASN B N 1
ATOM 2441 C CA . ASN B 1 71 ? -3.578 12.43 -10.75 1 45.16 71 ASN B CA 1
ATOM 2442 C C . ASN B 1 71 ? -2.461 11.461 -10.383 1 45.16 71 ASN B C 1
ATOM 2444 O O . ASN B 1 71 ? -1.393 11.477 -11 1 45.16 71 ASN B O 1
ATOM 2448 N N . PHE B 1 72 ? -2.436 11.18 -9.078 1 48.19 72 PHE B N 1
ATOM 2449 C CA . PHE B 1 72 ? -1.383 10.281 -8.633 1 48.19 72 PHE B CA 1
ATOM 2450 C C . PHE B 1 72 ? -1.409 8.977 -9.422 1 48.19 72 PHE B C 1
ATOM 2452 O O . PHE B 1 72 ? -2.295 8.141 -9.227 1 48.19 72 PHE B O 1
ATOM 2459 N N . CYS B 1 73 ? -1.179 9.117 -10.758 1 48.03 73 CYS B N 1
ATOM 2460 C CA . CYS B 1 73 ? -1.028 7.871 -11.508 1 48.03 73 CYS B CA 1
ATOM 2461 C C . CYS B 1 73 ? 0.133 7.047 -10.961 1 48.03 73 CYS B C 1
ATOM 2463 O O . CYS B 1 73 ? 1.254 7.547 -10.852 1 48.03 73 CYS B O 1
ATOM 2465 N N . THR B 1 74 ? -0.224 6.043 -10.203 1 62.09 74 THR B N 1
ATOM 2466 C CA . THR B 1 74 ? 0.754 5.137 -9.617 1 62.09 74 THR B CA 1
ATOM 2467 C C . THR B 1 74 ? 1.352 4.219 -10.68 1 62.09 74 THR B C 1
ATOM 2469 O O . THR B 1 74 ? 2.174 3.355 -10.375 1 62.09 74 THR B O 1
ATOM 2472 N N . PHE B 1 75 ? 0.954 4.523 -12.039 1 59.47 75 PHE B N 1
ATOM 2473 C CA . PHE B 1 75 ? 1.472 3.619 -13.055 1 59.47 75 PHE B CA 1
ATOM 2474 C C . PHE B 1 75 ? 2.91 3.973 -13.414 1 59.47 75 PHE B C 1
ATOM 2476 O O . PHE B 1 75 ? 3.205 5.117 -13.766 1 59.47 75 PHE B O 1
ATOM 2483 N N . LYS B 1 76 ? 3.736 3.162 -13.055 1 70.81 76 LYS B N 1
ATOM 2484 C CA . LYS B 1 76 ? 5.137 3.379 -13.414 1 70.81 76 LYS B CA 1
ATOM 2485 C C . LYS B 1 76 ? 5.637 2.287 -14.352 1 70.81 76 LYS B C 1
ATOM 2487 O O . LYS B 1 76 ? 5.242 1.126 -14.234 1 70.81 76 LYS B O 1
ATOM 2492 N N . GLN B 1 77 ? 6.379 2.758 -15.266 1 75 77 GLN B N 1
ATOM 2493 C CA . GLN B 1 77 ? 7.043 1.791 -16.141 1 75 77 GLN B CA 1
ATOM 2494 C C . GLN B 1 77 ? 8.188 1.093 -15.406 1 75 77 GLN B C 1
ATOM 2496 O O . GLN B 1 77 ? 8.914 1.722 -14.633 1 75 77 GLN B O 1
ATOM 2501 N N . THR B 1 78 ? 8.312 -0.145 -15.672 1 79.19 78 THR B N 1
ATOM 2502 C CA . THR B 1 78 ? 9.406 -0.907 -15.086 1 79.19 78 THR B CA 1
ATOM 2503 C C . THR B 1 78 ? 10.75 -0.453 -15.656 1 79.19 78 THR B C 1
ATOM 2505 O O . THR B 1 78 ? 10.898 -0.319 -16.875 1 79.19 78 THR B O 1
ATOM 2508 N N . GLU B 1 79 ? 11.617 -0.175 -14.773 1 75.56 79 GLU B N 1
ATOM 2509 C CA . GLU B 1 79 ? 12.977 0.151 -15.18 1 75.56 79 GLU B CA 1
ATOM 2510 C C . GLU B 1 79 ? 13.852 -1.101 -15.242 1 75.56 79 GLU B C 1
ATOM 2512 O O . GLU B 1 79 ? 13.547 -2.109 -14.602 1 75.56 79 GLU B O 1
ATOM 2517 N N . LYS B 1 80 ? 14.922 -1.068 -16.016 1 75.31 80 LYS B N 1
ATOM 2518 C CA . LYS B 1 80 ? 15.828 -2.199 -16.188 1 75.31 80 LYS B CA 1
ATOM 2519 C C . LYS B 1 80 ? 16.328 -2.703 -14.836 1 75.31 80 LYS B C 1
ATOM 2521 O O . LYS B 1 80 ? 16.438 -3.914 -14.617 1 75.31 80 LYS B O 1
ATOM 2526 N N . LYS B 1 81 ? 16.562 -1.76 -14.008 1 75.5 81 LYS B N 1
ATOM 2527 C CA . LYS B 1 81 ? 17.125 -2.111 -12.711 1 75.5 81 LYS B CA 1
ATOM 2528 C C . LYS B 1 81 ? 16.094 -2.803 -11.828 1 75.5 81 LYS B C 1
ATOM 2530 O O . LYS B 1 81 ? 16.453 -3.447 -10.836 1 75.5 81 LYS B O 1
ATOM 2535 N N . ASP B 1 82 ? 14.82 -2.744 -12.289 1 78.75 82 ASP B N 1
ATOM 2536 C CA . ASP B 1 82 ? 13.75 -3.24 -11.43 1 78.75 82 ASP B CA 1
ATOM 2537 C C . ASP B 1 82 ? 13.164 -4.543 -11.969 1 78.75 82 ASP B C 1
ATOM 2539 O O . ASP B 1 82 ? 12.133 -5.016 -11.492 1 78.75 82 ASP B O 1
ATOM 2543 N N . VAL B 1 83 ? 13.828 -5.168 -12.953 1 79.31 83 VAL B N 1
ATOM 2544 C CA . VAL B 1 83 ? 13.305 -6.379 -13.578 1 79.31 83 VAL B CA 1
ATOM 2545 C C . VAL B 1 83 ? 13.391 -7.543 -12.594 1 79.31 83 VAL B C 1
ATOM 2547 O O . VAL B 1 83 ? 12.586 -8.477 -12.656 1 79.31 83 VAL B O 1
ATOM 2550 N N . ASP B 1 84 ? 14.375 -7.445 -11.656 1 81.12 84 ASP B N 1
ATOM 2551 C CA . ASP B 1 84 ? 14.578 -8.547 -10.719 1 81.12 84 ASP B CA 1
ATOM 2552 C C . ASP B 1 84 ? 13.875 -8.266 -9.391 1 81.12 84 ASP B C 1
ATOM 2554 O O . ASP B 1 84 ? 14.117 -8.953 -8.398 1 81.12 84 ASP B O 1
ATOM 2558 N N . GLN B 1 85 ? 13.023 -7.367 -9.43 1 87.88 85 GLN B N 1
ATOM 2559 C CA . GLN B 1 85 ? 12.328 -7.035 -8.188 1 87.88 85 GLN B CA 1
ATOM 2560 C C . GLN B 1 85 ? 11.477 -8.211 -7.707 1 87.88 85 GLN B C 1
ATOM 2562 O O . GLN B 1 85 ? 11.039 -9.039 -8.508 1 87.88 85 GLN B O 1
ATOM 2567 N N . LYS B 1 86 ? 11.211 -8.18 -6.469 1 90.44 86 LYS B N 1
ATOM 2568 C CA . LYS B 1 86 ? 10.414 -9.242 -5.867 1 90.44 86 LYS B CA 1
ATOM 2569 C C . LYS B 1 86 ? 8.93 -9.062 -6.168 1 90.44 86 LYS B C 1
ATOM 2571 O O . LYS B 1 86 ? 8.453 -7.93 -6.293 1 90.44 86 LYS B O 1
ATOM 2576 N N . ILE B 1 87 ? 8.336 -10.148 -6.391 1 94.62 87 ILE B N 1
ATOM 2577 C CA . ILE B 1 87 ? 6.883 -10.18 -6.512 1 94.62 87 ILE B CA 1
ATOM 2578 C C . ILE B 1 87 ? 6.297 -11.148 -5.488 1 94.62 87 ILE B C 1
ATOM 2580 O O . ILE B 1 87 ? 6.953 -12.109 -5.09 1 94.62 87 ILE B O 1
ATOM 2584 N N . PHE B 1 88 ? 5.137 -10.852 -4.996 1 97 88 PHE B N 1
ATOM 2585 C CA . PHE B 1 88 ? 4.477 -11.641 -3.967 1 97 88 PHE B CA 1
ATOM 2586 C C . PHE B 1 88 ? 2.963 -11.5 -4.059 1 97 88 PHE B C 1
ATOM 2588 O O . PHE B 1 88 ? 2.459 -10.656 -4.809 1 97 88 PHE B O 1
ATOM 2595 N N . LEU B 1 89 ? 2.291 -12.312 -3.383 1 97.62 89 LEU B N 1
ATOM 2596 C CA . LEU B 1 89 ? 0.835 -12.25 -3.354 1 97.62 89 LEU B CA 1
ATOM 2597 C C . LEU B 1 89 ? 0.357 -11.281 -2.273 1 97.62 89 LEU B C 1
ATOM 2599 O O . LEU B 1 89 ? 0.915 -11.25 -1.175 1 97.62 89 LEU B O 1
ATOM 2603 N N . THR B 1 90 ? -0.66 -10.578 -2.637 1 96.94 90 THR B N 1
ATOM 2604 C CA . THR B 1 90 ? -1.255 -9.617 -1.717 1 96.94 90 THR B CA 1
ATOM 2605 C C . THR B 1 90 ? -2.768 -9.797 -1.646 1 96.94 90 THR B C 1
ATOM 2607 O O . THR B 1 90 ? -3.424 -9.992 -2.672 1 96.94 90 THR B O 1
ATOM 2610 N N . ALA B 1 91 ? -3.271 -9.789 -0.434 1 94.75 91 ALA B N 1
ATOM 2611 C CA . ALA B 1 91 ? -4.719 -9.797 -0.224 1 94.75 91 ALA B CA 1
ATOM 2612 C C . ALA B 1 91 ? -5.277 -8.375 -0.245 1 94.75 91 ALA B C 1
ATOM 2614 O O . ALA B 1 91 ? -4.609 -7.434 0.18 1 94.75 91 ALA B O 1
ATOM 2615 N N . GLU B 1 92 ? -6.438 -8.273 -0.65 1 93.31 92 GLU B N 1
ATOM 2616 C CA . GLU B 1 92 ? -7.113 -6.98 -0.726 1 93.31 92 GLU B CA 1
ATOM 2617 C C . GLU B 1 92 ? -7.133 -6.289 0.635 1 93.31 92 GLU B C 1
ATOM 2619 O O . GLU B 1 92 ? -6.891 -5.086 0.729 1 93.31 92 GLU B O 1
ATOM 2624 N N . SER B 1 93 ? -7.461 -7.004 1.665 1 90.94 93 SER B N 1
ATOM 2625 C CA . SER B 1 93 ? -7.539 -6.438 3.008 1 90.94 93 SER B CA 1
ATOM 2626 C C . SER B 1 93 ? -6.188 -5.887 3.453 1 90.94 93 SER B C 1
ATOM 2628 O O . SER B 1 93 ? -6.125 -4.941 4.238 1 90.94 93 SER B O 1
ATOM 2630 N N . SER B 1 94 ? -5.145 -6.469 2.973 1 93.25 94 SER B N 1
ATOM 2631 C CA . SER B 1 94 ? -3.811 -6.004 3.346 1 93.25 94 SER B CA 1
ATOM 2632 C C . SER B 1 94 ? -3.5 -4.652 2.717 1 93.25 94 SER B C 1
ATOM 2634 O O . SER B 1 94 ? -2.764 -3.848 3.293 1 93.25 94 SER B O 1
ATOM 2636 N N . VAL B 1 95 ? -3.998 -4.422 1.491 1 93.31 95 VAL B N 1
ATOM 2637 C CA . VAL B 1 95 ? -3.836 -3.113 0.869 1 93.31 95 VAL B CA 1
ATOM 2638 C C . VAL B 1 95 ? -4.57 -2.057 1.69 1 93.31 95 VAL B C 1
ATOM 2640 O O . VAL B 1 95 ? -4.027 -0.979 1.953 1 93.31 95 VAL B O 1
ATOM 2643 N N . THR B 1 96 ? -5.742 -2.395 2.102 1 89.88 96 THR B N 1
ATOM 2644 C CA . THR B 1 96 ? -6.527 -1.496 2.941 1 89.88 96 THR B CA 1
ATOM 2645 C C . THR B 1 96 ? -5.773 -1.159 4.227 1 89.88 96 THR B C 1
ATOM 2647 O O . THR B 1 96 ? -5.723 0.002 4.637 1 89.88 96 THR B O 1
ATOM 2650 N N . ARG B 1 97 ? -5.254 -2.148 4.77 1 90.06 97 ARG B N 1
ATOM 2651 C CA . ARG B 1 97 ? -4.52 -1.951 6.016 1 90.06 97 ARG B CA 1
ATOM 2652 C C . ARG B 1 97 ? -3.316 -1.038 5.801 1 90.06 97 ARG B C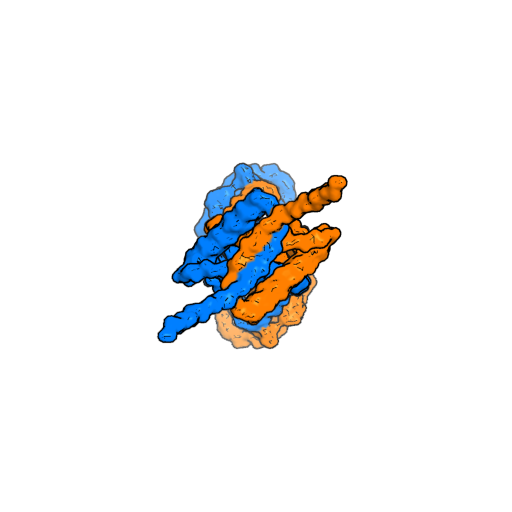 1
ATOM 2654 O O . ARG B 1 97 ? -2.994 -0.216 6.664 1 90.06 97 ARG B O 1
ATOM 2661 N N . LEU B 1 98 ? -2.652 -1.197 4.699 1 91.88 98 LEU B N 1
ATOM 2662 C CA . LEU B 1 98 ? -1.509 -0.342 4.402 1 91.88 98 LEU B CA 1
ATOM 2663 C C . LEU B 1 98 ? -1.938 1.115 4.273 1 91.88 98 LEU B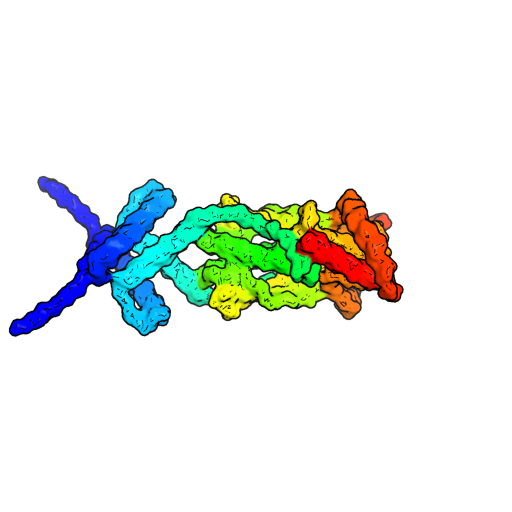 C 1
ATOM 2665 O O . LEU B 1 98 ? -1.277 2.012 4.801 1 91.88 98 LEU B O 1
ATOM 2669 N N . CYS B 1 99 ? -2.99 1.319 3.602 1 89.81 99 CYS B N 1
ATOM 2670 C CA . CYS B 1 99 ? -3.521 2.67 3.453 1 89.81 99 CYS B CA 1
ATOM 2671 C C . CYS B 1 99 ? -3.891 3.262 4.809 1 89.81 99 CYS B C 1
ATOM 2673 O O . CYS B 1 99 ? -3.621 4.434 5.07 1 89.81 99 CYS B O 1
ATOM 2675 N N . GLU B 1 100 ? -4.492 2.463 5.641 1 86.44 100 GLU B N 1
ATOM 2676 C CA . GLU B 1 100 ? -4.879 2.912 6.973 1 86.44 100 GLU B CA 1
ATOM 2677 C C . GLU B 1 100 ? -3.658 3.33 7.789 1 86.44 100 GLU B C 1
ATOM 2679 O O . GLU B 1 100 ? -3.658 4.391 8.422 1 86.44 100 GLU B O 1
ATOM 2684 N N . VAL B 1 101 ? -2.725 2.479 7.754 1 86.12 101 VAL B N 1
ATOM 2685 C CA . VAL B 1 101 ? -1.525 2.727 8.547 1 86.12 101 VAL B CA 1
ATOM 2686 C C . VAL B 1 101 ? -0.794 3.955 8.016 1 86.12 101 VAL B C 1
ATOM 2688 O O . VAL B 1 101 ? -0.265 4.758 8.789 1 86.12 101 VAL B O 1
ATOM 2691 N N . ALA B 1 102 ? -0.667 4.07 6.73 1 86.75 102 ALA B N 1
ATOM 2692 C CA . ALA B 1 102 ? -0.053 5.254 6.137 1 86.75 102 ALA B CA 1
ATOM 2693 C C . ALA B 1 102 ? -0.801 6.52 6.543 1 86.75 102 ALA B C 1
ATOM 2695 O O . ALA B 1 102 ? -0.184 7.543 6.848 1 86.75 102 ALA B O 1
ATOM 2696 N N . GLY B 1 103 ? -2.135 6.395 6.469 1 84.12 103 GLY B N 1
ATOM 2697 C CA . GLY B 1 103 ? -2.947 7.516 6.914 1 84.12 103 GLY B CA 1
ATOM 2698 C C . GLY B 1 103 ? -2.734 7.859 8.375 1 84.12 103 GLY B C 1
ATOM 2699 O O . GLY B 1 103 ? -2.654 9.039 8.734 1 84.12 103 GLY B O 1
ATOM 2700 N N . ASP B 1 104 ? -2.678 6.836 9.156 1 83.56 104 ASP B N 1
ATOM 2701 C CA . ASP B 1 104 ? -2.438 7.055 10.578 1 83.56 104 ASP B CA 1
ATOM 2702 C C . ASP B 1 104 ? -1.074 7.699 10.812 1 83.56 104 ASP B C 1
ATOM 2704 O O . ASP B 1 104 ? -0.938 8.586 11.656 1 83.56 104 ASP B O 1
ATOM 2708 N N . HIS B 1 105 ? -0.06 7.191 10.141 1 84.56 105 HIS B N 1
ATOM 2709 C CA . HIS B 1 105 ? 1.279 7.762 10.234 1 84.56 105 HIS B CA 1
ATOM 2710 C C . HIS B 1 105 ? 1.272 9.242 9.859 1 84.56 105 HIS B C 1
ATOM 2712 O O . HIS B 1 105 ? 1.934 10.055 10.516 1 84.56 105 HIS B O 1
ATOM 2718 N N . SER B 1 106 ? 0.528 9.555 8.844 1 79.62 106 SER B N 1
ATOM 2719 C CA . SER B 1 106 ? 0.529 10.914 8.32 1 79.62 106 SER B CA 1
ATOM 2720 C C . SER B 1 106 ? -0.077 11.891 9.32 1 79.62 106 SER B C 1
ATOM 2722 O O . SER B 1 106 ? 0.111 13.102 9.203 1 79.62 106 SER B O 1
ATOM 2724 N N . LYS B 1 107 ? -0.8 11.414 10.234 1 77.25 107 LYS B N 1
ATOM 2725 C CA . LYS B 1 107 ? -1.394 12.266 11.266 1 77.25 107 LYS B CA 1
ATOM 2726 C C . LYS B 1 107 ? -0.336 12.75 12.25 1 77.25 107 LYS B C 1
ATOM 2728 O O . LYS B 1 107 ? -0.527 13.766 12.922 1 77.25 107 LYS B O 1
ATOM 2733 N N . ILE B 1 108 ? 0.722 12.008 12.312 1 74.12 108 ILE B N 1
ATOM 2734 C CA . ILE B 1 108 ? 1.672 12.312 13.375 1 74.12 108 ILE B CA 1
ATOM 2735 C C . ILE B 1 108 ? 2.992 12.781 12.766 1 74.12 108 ILE B C 1
ATOM 2737 O O . ILE B 1 108 ? 3.848 13.328 13.469 1 74.12 108 ILE B O 1
ATOM 2741 N N . CYS B 1 109 ? 3.256 12.469 11.57 1 76.5 109 CYS B N 1
ATOM 2742 C CA . CYS B 1 109 ? 4.531 12.766 10.922 1 76.5 109 CYS B CA 1
ATOM 2743 C C . CYS B 1 109 ? 4.328 13.109 9.453 1 76.5 109 CYS B C 1
ATOM 2745 O O . CYS B 1 109 ? 3.541 12.461 8.766 1 76.5 109 CYS B O 1
ATOM 2747 N N . GLU B 1 110 ? 5.066 14.117 9 1 76.38 110 GLU B N 1
ATOM 2748 C CA . GLU B 1 110 ? 4.957 14.547 7.605 1 76.38 110 GLU B CA 1
ATOM 2749 C C . GLU B 1 110 ? 5.836 13.695 6.695 1 76.38 110 GLU B C 1
ATOM 2751 O O . GLU B 1 110 ? 5.836 13.875 5.477 1 76.38 110 GLU B O 1
ATOM 2756 N N . GLY B 1 111 ? 6.578 12.875 7.309 1 80.75 111 GLY B N 1
ATOM 2757 C CA . GLY B 1 111 ? 7.426 11.992 6.52 1 80.75 111 GLY B CA 1
ATOM 2758 C C . GLY B 1 111 ? 6.645 10.93 5.766 1 80.75 111 GLY B C 1
ATOM 2759 O O . GLY B 1 111 ? 5.469 10.703 6.051 1 80.75 111 GLY B O 1
ATOM 2760 N N . LYS B 1 112 ? 7.234 10.398 4.754 1 84 112 LYS B N 1
ATOM 2761 C CA . LYS B 1 112 ? 6.648 9.305 3.988 1 84 112 LYS B CA 1
ATOM 2762 C C . LYS B 1 112 ? 7.184 7.953 4.461 1 84 112 LYS B C 1
ATOM 2764 O O . LYS B 1 112 ? 8.266 7.883 5.047 1 84 112 LYS B O 1
ATOM 2769 N N . LEU B 1 113 ? 6.34 7.004 4.27 1 88.5 113 LEU B N 1
ATOM 2770 C CA . LEU B 1 113 ? 6.816 5.652 4.535 1 88.5 113 LEU B CA 1
ATOM 2771 C C . LEU B 1 113 ? 7.582 5.102 3.338 1 88.5 113 LEU B C 1
ATOM 2773 O O . LEU B 1 113 ? 7.188 5.316 2.191 1 88.5 113 LEU B O 1
ATOM 2777 N N . ALA B 1 114 ? 8.672 4.52 3.646 1 89.75 114 ALA B N 1
ATOM 2778 C CA . ALA B 1 114 ? 9.492 3.875 2.621 1 89.75 114 ALA B CA 1
ATOM 2779 C C . ALA B 1 114 ? 9.82 2.436 3.004 1 89.75 114 ALA B C 1
ATOM 2781 O O . ALA B 1 114 ? 9.984 2.123 4.184 1 89.75 114 ALA B O 1
ATOM 2782 N N . MET B 1 115 ? 9.906 1.66 1.959 1 90.12 115 MET B N 1
ATOM 2783 C CA . MET B 1 115 ? 10.25 0.26 2.191 1 90.12 115 MET B CA 1
ATOM 2784 C C . MET B 1 115 ? 11.711 0.12 2.611 1 90.12 115 MET B C 1
ATOM 2786 O O . MET B 1 115 ? 12.609 0.621 1.929 1 90.12 115 MET B O 1
ATOM 2790 N N . LYS B 1 116 ? 11.914 -0.596 3.699 1 85.62 116 LYS B N 1
ATOM 2791 C CA . LYS B 1 116 ? 13.266 -0.795 4.203 1 85.62 116 LYS B CA 1
ATOM 2792 C C . LYS B 1 116 ? 13.734 -2.229 3.971 1 85.62 116 LYS B C 1
ATOM 2794 O O . LYS B 1 116 ? 14.898 -2.461 3.639 1 85.62 116 LYS B O 1
ATOM 2799 N N . LYS B 1 117 ? 12.844 -3.131 4.223 1 85.62 117 LYS B N 1
ATOM 2800 C CA . LYS B 1 117 ? 13.203 -4.543 4.125 1 85.62 117 LYS B CA 1
ATOM 2801 C C . LYS B 1 117 ? 11.992 -5.387 3.723 1 85.62 117 LYS B C 1
ATOM 2803 O O . LYS B 1 117 ? 10.891 -5.191 4.238 1 85.62 117 LYS B O 1
ATOM 2808 N N . ILE B 1 118 ? 12.266 -6.23 2.783 1 91.25 118 ILE B N 1
ATOM 2809 C CA . ILE B 1 118 ? 11.242 -7.172 2.328 1 91.25 118 ILE B CA 1
ATOM 2810 C C . ILE B 1 118 ? 11.656 -8.594 2.689 1 91.25 118 ILE B C 1
ATOM 2812 O O . ILE B 1 118 ? 12.797 -9 2.436 1 91.25 118 ILE B O 1
ATOM 2816 N N . THR B 1 119 ? 10.797 -9.32 3.373 1 86.5 119 THR B N 1
ATOM 2817 C CA . THR B 1 119 ? 11.031 -10.719 3.723 1 86.5 119 THR B CA 1
ATOM 2818 C C . THR B 1 119 ? 9.938 -11.609 3.145 1 86.5 119 THR B C 1
ATOM 2820 O O . THR B 1 119 ? 8.781 -11.562 3.586 1 86.5 119 THR B O 1
ATOM 2823 N N . LEU B 1 120 ? 10.352 -12.445 2.23 1 90 120 LEU B N 1
ATOM 2824 C CA . LEU B 1 120 ? 9.398 -13.375 1.644 1 90 120 LEU B CA 1
ATOM 2825 C C . LEU B 1 120 ? 9.102 -14.523 2.602 1 90 120 LEU B C 1
ATOM 2827 O O . LEU B 1 120 ? 10.016 -15.102 3.197 1 90 120 LEU B O 1
ATOM 2831 N N . LYS B 1 121 ? 7.898 -14.82 2.818 1 88.69 121 LYS B N 1
ATOM 2832 C CA . LYS B 1 121 ? 7.387 -15.938 3.605 1 88.69 121 LYS B CA 1
ATOM 2833 C C . LYS B 1 121 ? 6.441 -16.812 2.781 1 88.69 121 LYS B C 1
ATOM 2835 O O . LYS B 1 121 ? 5.227 -16.766 2.982 1 88.69 121 LYS B O 1
ATOM 2840 N N . GLY B 1 122 ? 7.062 -17.719 1.953 1 93.5 122 GLY B N 1
ATOM 2841 C CA . GLY B 1 122 ? 6.285 -18.359 0.908 1 93.5 122 GLY B CA 1
ATOM 2842 C C . GLY B 1 122 ? 5.84 -17.406 -0.184 1 93.5 122 GLY B C 1
ATOM 2843 O O . GLY B 1 122 ? 6.664 -16.719 -0.785 1 93.5 122 GLY B O 1
ATOM 2844 N N . HIS B 1 123 ? 4.547 -17.375 -0.354 1 96.56 123 HIS B N 1
ATOM 2845 C CA . HIS B 1 123 ? 3.996 -16.5 -1.386 1 96.56 123 HIS B CA 1
ATOM 2846 C C . HIS B 1 123 ? 3.641 -15.133 -0.816 1 96.56 123 HIS B C 1
ATOM 2848 O O . HIS B 1 123 ? 3.352 -14.203 -1.568 1 96.56 123 HIS B O 1
ATOM 2854 N N . ALA B 1 124 ? 3.637 -15.016 0.487 1 94.81 124 ALA B N 1
ATOM 2855 C CA . ALA B 1 124 ? 3.387 -13.758 1.188 1 94.81 124 ALA B CA 1
ATOM 2856 C C . ALA B 1 124 ? 4.695 -13.047 1.531 1 94.81 124 ALA B C 1
ATOM 2858 O O . ALA B 1 124 ? 5.777 -13.578 1.28 1 94.81 124 ALA B O 1
ATOM 2859 N N . THR B 1 125 ? 4.559 -11.82 1.956 1 93.06 125 THR B N 1
ATOM 2860 C CA . THR B 1 125 ? 5.746 -11.094 2.389 1 93.06 125 THR B CA 1
ATOM 2861 C C . THR B 1 125 ? 5.445 -10.258 3.629 1 93.06 125 THR B C 1
ATOM 2863 O O . THR B 1 125 ? 4.285 -9.945 3.91 1 93.06 125 THR B O 1
ATOM 2866 N N . SER B 1 126 ? 6.43 -10.086 4.406 1 88.06 126 SER B N 1
ATOM 2867 C CA . SER B 1 126 ? 6.469 -9.062 5.445 1 88.06 126 SER B CA 1
ATOM 2868 C C . SER B 1 126 ? 7.438 -7.941 5.078 1 88.06 126 SER B C 1
ATOM 2870 O O . SER B 1 126 ? 8.586 -8.203 4.703 1 88.06 126 SER B O 1
ATOM 2872 N N . ILE B 1 127 ? 6.938 -6.75 5.145 1 90.75 127 ILE B N 1
ATOM 2873 C CA . ILE B 1 127 ? 7.75 -5.602 4.754 1 90.75 127 ILE B CA 1
ATOM 2874 C C . ILE B 1 127 ? 7.914 -4.656 5.945 1 90.75 127 ILE B C 1
ATOM 2876 O O . ILE B 1 127 ? 6.938 -4.309 6.609 1 90.75 127 ILE B O 1
ATOM 2880 N N . ARG B 1 128 ? 9.125 -4.336 6.191 1 87.88 128 ARG B N 1
ATOM 2881 C CA . ARG B 1 128 ? 9.383 -3.254 7.137 1 87.88 128 ARG B CA 1
ATOM 2882 C C . ARG B 1 128 ? 9.383 -1.9 6.434 1 87.88 128 ARG B C 1
ATOM 2884 O O . ARG B 1 128 ? 10.164 -1.67 5.512 1 87.88 128 ARG B O 1
ATOM 2891 N N . LEU B 1 129 ? 8.445 -1.08 6.855 1 89.12 129 LEU B N 1
ATOM 2892 C CA . LEU B 1 129 ? 8.352 0.298 6.387 1 89.12 129 LEU B CA 1
ATOM 2893 C C . LEU B 1 129 ? 8.898 1.266 7.43 1 89.12 129 LEU B C 1
ATOM 2895 O O . LEU B 1 129 ? 8.703 1.064 8.633 1 89.12 129 LEU B O 1
ATOM 2899 N N . SER B 1 130 ? 9.609 2.209 6.949 1 85.75 130 SER B N 1
ATOM 2900 C CA . SER B 1 130 ? 10.133 3.219 7.863 1 85.75 130 SER B CA 1
ATOM 2901 C C . SER B 1 130 ? 9.867 4.629 7.34 1 85.75 130 SER B C 1
ATOM 2903 O O . SER B 1 130 ? 9.891 4.859 6.129 1 85.75 130 SER B O 1
ATOM 2905 N N . CYS B 1 131 ? 9.648 5.469 8.289 1 86.25 131 CYS B N 1
ATOM 2906 C CA . CYS B 1 131 ? 9.445 6.875 7.949 1 86.25 131 CYS B CA 1
ATOM 2907 C C . CYS B 1 131 ? 10.734 7.496 7.418 1 86.25 131 CYS B C 1
ATOM 2909 O O . CYS B 1 131 ? 11.82 7.238 7.941 1 86.25 131 CYS B O 1
ATOM 2911 N N . THR B 1 132 ? 10.633 8.32 6.395 1 86.5 132 THR B N 1
ATOM 2912 C CA . THR B 1 132 ? 11.789 8.953 5.773 1 86.5 132 THR B CA 1
ATOM 2913 C C . THR B 1 132 ? 12.312 10.102 6.637 1 86.5 132 THR B C 1
ATOM 2915 O O . THR B 1 132 ? 13.445 10.555 6.461 1 86.5 132 THR B O 1
ATOM 2918 N N . LYS B 1 133 ? 11.547 10.562 7.578 1 82.56 133 LYS B N 1
ATOM 2919 C CA . LYS B 1 133 ? 11.93 11.695 8.414 1 82.56 133 LYS B CA 1
ATOM 2920 C C . LYS B 1 133 ? 12.344 11.227 9.812 1 82.56 133 LYS B C 1
ATOM 2922 O O . LYS B 1 133 ? 13.227 11.828 10.43 1 82.56 133 LYS B O 1
ATOM 2927 N N . ASP B 1 134 ? 11.742 10.219 10.289 1 80.31 134 ASP B N 1
ATOM 2928 C CA . ASP B 1 134 ? 12 9.68 11.625 1 80.31 134 ASP B CA 1
ATOM 2929 C C . ASP B 1 134 ? 12.117 8.164 11.594 1 80.31 134 ASP B C 1
ATOM 2931 O O . ASP B 1 134 ? 11.102 7.457 11.516 1 80.31 134 ASP B O 1
ATOM 2935 N N . LYS B 1 135 ? 13.242 7.719 11.758 1 76.25 135 LYS B N 1
ATOM 2936 C CA . LYS B 1 135 ? 13.523 6.289 11.648 1 76.25 135 LYS B CA 1
ATOM 2937 C C . LYS B 1 135 ? 12.82 5.504 12.758 1 76.25 135 LYS B C 1
ATOM 2939 O O . LYS B 1 135 ? 12.695 4.281 12.672 1 76.25 135 LYS B O 1
ATOM 2944 N N . HIS B 1 136 ? 12.438 6.215 13.727 1 76 136 HIS B N 1
ATOM 2945 C CA . HIS B 1 136 ? 11.773 5.543 14.836 1 76 136 HIS B CA 1
ATOM 2946 C C . HIS B 1 136 ? 10.336 5.188 14.484 1 76 136 HIS B C 1
ATOM 2948 O O . HIS B 1 136 ? 9.719 4.359 15.156 1 76 136 HIS B O 1
ATOM 2954 N N . HIS B 1 137 ? 9.859 5.832 13.453 1 82.94 137 HIS B N 1
ATOM 2955 C CA . HIS B 1 137 ? 8.562 5.434 12.922 1 82.94 137 HIS B CA 1
ATOM 2956 C C . HIS B 1 137 ? 8.703 4.25 11.969 1 82.94 137 HIS B C 1
ATOM 2958 O O . HIS B 1 137 ? 9.047 4.422 10.797 1 82.94 137 HIS B O 1
ATOM 2964 N N . SER B 1 138 ? 8.586 3.053 12.586 1 81.5 138 SER B N 1
ATOM 2965 C CA . SER B 1 138 ? 8.727 1.826 11.812 1 81.5 138 SER B CA 1
ATOM 2966 C C . SER B 1 138 ? 7.469 0.965 11.906 1 81.5 138 SER B C 1
ATOM 2968 O O . SER B 1 138 ? 6.883 0.829 12.977 1 81.5 138 SER B O 1
ATOM 2970 N N . ILE B 1 139 ? 7.078 0.481 10.734 1 82.69 139 ILE B N 1
ATOM 2971 C CA . ILE B 1 139 ? 5.852 -0.305 10.641 1 82.69 139 ILE B CA 1
ATOM 2972 C C . ILE B 1 139 ? 6.141 -1.618 9.914 1 82.69 139 ILE B C 1
ATOM 2974 O O . ILE B 1 139 ? 6.906 -1.647 8.945 1 82.69 139 ILE B O 1
ATOM 2978 N N . PHE B 1 140 ? 5.52 -2.668 10.484 1 85.62 140 PHE B N 1
ATOM 2979 C CA . PHE B 1 140 ? 5.551 -3.939 9.766 1 85.62 140 PHE B CA 1
ATOM 2980 C C . PHE B 1 140 ? 4.227 -4.195 9.062 1 85.62 140 PHE B C 1
ATOM 2982 O O . PHE B 1 140 ? 3.168 -4.188 9.695 1 85.62 140 PHE B O 1
ATOM 2989 N N . TRP B 1 141 ? 4.379 -4.316 7.762 1 90.38 141 TRP B N 1
ATOM 2990 C CA . TRP B 1 141 ? 3.207 -4.621 6.949 1 90.38 141 TRP B CA 1
ATOM 2991 C C . TRP B 1 141 ? 3.307 -6.016 6.344 1 90.38 141 TRP B C 1
ATOM 2993 O O . TRP B 1 141 ? 4.371 -6.422 5.871 1 90.38 141 TRP B O 1
ATOM 3003 N N . SER B 1 142 ? 2.164 -6.715 6.43 1 89.88 142 SER B N 1
ATOM 3004 C CA . SER B 1 142 ? 2.078 -8.023 5.797 1 89.88 142 SER B CA 1
ATOM 3005 C C . SER B 1 142 ? 1.159 -7.996 4.582 1 89.88 142 SER B C 1
ATOM 3007 O O . SER B 1 142 ? 0.086 -7.391 4.621 1 89.88 142 SER B O 1
ATOM 3009 N N . SER B 1 143 ? 1.632 -8.641 3.521 1 94.62 143 SER B N 1
ATOM 3010 C CA . SER B 1 143 ? 0.84 -8.68 2.297 1 94.62 143 SER B CA 1
ATOM 3011 C C . SER B 1 143 ? -0.37 -9.594 2.449 1 94.62 143 SER B C 1
ATOM 3013 O O . SER B 1 143 ? -1.226 -9.656 1.564 1 94.62 143 SER B O 1
ATOM 3015 N N . SER B 1 144 ? -0.403 -10.297 3.533 1 93.38 144 SER B N 1
ATOM 3016 C CA . SER B 1 144 ? -1.485 -11.242 3.803 1 93.38 144 SER B CA 1
ATOM 3017 C C . SER B 1 144 ? -1.961 -11.133 5.25 1 93.38 144 SER B C 1
ATOM 3019 O O . SER B 1 144 ? -1.151 -10.977 6.164 1 93.38 144 SER B O 1
ATOM 3021 N N . PRO B 1 145 ? -3.281 -11.172 5.391 1 89.62 145 PRO B N 1
ATOM 3022 C CA . PRO B 1 145 ? -3.732 -11.445 6.754 1 89.62 145 PRO B CA 1
ATOM 3023 C C . PRO B 1 145 ? -3.375 -12.859 7.219 1 89.62 145 PRO B C 1
ATOM 3025 O O . PRO B 1 145 ? -2.834 -13.648 6.441 1 89.62 145 PRO B O 1
ATOM 3028 N N . TYR B 1 146 ? -3.676 -13.117 8.492 1 83.38 146 TYR B N 1
ATOM 3029 C CA . TYR B 1 146 ? -3.305 -14.398 9.078 1 83.38 146 TYR B CA 1
ATOM 3030 C C . TYR B 1 146 ? -4.539 -15.242 9.367 1 83.38 146 TYR B C 1
ATOM 3032 O O . TYR B 1 146 ? -5.602 -14.703 9.695 1 83.38 146 TYR B O 1
ATOM 3040 N N . LEU B 1 147 ? -4.371 -16.484 9.25 1 81.75 147 LEU B N 1
ATOM 3041 C CA . LEU B 1 147 ? -5.344 -17.453 9.734 1 81.75 147 LEU B CA 1
ATOM 3042 C C . LEU B 1 147 ? -5.105 -17.766 11.211 1 81.75 147 LEU B C 1
ATOM 3044 O O . LEU B 1 147 ? -4.059 -17.422 11.766 1 81.75 147 LEU B O 1
ATOM 3048 N N . PRO B 1 148 ? -6.086 -18.219 12.078 1 69.5 148 PRO B N 1
ATOM 3049 C CA . PRO B 1 148 ? -5.961 -18.453 13.516 1 69.5 148 PRO B CA 1
ATOM 3050 C C . PRO B 1 148 ? -4.672 -19.188 13.883 1 69.5 148 PRO B C 1
ATOM 3052 O O . PRO B 1 148 ? -4.102 -18.938 14.953 1 69.5 148 PRO B O 1
ATOM 3055 N N . ASP B 1 149 ? -4.02 -20.047 13.133 1 68.5 149 ASP B N 1
ATOM 3056 C CA . ASP B 1 149 ? -2.775 -20.734 13.445 1 68.5 149 ASP B CA 1
ATOM 3057 C C . ASP B 1 149 ? -1.567 -19.984 12.906 1 68.5 149 ASP B C 1
ATOM 3059 O O . ASP B 1 149 ? -0.489 -20.547 12.734 1 68.5 149 ASP B O 1
ATOM 3063 N N . ASN B 1 150 ? -1.759 -18.719 12.617 1 73.62 150 ASN B N 1
ATOM 3064 C CA . ASN B 1 150 ? -0.716 -17.781 12.219 1 73.62 150 ASN B CA 1
ATOM 3065 C C . ASN B 1 150 ? -0.157 -18.109 10.836 1 73.62 150 ASN B C 1
ATOM 3067 O O . ASN B 1 150 ? 1.021 -17.875 10.562 1 73.62 150 ASN B O 1
ATOM 3071 N N . TYR B 1 151 ? -1.021 -18.734 10.125 1 79.19 151 TYR B N 1
ATOM 3072 C CA . TYR B 1 151 ? -0.659 -18.953 8.727 1 79.19 151 TYR B CA 1
ATOM 3073 C C . TYR B 1 151 ? -1.111 -17.797 7.859 1 79.19 151 TYR B C 1
ATOM 3075 O O . TYR B 1 151 ? -2.186 -17.219 8.078 1 79.19 151 TYR B O 1
ATOM 3083 N N . PHE B 1 152 ? -0.249 -17.531 6.977 1 88.12 152 PHE B N 1
ATOM 3084 C CA . PHE B 1 152 ? -0.674 -16.531 6.012 1 88.12 152 PHE B CA 1
ATOM 3085 C C . PHE B 1 152 ? -1.833 -17.047 5.168 1 88.12 152 PHE B C 1
ATOM 3087 O O . PHE B 1 152 ? -1.75 -18.125 4.586 1 88.12 152 PHE B O 1
ATOM 3094 N N . PHE B 1 153 ? -2.859 -16.266 5.055 1 89.56 153 PHE B N 1
ATOM 3095 C CA . PHE B 1 153 ? -4.051 -16.609 4.281 1 89.56 153 PHE B CA 1
ATOM 3096 C C . PHE B 1 153 ? -3.689 -16.906 2.834 1 89.56 153 PHE B C 1
ATOM 3098 O O . PHE B 1 153 ? -4.121 -17.922 2.283 1 89.56 153 PHE B O 1
ATOM 3105 N N . VAL B 1 154 ? -2.85 -16.141 2.219 1 93 154 VAL B N 1
ATOM 3106 C CA . VAL B 1 154 ? -2.537 -16.297 0.8 1 93 154 VAL B CA 1
ATOM 3107 C C . VAL B 1 154 ? -1.739 -17.578 0.575 1 93 154 VAL B C 1
ATOM 3109 O O . VAL B 1 154 ? -1.894 -18.234 -0.454 1 93 154 VAL B O 1
ATOM 3112 N N . ASN B 1 155 ? -0.879 -17.906 1.521 1 92.06 155 ASN B N 1
ATOM 3113 C CA . ASN B 1 155 ? -0.131 -19.156 1.401 1 92.06 155 ASN B CA 1
ATOM 3114 C C . ASN B 1 155 ? -1.058 -20.375 1.392 1 92.06 155 ASN B C 1
ATOM 3116 O O . ASN B 1 155 ? -0.864 -21.297 0.606 1 92.06 155 ASN B O 1
ATOM 3120 N N . TYR B 1 156 ? -1.958 -20.281 2.203 1 87.69 156 TYR B N 1
ATOM 3121 C CA . TYR B 1 156 ? -2.914 -21.375 2.289 1 87.69 156 TYR B CA 1
ATOM 3122 C C . TYR B 1 156 ? -3.75 -21.484 1.018 1 87.69 156 TYR B C 1
ATOM 3124 O O . TYR B 1 156 ? -4.023 -22.578 0.532 1 87.69 156 TYR B O 1
ATOM 3132 N N . ARG B 1 157 ? -4.156 -20.406 0.527 1 88.69 157 ARG B N 1
ATOM 3133 C CA . ARG B 1 157 ? -4.926 -20.359 -0.71 1 88.69 157 ARG B CA 1
ATOM 3134 C C . ARG B 1 157 ? -4.137 -20.953 -1.871 1 88.69 157 ARG B C 1
ATOM 3136 O O . ARG B 1 157 ? -4.688 -21.688 -2.695 1 88.69 157 ARG B O 1
ATOM 3143 N N . VAL B 1 158 ? -2.854 -20.594 -1.945 1 92.31 158 VAL B N 1
ATOM 3144 C CA . VAL B 1 158 ? -2.008 -21.125 -3.014 1 92.31 158 VAL B CA 1
ATOM 3145 C C . VAL B 1 158 ? -1.837 -22.625 -2.85 1 92.31 158 VAL B C 1
ATOM 3147 O O . VAL B 1 158 ? -1.867 -23.375 -3.832 1 92.31 158 VAL B O 1
ATOM 3150 N N . PHE B 1 159 ? -1.644 -22.984 -1.631 1 89.94 159 PHE B N 1
ATOM 3151 C CA . PHE B 1 159 ? -1.534 -24.406 -1.373 1 89.94 159 PHE B CA 1
ATOM 3152 C C . PHE B 1 159 ? -2.779 -25.141 -1.857 1 89.94 159 PHE B C 1
ATOM 3154 O O . PHE B 1 159 ? -2.68 -26.188 -2.514 1 89.94 159 PHE B O 1
ATOM 3161 N N . HIS B 1 160 ? -3.838 -24.609 -1.557 1 86.06 160 HIS B N 1
ATOM 3162 C CA . HIS B 1 160 ? -5.105 -25.188 -2 1 86.06 160 HIS B CA 1
ATOM 3163 C C . HIS B 1 160 ? -5.168 -25.266 -3.521 1 86.06 160 HIS B C 1
ATOM 3165 O O . HIS B 1 160 ? -5.527 -26.312 -4.07 1 86.06 160 HIS B O 1
ATOM 3171 N N . GLY B 1 161 ? -4.879 -24.203 -4.168 1 88.25 161 GLY B N 1
ATOM 3172 C CA . GLY B 1 161 ? -4.867 -24.203 -5.621 1 88.25 161 GLY B CA 1
ATOM 3173 C C . GLY B 1 161 ? -3.934 -25.25 -6.215 1 88.25 161 GLY B C 1
ATOM 3174 O O . GLY B 1 161 ? -4.281 -25.906 -7.191 1 88.25 161 GLY B O 1
ATOM 3175 N N . LYS B 1 162 ? -2.82 -25.359 -5.617 1 89.75 162 LYS B N 1
ATOM 3176 C CA . LYS B 1 162 ? -1.849 -26.344 -6.078 1 89.75 162 LYS B CA 1
ATOM 3177 C C . LYS B 1 162 ? -2.4 -27.766 -5.953 1 89.75 162 LYS B C 1
ATOM 3179 O O . LYS B 1 162 ? -2.312 -28.562 -6.891 1 89.75 162 LYS B O 1
ATOM 318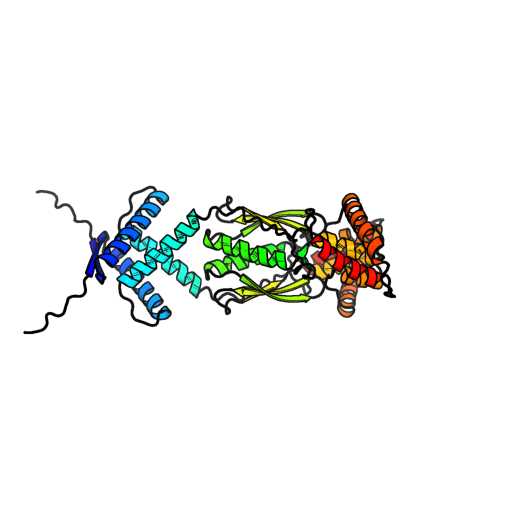4 N N . GLU B 1 163 ? -3.037 -28.047 -4.891 1 84.25 163 GLU B N 1
ATOM 3185 C CA . GLU B 1 163 ? -3.527 -29.391 -4.637 1 84.25 163 GLU B CA 1
ATOM 3186 C C . GLU B 1 163 ? -4.707 -29.734 -5.543 1 84.25 163 GLU B C 1
ATOM 3188 O O . GLU B 1 163 ? -4.883 -30.891 -5.93 1 84.25 163 GLU B O 1
ATOM 3193 N N . CYS B 1 164 ? -5.434 -28.766 -5.93 1 81.38 164 CYS B N 1
ATOM 3194 C CA . CYS B 1 164 ? -6.625 -28.984 -6.742 1 81.38 164 CYS B CA 1
ATOM 3195 C C . CYS B 1 164 ? -6.285 -28.953 -8.227 1 81.38 164 CYS B C 1
ATOM 3197 O O . CYS B 1 164 ? -7.09 -29.391 -9.055 1 81.38 164 CYS B O 1
ATOM 3199 N N . SER B 1 165 ? -5.176 -28.531 -8.562 1 88.44 165 SER B N 1
ATOM 3200 C CA . SER B 1 165 ? -4.891 -28.203 -9.953 1 88.44 165 SER B CA 1
ATOM 3201 C C . SER B 1 165 ? -4.312 -29.406 -10.688 1 88.44 165 SER B C 1
ATOM 3203 O O . SER B 1 165 ? -4.324 -29.453 -11.922 1 88.44 165 SER B O 1
ATOM 3205 N N . GLY B 1 166 ? -3.73 -30.375 -9.938 1 87.88 166 GLY B N 1
ATOM 3206 C CA . GLY B 1 166 ? -3.027 -31.484 -10.57 1 87.88 166 GLY B CA 1
ATOM 3207 C C . GLY B 1 166 ? -1.58 -31.172 -10.891 1 87.88 166 GLY B C 1
ATOM 3208 O O . GLY B 1 166 ? -0.884 -31.969 -11.516 1 87.88 166 GLY B O 1
ATOM 3209 N N . ILE B 1 167 ? -1.125 -30.016 -10.477 1 91.88 167 ILE B N 1
ATOM 3210 C CA . ILE B 1 167 ? 0.269 -29.641 -10.68 1 91.88 167 ILE B CA 1
ATOM 3211 C C . ILE B 1 167 ? 1.173 -30.516 -9.805 1 91.88 167 ILE B C 1
ATOM 3213 O O . ILE B 1 167 ? 0.906 -30.703 -8.617 1 91.88 167 ILE B O 1
ATOM 3217 N N . LEU B 1 168 ? 2.215 -31 -10.406 1 91.12 168 LEU B N 1
ATOM 3218 C CA . LEU B 1 168 ? 3.174 -31.828 -9.68 1 91.12 168 LEU B CA 1
ATOM 3219 C C . LEU B 1 168 ? 4.113 -30.969 -8.844 1 91.12 168 LEU B C 1
ATOM 3221 O O . LEU B 1 168 ? 4.32 -29.797 -9.148 1 91.12 168 LEU B O 1
ATOM 3225 N N . PRO B 1 169 ? 4.699 -31.578 -7.789 1 88.81 169 PRO B N 1
ATOM 3226 C CA . PRO B 1 169 ? 5.613 -30.812 -6.938 1 88.81 169 PRO B CA 1
ATOM 3227 C C . PRO B 1 169 ? 6.762 -30.172 -7.719 1 88.81 169 PRO B C 1
ATOM 3229 O O . PRO B 1 169 ? 7.129 -29.031 -7.461 1 88.81 169 PRO B O 1
ATOM 3232 N N . ILE B 1 170 ? 7.266 -30.891 -8.688 1 90.44 170 ILE B N 1
ATOM 3233 C CA . ILE B 1 170 ? 8.391 -30.375 -9.453 1 90.44 170 ILE B CA 1
ATOM 3234 C C . ILE B 1 170 ? 7.93 -29.234 -10.344 1 90.44 170 ILE B C 1
ATOM 3236 O O . ILE B 1 170 ? 8.664 -28.266 -10.555 1 90.44 170 ILE B O 1
ATOM 3240 N N . GLN B 1 171 ? 6.758 -29.297 -10.93 1 92.25 171 GLN B N 1
ATOM 3241 C CA . GLN B 1 171 ? 6.191 -28.234 -11.734 1 92.25 171 GLN B CA 1
ATOM 3242 C C . GLN B 1 171 ? 5.953 -26.984 -10.891 1 92.25 171 GLN B C 1
ATOM 3244 O O . GLN B 1 171 ? 6.219 -25.859 -11.344 1 92.25 171 GLN B O 1
ATOM 3249 N N . TYR B 1 172 ? 5.457 -27.266 -9.672 1 93 172 TYR B N 1
ATOM 3250 C CA . TYR B 1 172 ? 5.242 -26.172 -8.734 1 93 172 TYR B CA 1
ATOM 3251 C C . TYR B 1 172 ? 6.551 -25.453 -8.422 1 93 172 TYR B C 1
ATOM 3253 O O . TYR B 1 172 ? 6.605 -24.219 -8.438 1 93 172 TYR B O 1
ATOM 3261 N N . LYS B 1 173 ? 7.555 -26.203 -8.141 1 90.5 173 LYS B N 1
ATOM 3262 C CA . LYS B 1 173 ? 8.867 -25.641 -7.859 1 90.5 173 LYS B CA 1
ATOM 3263 C C . LYS B 1 173 ? 9.383 -24.828 -9.047 1 90.5 173 LYS B C 1
ATOM 3265 O O . LYS B 1 173 ? 9.859 -23.703 -8.875 1 90.5 173 LYS B O 1
ATOM 3270 N N . ARG B 1 174 ? 9.289 -25.328 -10.211 1 87.94 174 ARG B N 1
ATOM 3271 C CA . ARG B 1 174 ? 9.758 -24.641 -11.414 1 87.94 174 ARG B CA 1
ATOM 3272 C C . ARG B 1 174 ? 8.945 -23.375 -11.672 1 87.94 174 ARG B C 1
ATOM 3274 O O . ARG B 1 174 ? 9.5 -22.359 -12.094 1 87.94 174 ARG B O 1
ATOM 3281 N N . PHE B 1 175 ? 7.645 -23.531 -11.438 1 92.5 175 PHE B N 1
ATOM 3282 C CA . PHE B 1 175 ? 6.766 -22.391 -11.625 1 92.5 175 PHE B CA 1
ATOM 3283 C C . PHE B 1 175 ? 7.172 -21.234 -10.711 1 92.5 175 PHE B C 1
ATOM 3285 O O . PHE B 1 175 ? 7.312 -20.094 -11.156 1 92.5 175 PHE B O 1
ATOM 3292 N N . THR B 1 176 ? 7.332 -21.516 -9.406 1 92.81 176 THR B N 1
ATOM 3293 C CA . THR B 1 176 ? 7.668 -20.469 -8.445 1 92.81 176 THR B CA 1
ATOM 3294 C C . THR B 1 176 ? 9.07 -19.922 -8.703 1 92.81 176 THR B C 1
ATOM 3296 O O . THR B 1 176 ? 9.312 -18.719 -8.57 1 92.81 176 THR B O 1
ATOM 3299 N N . GLU B 1 177 ? 9.969 -20.766 -9.117 1 87.5 177 GLU B N 1
ATOM 3300 C CA . GLU B 1 177 ? 11.312 -20.328 -9.453 1 87.5 177 GLU B CA 1
ATOM 3301 C C . GLU B 1 177 ? 11.312 -19.453 -10.703 1 87.5 177 GLU B C 1
ATOM 3303 O O . GLU B 1 177 ? 11.984 -18.422 -10.75 1 87.5 177 GLU B O 1
ATOM 3308 N N . GLY B 1 178 ? 10.609 -19.844 -11.688 1 85.19 178 GLY B N 1
ATOM 3309 C CA . GLY B 1 178 ? 10.516 -19.094 -12.93 1 85.19 178 GLY B CA 1
ATOM 3310 C C . GLY B 1 178 ? 9.852 -17.734 -12.758 1 85.19 178 GLY B C 1
ATOM 3311 O O . GLY B 1 178 ? 10.227 -16.766 -13.422 1 85.19 178 GLY B O 1
ATOM 3312 N N . THR B 1 179 ? 8.82 -17.719 -11.969 1 89.25 179 THR B N 1
ATOM 3313 C CA . THR B 1 179 ? 8.078 -16.484 -11.742 1 89.25 179 THR B CA 1
ATOM 3314 C C . THR B 1 179 ? 8.82 -15.586 -10.758 1 89.25 179 THR B C 1
ATOM 3316 O O . THR B 1 179 ? 8.617 -14.367 -10.75 1 89.25 179 THR B O 1
ATOM 3319 N N . GLY B 1 180 ? 9.633 -16.109 -9.906 1 87.19 180 GLY B N 1
ATOM 3320 C CA . GLY B 1 180 ? 10.234 -15.367 -8.805 1 87.19 180 GLY B CA 1
ATOM 3321 C C . GLY B 1 180 ? 9.305 -15.219 -7.617 1 87.19 180 GLY B C 1
ATOM 3322 O O . GLY B 1 180 ? 9.547 -14.391 -6.738 1 87.19 180 GLY B O 1
ATOM 3323 N N . LEU B 1 181 ? 8.305 -16.016 -7.648 1 89.94 181 LEU B N 1
ATOM 3324 C CA . LEU B 1 181 ? 7.375 -16.031 -6.527 1 89.94 181 LEU B CA 1
ATOM 3325 C C . LEU B 1 181 ? 7.918 -16.875 -5.379 1 89.94 181 LEU B C 1
ATOM 3327 O O . LEU B 1 181 ? 8.578 -17.891 -5.609 1 89.94 181 LEU B O 1
ATOM 3331 N N . GLY B 1 182 ? 7.934 -16.391 -4.133 1 88.5 182 GLY B N 1
ATOM 3332 C CA . GLY B 1 182 ? 8.289 -17.234 -3.004 1 88.5 182 GLY B CA 1
ATOM 3333 C C . GLY B 1 182 ? 7.641 -18.609 -3.057 1 88.5 182 GLY B C 1
ATOM 3334 O O . GLY B 1 182 ? 6.715 -18.844 -3.84 1 88.5 182 GLY B O 1
ATOM 3335 N N . GLN B 1 183 ? 8.219 -19.531 -2.408 1 91.81 183 GLN B N 1
ATOM 3336 C CA . GLN B 1 183 ? 7.766 -20.922 -2.434 1 91.81 183 GLN B CA 1
ATOM 3337 C C . GLN B 1 183 ? 7.449 -21.422 -1.027 1 91.81 183 GLN B C 1
ATOM 3339 O O . GLN B 1 183 ? 8.133 -21.062 -0.067 1 91.81 183 GLN B O 1
ATOM 3344 N N . LEU B 1 184 ? 6.379 -22.172 -1 1 92 184 LEU B N 1
ATOM 3345 C CA . LEU B 1 184 ? 6.141 -22.875 0.255 1 92 184 LEU B CA 1
ATOM 3346 C C . LEU B 1 184 ? 7.141 -24.016 0.437 1 92 184 LEU B C 1
ATOM 3348 O O . LEU B 1 184 ? 7.344 -24.812 -0.476 1 92 184 LEU B O 1
ATOM 3352 N N . THR B 1 185 ? 7.758 -24.047 1.577 1 85.25 185 THR B N 1
ATOM 3353 C CA . THR B 1 185 ? 8.688 -25.141 1.865 1 85.25 185 THR B CA 1
ATOM 3354 C C . THR B 1 185 ? 7.953 -26.469 1.939 1 85.25 185 THR B C 1
ATOM 3356 O O . THR B 1 185 ? 6.73 -26.516 2.088 1 85.25 185 THR B O 1
ATOM 3359 N N . LYS B 1 186 ? 8.75 -27.531 1.814 1 87.12 186 LYS B N 1
ATOM 3360 C CA . LYS B 1 186 ? 8.172 -28.859 1.903 1 87.12 186 LYS B CA 1
ATOM 3361 C C . LYS B 1 186 ? 7.465 -29.062 3.242 1 87.12 186 LYS B C 1
ATOM 3363 O O . LYS B 1 186 ? 6.367 -29.625 3.291 1 87.12 186 LYS B O 1
ATOM 3368 N N . ASP B 1 187 ? 8.062 -28.547 4.285 1 80.69 187 ASP B N 1
ATOM 3369 C CA . ASP B 1 187 ? 7.512 -28.719 5.625 1 80.69 187 ASP B CA 1
ATOM 3370 C C . ASP B 1 187 ? 6.184 -27.969 5.766 1 80.69 187 ASP B C 1
ATOM 3372 O O . ASP B 1 187 ? 5.23 -28.5 6.34 1 80.69 187 ASP B O 1
ATOM 3376 N N . LYS B 1 188 ? 6.145 -26.875 5.227 1 85.19 188 LYS B N 1
ATOM 3377 C CA . LYS B 1 188 ? 4.906 -26.109 5.297 1 85.19 188 LYS B CA 1
ATOM 3378 C C . LYS B 1 188 ? 3.801 -26.766 4.477 1 85.19 188 LYS B C 1
ATOM 3380 O O . LYS B 1 188 ? 2.645 -26.812 4.902 1 85.19 188 LYS B O 1
ATOM 3385 N N . ARG B 1 189 ? 4.168 -27.25 3.381 1 86.81 189 ARG B N 1
ATOM 3386 C CA . ARG B 1 189 ? 3.178 -27.938 2.559 1 86.81 189 ARG B CA 1
ATOM 3387 C C . ARG B 1 189 ? 2.627 -29.172 3.279 1 86.81 189 ARG B C 1
ATOM 3389 O O . ARG B 1 189 ? 1.425 -29.438 3.23 1 86.81 189 ARG B O 1
ATOM 3396 N N . LYS B 1 190 ? 3.527 -29.844 3.928 1 84.19 190 LYS B N 1
ATOM 3397 C CA . LYS B 1 190 ? 3.084 -31 4.699 1 84.19 190 LYS B CA 1
ATOM 3398 C C . LYS B 1 190 ? 2.125 -30.594 5.812 1 84.19 190 LYS B C 1
ATOM 3400 O O . LYS B 1 190 ? 1.095 -31.234 6.023 1 84.19 190 LYS B O 1
ATOM 3405 N N . THR B 1 191 ? 2.48 -29.578 6.465 1 78.75 191 THR B N 1
ATOM 3406 C CA . THR B 1 191 ? 1.644 -29.062 7.539 1 78.75 191 THR B CA 1
ATOM 3407 C C . THR B 1 191 ? 0.261 -28.688 7.02 1 78.75 191 THR B C 1
ATOM 3409 O O . THR B 1 191 ? -0.753 -29.016 7.637 1 78.75 191 THR B O 1
ATOM 3412 N N . TYR B 1 192 ? 0.247 -28 5.863 1 81.31 192 TYR B N 1
ATOM 3413 C CA . TYR B 1 192 ? -1.028 -27.609 5.277 1 81.31 192 TYR B CA 1
ATOM 3414 C C . TYR B 1 192 ? -1.831 -28.828 4.844 1 81.31 192 TYR B C 1
ATOM 3416 O O . TYR B 1 192 ? -3.051 -28.875 5.02 1 81.31 192 TYR B O 1
ATOM 3424 N N . PHE B 1 193 ? -1.148 -29.766 4.309 1 80.5 193 PHE B N 1
ATOM 3425 C CA . PHE B 1 193 ? -1.803 -30.984 3.836 1 80.5 193 PHE B CA 1
ATOM 3426 C C . PHE B 1 193 ? -2.473 -31.719 4.988 1 80.5 193 PHE B C 1
ATOM 3428 O O . PHE B 1 193 ? -3.598 -32.188 4.852 1 80.5 193 PHE B O 1
ATOM 3435 N N . ASP B 1 194 ? -1.811 -31.828 6.012 1 75.62 194 ASP B N 1
ATOM 3436 C CA . ASP B 1 194 ? -2.35 -32.5 7.18 1 75.62 194 ASP B CA 1
ATOM 3437 C C . ASP B 1 194 ? -3.621 -31.828 7.684 1 75.62 194 ASP B C 1
ATOM 3439 O O . ASP B 1 194 ? -4.562 -32.5 8.109 1 75.62 194 ASP B O 1
ATOM 3443 N N . LYS B 1 195 ? -3.613 -30.609 7.523 1 68.75 195 LYS B N 1
ATOM 3444 C CA . LYS B 1 195 ? -4.809 -29.859 7.91 1 68.75 195 LYS B CA 1
ATOM 3445 C C . LYS B 1 195 ? -5.918 -30.031 6.875 1 68.75 195 LYS B C 1
ATOM 3447 O O . LYS B 1 195 ? -7.102 -30.078 7.223 1 68.75 195 LYS B O 1
ATOM 3452 N N . TYR B 1 196 ? -5.414 -30.156 5.734 1 65.56 196 TYR B N 1
ATOM 3453 C CA . TYR B 1 196 ? -6.336 -30.297 4.609 1 65.56 196 TYR B CA 1
ATOM 3454 C C . TYR B 1 196 ? -6.984 -31.672 4.605 1 65.56 196 TYR B C 1
ATOM 3456 O O . TYR B 1 196 ? -8.188 -31.797 4.375 1 65.56 196 TYR B O 1
ATOM 3464 N N . LYS B 1 197 ? -6.188 -32.688 4.766 1 63.41 197 LYS B N 1
ATOM 3465 C CA . LYS B 1 197 ? -6.676 -34.062 4.762 1 63.41 197 LYS B CA 1
ATOM 3466 C C . LYS B 1 197 ? -7.805 -34.25 5.773 1 63.41 197 LYS B C 1
ATOM 3468 O O . LYS B 1 197 ? -8.797 -34.906 5.488 1 63.41 197 LYS B O 1
ATOM 3473 N N . ASN B 1 198 ? -7.594 -33.656 6.805 1 58.94 198 ASN B N 1
ATOM 3474 C CA . ASN B 1 198 ? -8.609 -33.812 7.84 1 58.94 198 ASN B CA 1
ATOM 3475 C C . ASN B 1 198 ? -9.922 -33.156 7.426 1 58.94 198 ASN B C 1
ATOM 3477 O O . ASN B 1 198 ? -11 -33.625 7.793 1 58.94 198 ASN B O 1
ATOM 3481 N N . LEU B 1 199 ? -9.727 -32.25 6.57 1 52.22 199 LEU B N 1
ATOM 3482 C CA . LEU B 1 199 ? -10.906 -31.516 6.125 1 52.22 199 LEU B CA 1
ATOM 3483 C C . LEU B 1 199 ? -11.594 -32.25 4.965 1 52.22 199 LEU B C 1
ATOM 3485 O O . LEU B 1 199 ? -12.82 -32.281 4.902 1 52.22 199 LEU B O 1
ATOM 3489 N N . VAL B 1 200 ? -10.82 -32.688 3.979 1 52.28 200 VAL B N 1
ATOM 3490 C CA . VAL B 1 200 ? -11.344 -33.375 2.818 1 52.28 200 VAL B CA 1
ATOM 3491 C C . VAL B 1 200 ? -12.023 -34.688 3.268 1 52.28 200 VAL B C 1
ATOM 3493 O O . VAL B 1 200 ? -13.086 -35.031 2.742 1 52.28 200 VAL B O 1
ATOM 3496 N N . SER B 1 201 ? -11.445 -35.406 4.121 1 51.41 201 SER B N 1
ATOM 3497 C CA . SER B 1 201 ? -12.086 -36.625 4.586 1 51.41 201 SER B CA 1
ATOM 3498 C C . SER B 1 201 ? -13.477 -36.344 5.137 1 51.41 201 SER B C 1
ATOM 3500 O O . SER B 1 201 ? -14.375 -37.188 5.012 1 51.41 201 SER B O 1
ATOM 3502 N N . MET B 1 202 ? -13.586 -35.188 5.57 1 44.28 202 MET B N 1
ATOM 3503 C CA . MET B 1 202 ? -14.898 -34.906 6.133 1 44.28 202 MET B CA 1
ATOM 3504 C C . MET B 1 202 ? -15.906 -34.594 5.027 1 44.28 202 MET B C 1
ATOM 3506 O O . MET B 1 202 ? -17.078 -34.969 5.137 1 44.28 202 MET B O 1
ATOM 3510 N N . LYS B 1 203 ? -15.602 -33.781 3.98 1 44.72 203 LYS B N 1
ATOM 3511 C CA . LYS B 1 203 ? -16.594 -33.344 3.01 1 44.72 203 LYS B CA 1
ATOM 3512 C C . LYS B 1 203 ? -16.719 -34.312 1.854 1 44.72 203 LYS B C 1
ATOM 3514 O O . LYS B 1 203 ? -17.578 -34.156 0.986 1 44.72 203 LYS B O 1
ATOM 3519 N N . THR B 1 204 ? -15.703 -35.062 1.36 1 45.16 204 THR B N 1
ATOM 3520 C CA . THR B 1 204 ? -15.867 -36 0.263 1 45.16 204 THR B CA 1
ATOM 3521 C C . THR B 1 204 ? -17.25 -36.656 0.317 1 45.16 204 THR B C 1
ATOM 3523 O O . THR B 1 204 ? -17.625 -37.406 -0.59 1 45.16 204 THR B O 1
ATOM 3526 N N . LYS B 1 205 ? -17.969 -36.406 1.287 1 43.81 205 LYS B N 1
ATOM 3527 C CA . LYS B 1 205 ? -19.266 -37 1.061 1 43.81 205 LYS B CA 1
ATOM 3528 C C . LYS B 1 205 ? -20.094 -36.188 0.07 1 43.81 205 LYS B C 1
ATOM 3530 O O . LYS B 1 205 ? -21.297 -36.406 -0.088 1 43.81 205 LYS B O 1
ATOM 3535 N N . CYS B 1 206 ? -19.5 -35.031 -0.413 1 40.12 206 CYS B N 1
ATOM 3536 C CA . CYS B 1 206 ? -20.344 -34.25 -1.293 1 40.12 206 CYS B CA 1
ATOM 3537 C C . CYS B 1 206 ? -20.312 -34.781 -2.717 1 40.12 206 CYS B C 1
ATOM 3539 O O . CYS B 1 206 ? -19.234 -35.094 -3.246 1 40.12 206 CYS B O 1
ATOM 3541 N N . PRO B 1 207 ? -21.422 -35.094 -3.41 1 43.56 207 PRO B N 1
ATOM 3542 C CA . PRO B 1 207 ? -21.656 -35.719 -4.719 1 43.56 207 PRO B CA 1
ATOM 3543 C C . PRO B 1 207 ? -21.125 -34.875 -5.875 1 43.56 207 PRO B C 1
ATOM 3545 O O . PRO B 1 207 ? -21.453 -35.125 -7.035 1 43.56 207 PRO B O 1
ATOM 3548 N N . LEU B 1 208 ? -20.438 -33.844 -5.648 1 46.94 208 LEU B N 1
ATOM 3549 C CA . LEU B 1 208 ? -20.219 -33.062 -6.855 1 46.94 208 LEU B CA 1
ATOM 3550 C C . LEU B 1 208 ? -19.297 -33.781 -7.828 1 46.94 208 LEU B C 1
ATOM 3552 O O . LEU B 1 208 ? -18.344 -34.438 -7.41 1 46.94 208 LEU B O 1
ATOM 3556 N N . PRO B 1 209 ? -19.641 -33.812 -9.117 1 46.69 209 PRO B N 1
ATOM 3557 C CA . PRO B 1 209 ? -19.062 -34.656 -10.156 1 46.69 209 PRO B CA 1
ATOM 3558 C C . PRO B 1 209 ? -17.562 -34.406 -10.352 1 46.69 209 PRO B C 1
ATOM 3560 O O . PRO B 1 209 ? -16.828 -35.344 -10.641 1 46.69 209 PRO B O 1
ATOM 3563 N N . MET B 1 210 ? -17.141 -33.031 -10.516 1 49.59 210 MET B N 1
ATOM 3564 C CA . MET B 1 210 ? -15.727 -32.906 -10.875 1 49.59 210 MET B CA 1
ATOM 3565 C C . MET B 1 210 ? -14.867 -32.688 -9.641 1 49.59 210 MET B C 1
ATOM 3567 O O . MET B 1 210 ? -15.156 -31.797 -8.828 1 49.59 210 MET B O 1
ATOM 3571 N N . ARG B 1 211 ? -13.969 -33.531 -9.398 1 49.81 211 ARG B N 1
ATOM 3572 C CA . ARG B 1 211 ? -13.102 -33.625 -8.234 1 49.81 211 ARG B CA 1
ATOM 3573 C C . ARG B 1 211 ? -12.492 -32.25 -7.902 1 49.81 211 ARG B C 1
ATOM 3575 O O . ARG B 1 211 ? -12.445 -31.859 -6.734 1 49.81 211 ARG B O 1
ATOM 3582 N N . TRP B 1 212 ? -12.148 -31.547 -9 1 50.44 212 TRP B N 1
ATOM 3583 C CA . TRP B 1 212 ? -11.453 -30.281 -8.773 1 50.44 212 TRP B CA 1
ATOM 3584 C C . TRP B 1 212 ? -12.391 -29.266 -8.141 1 50.44 212 TRP B C 1
ATOM 3586 O O . TRP B 1 212 ? -12 -28.547 -7.215 1 50.44 212 TRP B O 1
ATOM 3596 N N . MET B 1 213 ? -13.539 -29.141 -8.5 1 53.16 213 MET B N 1
ATOM 3597 C CA . MET B 1 213 ? -14.508 -28.188 -7.969 1 53.16 213 MET B CA 1
ATOM 3598 C C . MET B 1 213 ? -14.852 -28.516 -6.523 1 53.16 213 MET B C 1
ATOM 3600 O O . MET B 1 213 ? -15 -27.609 -5.695 1 53.16 213 MET B O 1
ATOM 3604 N N . ARG B 1 214 ? -14.938 -29.828 -6.293 1 55.59 214 ARG B N 1
ATOM 3605 C CA . ARG B 1 214 ? -15.211 -30.25 -4.922 1 55.59 214 ARG B CA 1
ATOM 3606 C C . ARG B 1 214 ? -14.109 -29.797 -3.973 1 55.59 214 ARG B C 1
ATOM 3608 O O . ARG B 1 214 ? -14.398 -29.328 -2.867 1 55.59 214 ARG B O 1
ATOM 3615 N N . ASN B 1 215 ? -12.977 -29.844 -4.52 1 53.22 215 ASN B N 1
ATOM 3616 C CA . ASN B 1 215 ? -11.828 -29.438 -3.707 1 53.22 215 ASN B CA 1
ATOM 3617 C C . ASN B 1 215 ? -11.828 -27.938 -3.439 1 53.22 215 ASN B C 1
ATOM 3619 O O . ASN B 1 215 ? -11.555 -27.516 -2.318 1 53.22 215 ASN B O 1
ATOM 3623 N N . VAL B 1 216 ? -12.203 -27.219 -4.457 1 55.62 216 VAL B N 1
ATOM 3624 C CA . VAL B 1 216 ? -12.25 -25.766 -4.312 1 55.62 216 VAL B CA 1
ATOM 3625 C C . VAL B 1 216 ? -13.289 -25.375 -3.26 1 55.62 216 VAL B C 1
ATOM 3627 O O . VAL B 1 216 ? -13.023 -24.562 -2.381 1 55.62 216 VAL B O 1
ATOM 3630 N N . LEU B 1 217 ? -14.391 -25.938 -3.338 1 59.28 217 LEU B N 1
ATOM 3631 C CA . LEU B 1 217 ? -15.469 -25.625 -2.406 1 59.28 217 LEU B CA 1
ATOM 3632 C C . LEU B 1 217 ? -15.109 -26.062 -0.991 1 59.28 217 LEU B C 1
ATOM 3634 O O . LEU B 1 217 ? -15.375 -25.344 -0.028 1 59.28 217 LEU B O 1
ATOM 3638 N N . ALA B 1 218 ? -14.664 -27.172 -0.927 1 57.75 218 ALA B N 1
ATOM 3639 C CA . ALA B 1 218 ? -14.266 -27.703 0.381 1 57.75 218 ALA B CA 1
ATOM 3640 C C . ALA B 1 218 ? -13.242 -26.781 1.045 1 57.75 218 ALA B C 1
ATOM 3642 O O . ALA B 1 218 ? -13.312 -26.516 2.248 1 57.75 218 ALA B O 1
ATOM 3643 N N . MET B 1 219 ? -12.477 -26.359 0.254 1 57.84 219 MET B N 1
ATOM 3644 C CA . MET B 1 219 ? -11.43 -25.5 0.793 1 57.84 219 MET B CA 1
ATOM 3645 C C . MET B 1 219 ? -12 -24.156 1.241 1 57.84 219 MET B C 1
ATOM 3647 O O . MET B 1 219 ? -11.641 -23.641 2.307 1 57.84 219 MET B O 1
ATOM 3651 N N . ASN B 1 220 ? -12.758 -23.641 0.346 1 60.03 220 ASN B N 1
ATOM 3652 C CA . ASN B 1 220 ? -13.398 -22.391 0.744 1 60.03 220 ASN B CA 1
ATOM 3653 C C . ASN B 1 220 ? -14.164 -22.547 2.057 1 60.03 220 ASN B C 1
ATOM 3655 O O . ASN B 1 220 ? -14.102 -21.672 2.922 1 60.03 220 ASN B O 1
ATOM 3659 N N . ASN B 1 221 ? -14.836 -23.578 2.139 1 62.44 221 ASN B N 1
ATOM 3660 C CA . ASN B 1 221 ? -15.562 -23.859 3.371 1 62.44 221 ASN B CA 1
ATOM 3661 C C . ASN B 1 221 ? -14.609 -24.031 4.555 1 62.44 221 ASN B C 1
ATOM 3663 O O . ASN B 1 221 ? -14.898 -23.562 5.656 1 62.44 221 ASN B O 1
ATOM 3667 N N . LYS B 1 222 ? -13.516 -24.531 4.199 1 60.06 222 LYS B N 1
ATOM 3668 C CA . LYS B 1 222 ? -12.531 -24.734 5.254 1 60.06 222 LYS B CA 1
ATOM 3669 C C . LYS B 1 222 ? -11.969 -23.406 5.75 1 60.06 222 LYS B C 1
ATOM 3671 O O . LYS B 1 222 ? -11.797 -23.203 6.957 1 60.06 222 LYS B O 1
ATOM 3676 N N . MET B 1 223 ? -11.617 -22.797 4.871 1 62.09 223 MET B N 1
ATOM 3677 C CA . MET B 1 223 ? -11.094 -21.484 5.25 1 62.09 223 MET B CA 1
ATOM 3678 C C . MET B 1 223 ? -12.102 -20.719 6.102 1 62.09 223 MET B C 1
ATOM 3680 O O . MET B 1 223 ? -11.727 -20.062 7.074 1 62.09 223 MET B O 1
ATOM 3684 N N . LYS B 1 224 ? -13.32 -20.938 5.766 1 64.81 224 LYS B N 1
ATOM 3685 C CA . LYS B 1 224 ? -14.367 -20.312 6.566 1 64.81 224 LYS B CA 1
ATOM 3686 C C . LYS B 1 224 ? -14.43 -20.922 7.965 1 64.81 224 LYS B C 1
ATOM 3688 O O . LYS B 1 224 ? -14.633 -20.203 8.945 1 64.81 224 LYS B O 1
ATOM 3693 N N . GLU B 1 225 ? -14.219 -22.141 8 1 66 225 GLU B N 1
ATOM 3694 C CA . GLU B 1 225 ? -14.203 -22.844 9.281 1 66 225 GLU B CA 1
ATOM 3695 C C . GLU B 1 225 ? -13.016 -22.406 10.133 1 66 225 GLU B C 1
ATOM 3697 O O . GLU B 1 225 ? -13.141 -22.25 11.352 1 66 225 GLU B O 1
ATOM 3702 N N . LEU B 1 226 ? -11.969 -22.266 9.453 1 59.38 226 LEU B N 1
ATOM 3703 C CA . LEU B 1 226 ? -10.75 -21.891 10.164 1 59.38 226 LEU B CA 1
ATOM 3704 C C . LEU B 1 226 ? -10.852 -20.469 10.719 1 59.38 226 LEU B C 1
ATOM 3706 O O . LEU B 1 226 ? -10.133 -20.109 11.648 1 59.38 226 LEU B O 1
ATOM 3710 N N . THR B 1 227 ? -11.594 -19.688 10.148 1 57.88 227 THR B N 1
ATOM 3711 C CA . THR B 1 227 ? -11.742 -18.297 10.586 1 57.88 227 THR B CA 1
ATOM 3712 C C . THR B 1 227 ? -12.883 -18.172 11.594 1 57.88 227 THR B C 1
ATOM 3714 O O . THR B 1 227 ? -13.141 -17.094 12.125 1 57.88 227 THR B O 1
ATOM 3717 N N . SER B 1 228 ? -13.703 -19.141 11.742 1 54.66 228 SER B N 1
ATOM 3718 C CA . SER B 1 228 ? -14.734 -19.172 12.773 1 54.66 228 SER B CA 1
ATOM 3719 C C . SER B 1 228 ? -14.156 -19.594 14.117 1 54.66 228 SER B C 1
ATOM 3721 O O . SER B 1 228 ? -13.25 -20.422 14.188 1 54.66 228 SER B O 1
#